Protein AF-0000000080770519 (afdb_homodimer)

Structure (mmCIF, N/CA/C/O backbone):
data_AF-0000000080770519-model_v1
#
loop_
_entity.id
_entity.type
_entity.pdbx_description
1 polymer 'Probable transcriptional regulator, AsnC family'
#
loop_
_atom_site.group_PDB
_atom_site.id
_atom_site.type_symbol
_atom_site.label_atom_id
_atom_site.label_alt_id
_atom_site.label_comp_id
_atom_site.label_asym_id
_atom_site.label_entity_id
_atom_site.label_seq_id
_atom_site.pdbx_PDB_ins_code
_atom_site.Cartn_x
_atom_site.Cartn_y
_atom_site.Cartn_z
_atom_site.occupancy
_atom_site.B_iso_or_equiv
_atom_site.auth_seq_id
_atom_site.auth_comp_id
_atom_site.auth_asym_id
_atom_site.auth_atom_id
_atom_site.pdbx_PDB_model_num
ATOM 1 N N . MET A 1 1 ? 26.281 28.938 -2.109 1 31.23 1 MET A N 1
ATOM 2 C CA . MET A 1 1 ? 26.875 28.141 -1.047 1 31.23 1 MET A CA 1
ATOM 3 C C . MET A 1 1 ? 27.062 26.688 -1.498 1 31.23 1 MET A C 1
ATOM 5 O O . MET A 1 1 ? 26.172 26.109 -2.115 1 31.23 1 MET A O 1
ATOM 9 N N . GLN A 1 2 ? 28.203 26.125 -1.703 1 35.56 2 GLN A N 1
ATOM 10 C CA . GLN A 1 2 ? 28.594 24.797 -2.125 1 35.56 2 GLN A CA 1
ATOM 11 C C . GLN A 1 2 ? 27.891 23.719 -1.298 1 35.56 2 GLN A C 1
ATOM 13 O O . GLN A 1 2 ? 28.062 23.656 -0.078 1 35.56 2 GLN A O 1
ATOM 18 N N . GLN A 1 3 ? 26.734 23.25 -1.472 1 42.31 3 GLN A N 1
ATOM 19 C CA . GLN A 1 3 ? 26.094 22.219 -0.662 1 42.31 3 GLN A CA 1
ATOM 20 C C . GLN A 1 3 ? 27.094 21.188 -0.177 1 42.31 3 GLN A C 1
ATOM 22 O O . GLN A 1 3 ? 27.766 20.531 -0.984 1 42.31 3 GLN A O 1
ATOM 27 N N . GLN A 1 4 ? 27.844 21.469 0.796 1 50.69 4 GLN A N 1
ATOM 28 C CA . GLN A 1 4 ? 28.812 20.609 1.482 1 50.69 4 GLN A CA 1
ATOM 29 C C . GLN A 1 4 ? 28.391 19.141 1.382 1 50.69 4 GLN A C 1
ATOM 31 O O . GLN A 1 4 ? 27.234 18.797 1.608 1 50.69 4 GLN A O 1
ATOM 36 N N . GLU A 1 5 ? 29.172 18.375 0.576 1 61.94 5 GLU A N 1
ATOM 37 C CA . GLU A 1 5 ? 29.047 16.969 0.212 1 61.94 5 GLU A CA 1
ATOM 38 C C . GLU A 1 5 ? 28.734 16.109 1.433 1 61.94 5 GLU A C 1
ATOM 40 O O . GLU A 1 5 ? 29.531 16.062 2.377 1 61.94 5 GLU A O 1
ATOM 45 N N . ASP A 1 6 ? 27.516 16.031 1.955 1 78.81 6 ASP A N 1
ATOM 46 C CA . ASP A 1 6 ? 27.109 15.133 3.035 1 78.81 6 ASP A CA 1
ATOM 47 C C . ASP A 1 6 ? 27.672 13.727 2.814 1 78.81 6 ASP A C 1
ATOM 49 O O . ASP A 1 6 ? 27.172 12.984 1.962 1 78.81 6 ASP A O 1
ATOM 53 N N . ARG A 1 7 ? 28.875 13.492 3.357 1 82.81 7 ARG A N 1
ATOM 54 C CA . ARG A 1 7 ? 29.594 12.234 3.191 1 82.81 7 ARG A CA 1
ATOM 55 C C . ARG A 1 7 ? 28.734 11.039 3.592 1 82.81 7 ARG A C 1
ATOM 57 O O . ARG A 1 7 ? 29.016 9.906 3.193 1 82.81 7 ARG A O 1
ATOM 64 N N . GLN A 1 8 ? 27.703 11.328 4.273 1 91.44 8 GLN A N 1
ATOM 65 C CA . GLN A 1 8 ? 26.891 10.227 4.77 1 91.44 8 GLN A CA 1
ATOM 66 C C . GLN A 1 8 ? 25.781 9.875 3.787 1 91.44 8 GLN A C 1
ATOM 68 O O . GLN A 1 8 ? 25.234 8.773 3.832 1 91.44 8 GLN A O 1
ATOM 73 N N . PHE A 1 9 ? 25.547 10.805 2.887 1 95.25 9 PHE A N 1
ATOM 74 C CA . PHE A 1 9 ? 24.422 10.641 1.968 1 95.25 9 PHE A CA 1
ATOM 75 C C . PHE A 1 9 ? 24.812 9.758 0.791 1 95.25 9 PHE A C 1
ATOM 77 O O . PHE A 1 9 ? 25.812 10.008 0.119 1 95.25 9 PHE A O 1
ATOM 84 N N . VAL A 1 10 ? 24.047 8.758 0.496 1 97.12 10 VAL A N 1
ATOM 85 C CA . VAL A 1 10 ? 24.328 7.801 -0.565 1 97.12 10 VAL A CA 1
ATOM 86 C C . VAL A 1 10 ? 23.562 8.195 -1.832 1 97.12 10 VAL A C 1
ATOM 88 O O . VAL A 1 10 ? 22.422 7.789 -2.025 1 97.12 10 VAL A O 1
ATOM 91 N N . THR A 1 11 ? 24.219 8.758 -2.732 1 96.88 11 THR A N 1
ATOM 92 C CA . THR A 1 11 ? 23.625 9.391 -3.91 1 96.88 11 THR A CA 1
ATOM 93 C C . THR A 1 11 ? 22.984 8.344 -4.82 1 96.88 11 THR A C 1
ATOM 95 O O . THR A 1 11 ? 21.891 8.562 -5.352 1 96.88 11 THR A O 1
ATOM 98 N N . ALA A 1 12 ? 23.672 7.246 -5.035 1 97 12 ALA A N 1
ATOM 99 C CA . ALA A 1 12 ? 23.141 6.219 -5.922 1 97 12 ALA A CA 1
ATOM 100 C C . ALA A 1 12 ? 21.797 5.703 -5.418 1 97 12 ALA A C 1
ATOM 102 O O . ALA A 1 12 ? 20.891 5.438 -6.211 1 97 12 ALA A O 1
ATOM 103 N N . LEU A 1 13 ? 21.719 5.566 -4.133 1 98.06 13 LEU A N 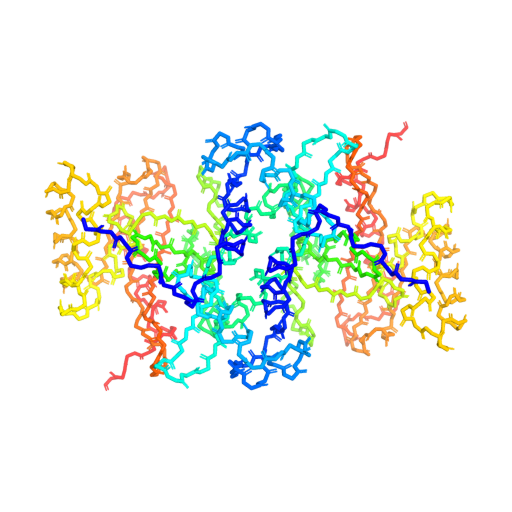1
ATOM 104 C CA . LEU A 1 13 ? 20.453 5.168 -3.525 1 98.06 13 LEU A CA 1
ATOM 105 C C . LEU A 1 13 ? 19.391 6.227 -3.762 1 98.06 13 LEU A C 1
ATOM 107 O O . LEU A 1 13 ? 18.281 5.91 -4.199 1 98.06 13 LEU A O 1
ATOM 111 N N . ALA A 1 14 ? 19.703 7.406 -3.535 1 98 14 ALA A N 1
ATOM 112 C CA . ALA A 1 14 ? 18.766 8.508 -3.713 1 98 14 ALA A CA 1
ATOM 113 C C . ALA A 1 14 ? 18.266 8.578 -5.152 1 98 14 ALA A C 1
ATOM 115 O O . ALA A 1 14 ? 17.062 8.766 -5.387 1 98 14 ALA A O 1
ATOM 116 N N . ARG A 1 15 ? 19.078 8.398 -6.07 1 97.94 15 ARG A N 1
ATOM 117 C CA . ARG A 1 15 ? 18.719 8.461 -7.48 1 97.94 15 ARG A CA 1
ATOM 118 C C . ARG A 1 15 ? 17.797 7.305 -7.852 1 97.94 15 ARG A C 1
ATOM 120 O O . ARG A 1 15 ? 16.844 7.484 -8.625 1 97.94 15 ARG A O 1
ATOM 127 N N . GLY A 1 16 ? 18.094 6.156 -7.344 1 98.31 16 GLY A N 1
ATOM 128 C CA . GLY A 1 16 ? 17.203 5.031 -7.574 1 98.31 16 GLY A CA 1
ATOM 129 C C . GLY A 1 16 ? 15.797 5.266 -7.055 1 98.31 16 GLY A C 1
ATOM 130 O O . GLY A 1 16 ? 14.82 4.949 -7.73 1 98.31 16 GLY A O 1
ATOM 131 N N . LEU A 1 17 ? 15.75 5.836 -5.871 1 97.81 17 LEU A N 1
ATOM 132 C CA . LEU A 1 17 ? 14.461 6.141 -5.262 1 97.81 17 LEU A CA 1
ATOM 133 C C . LEU A 1 17 ? 13.734 7.238 -6.039 1 97.81 17 LEU A C 1
ATOM 135 O O . LEU A 1 17 ? 12.508 7.234 -6.129 1 97.81 17 LEU A O 1
ATOM 139 N N . GLU A 1 18 ? 14.477 8.109 -6.582 1 97.12 18 GLU A N 1
ATOM 140 C CA . GLU A 1 18 ? 13.898 9.148 -7.438 1 97.12 18 GLU A CA 1
ATOM 141 C C . GLU A 1 18 ? 13.25 8.539 -8.68 1 97.12 18 GLU A C 1
ATOM 143 O O . GLU A 1 18 ? 12.211 9.008 -9.133 1 97.12 18 GLU A O 1
ATOM 148 N N . VAL A 1 19 ? 13.867 7.555 -9.25 1 97.62 19 VAL A N 1
ATOM 149 C CA . VAL A 1 19 ? 13.312 6.855 -10.406 1 97.62 19 VAL A CA 1
ATOM 150 C C . VAL A 1 19 ? 11.969 6.23 -10.039 1 97.62 19 VAL A C 1
ATOM 152 O O . VAL A 1 19 ? 10.992 6.348 -10.781 1 97.62 19 VAL A O 1
ATOM 155 N N . LEU A 1 20 ? 11.891 5.621 -8.867 1 96.81 20 LEU A N 1
ATOM 156 C CA . LEU A 1 20 ? 10.641 5.027 -8.422 1 96.81 20 LEU A CA 1
ATOM 157 C C . LEU A 1 20 ? 9.578 6.102 -8.203 1 96.81 20 LEU A C 1
ATOM 159 O O . LEU A 1 20 ? 8.414 5.918 -8.578 1 96.81 20 LEU A O 1
ATOM 163 N N . ALA A 1 21 ? 10.008 7.211 -7.656 1 94.12 21 ALA A N 1
ATOM 164 C CA . ALA A 1 21 ? 9.086 8.289 -7.305 1 94.12 21 ALA A CA 1
ATOM 165 C C . ALA A 1 21 ? 8.602 9.023 -8.555 1 94.12 21 ALA A C 1
ATOM 167 O O . ALA A 1 21 ? 7.691 9.852 -8.477 1 94.12 21 ALA A O 1
ATOM 168 N N . ALA A 1 22 ? 9.188 8.719 -9.695 1 95 22 ALA A N 1
ATOM 169 C CA . ALA A 1 22 ? 8.797 9.375 -10.945 1 95 22 ALA A CA 1
ATOM 170 C C . ALA A 1 22 ? 7.445 8.852 -11.438 1 95 22 ALA A C 1
ATOM 172 O O . ALA A 1 22 ? 6.809 9.477 -12.289 1 95 22 ALA A O 1
ATOM 173 N N . PHE A 1 23 ? 7.059 7.73 -10.969 1 92.69 23 PHE A N 1
ATOM 174 C CA . PHE A 1 23 ? 5.793 7.133 -11.375 1 92.69 23 PHE A CA 1
ATOM 175 C C . PHE A 1 23 ? 4.629 7.762 -10.609 1 92.69 23 PHE A C 1
ATOM 177 O O . PHE A 1 23 ? 4.746 8.055 -9.414 1 92.69 23 PHE A O 1
ATOM 184 N N . ARG A 1 24 ? 3.566 7.926 -11.266 1 82.56 24 ARG A N 1
ATOM 185 C CA . ARG A 1 24 ? 2.361 8.5 -10.672 1 82.56 24 ARG A CA 1
ATOM 186 C C . ARG A 1 24 ? 1.172 7.562 -10.836 1 82.56 24 ARG A C 1
ATOM 188 O O . ARG A 1 24 ? 1.066 6.848 -11.828 1 82.56 24 ARG A O 1
ATOM 195 N N . PRO A 1 25 ? 0.34 7.605 -9.805 1 75.31 25 PRO A N 1
ATOM 196 C CA . PRO A 1 25 ? -0.845 6.758 -9.938 1 75.31 25 PRO A CA 1
ATOM 197 C C . PRO A 1 25 ? -1.628 7.027 -11.219 1 75.31 25 PRO A C 1
ATOM 199 O O . PRO A 1 25 ? -1.835 8.188 -11.586 1 75.31 25 PRO A O 1
ATOM 202 N N . GLY A 1 26 ? -2.004 5.926 -11.812 1 70.94 26 GLY A N 1
ATOM 203 C CA . GLY A 1 26 ? -2.867 6.051 -12.977 1 70.94 26 GLY A CA 1
ATOM 204 C C . GLY A 1 26 ? -2.102 6.297 -14.266 1 70.94 26 GLY A C 1
ATOM 205 O O . GLY A 1 26 ? -2.688 6.312 -15.352 1 70.94 26 GLY A O 1
ATOM 206 N N . GLU A 1 27 ? -0.827 6.523 -14.008 1 76.94 27 GLU A N 1
ATOM 207 C CA . GLU A 1 27 ? -0.043 6.742 -15.219 1 76.94 27 GLU A CA 1
ATOM 208 C C . GLU A 1 27 ? 0.45 5.422 -15.805 1 76.94 27 GLU A C 1
ATOM 210 O O . GLU A 1 27 ? 0.527 4.414 -15.102 1 76.94 27 GLU A O 1
ATOM 215 N N . GLY A 1 28 ? 0.492 5.352 -17.156 1 76.38 28 GLY A N 1
ATOM 216 C CA . GLY A 1 28 ? 0.947 4.152 -17.844 1 76.38 28 GLY A CA 1
ATOM 217 C C . GLY A 1 28 ? 2.424 3.871 -17.641 1 76.38 28 GLY A C 1
ATOM 218 O O . GLY A 1 28 ? 3.059 4.469 -16.766 1 76.38 28 GLY A O 1
ATOM 219 N N . ALA A 1 29 ? 2.936 2.91 -18.219 1 88.75 29 ALA A N 1
ATOM 220 C CA . ALA A 1 29 ? 4.34 2.508 -18.203 1 88.75 29 ALA A CA 1
ATOM 221 C C . ALA A 1 29 ? 5.234 3.619 -18.75 1 88.75 29 ALA A C 1
ATOM 223 O O . ALA A 1 29 ? 4.793 4.441 -19.562 1 88.75 29 ALA A O 1
ATOM 224 N N . LEU A 1 30 ? 6.406 3.729 -18.188 1 94.06 30 LEU A N 1
ATOM 225 C CA . LEU A 1 30 ? 7.348 4.766 -18.594 1 94.06 30 LEU A CA 1
ATOM 226 C C . LEU A 1 30 ? 8.562 4.152 -19.297 1 94.06 30 LEU A C 1
ATOM 228 O O . LEU A 1 30 ? 9.055 3.1 -18.875 1 94.06 30 LEU A O 1
ATOM 232 N N . SER A 1 31 ? 9.008 4.871 -20.281 1 94.69 31 SER A N 1
ATOM 233 C CA . SER A 1 31 ? 10.258 4.488 -20.922 1 94.69 31 SER A CA 1
ATOM 234 C C . SER A 1 31 ? 11.461 5.078 -20.203 1 94.69 31 SER A C 1
ATOM 236 O O . SER A 1 31 ? 11.312 5.977 -19.375 1 94.69 31 SER A O 1
ATOM 238 N N . ASN A 1 32 ? 12.578 4.543 -20.594 1 94 32 ASN A N 1
ATOM 239 C CA . ASN A 1 32 ? 13.805 5.105 -20.062 1 94 32 ASN A CA 1
ATOM 240 C C . ASN A 1 32 ? 13.93 6.594 -20.375 1 94 32 ASN A C 1
ATOM 242 O O . ASN A 1 32 ? 14.422 7.367 -19.547 1 94 32 ASN A O 1
ATOM 246 N N . GLN A 1 33 ? 13.477 6.91 -21.516 1 95.12 33 GLN A N 1
ATOM 247 C CA . GLN A 1 33 ? 13.539 8.312 -21.922 1 95.12 33 GLN A CA 1
ATOM 248 C C . GLN A 1 33 ? 12.641 9.18 -21.047 1 95.12 33 GLN A C 1
ATOM 250 O O . GLN A 1 33 ? 13.047 10.258 -20.609 1 95.12 33 GLN A O 1
ATOM 255 N N . GLU A 1 34 ? 11.539 8.75 -20.812 1 95.56 34 GLU A N 1
ATOM 256 C CA . GLU A 1 34 ? 10.602 9.484 -19.969 1 95.56 34 GLU A CA 1
ATOM 257 C C . GLU A 1 34 ? 11.109 9.57 -18.531 1 95.56 34 GLU A C 1
ATOM 259 O O . GLU A 1 34 ? 10.984 10.617 -17.891 1 95.56 34 GLU A O 1
ATOM 264 N N . LEU A 1 35 ? 11.648 8.5 -18.047 1 96.94 35 LEU A N 1
ATOM 265 C CA . LEU A 1 35 ? 12.227 8.508 -16.703 1 96.94 35 LEU A CA 1
ATOM 266 C C . LEU A 1 35 ? 13.367 9.516 -16.609 1 96.94 35 LEU A C 1
ATOM 268 O O . LEU A 1 35 ? 13.469 10.242 -15.625 1 96.94 35 LEU A O 1
ATOM 272 N N . ALA A 1 36 ? 14.141 9.555 -17.656 1 97.75 36 ALA A N 1
ATOM 273 C CA . ALA A 1 36 ? 15.234 10.523 -17.672 1 97.75 36 ALA A CA 1
ATOM 274 C C . ALA A 1 36 ? 14.703 11.953 -17.656 1 97.75 36 ALA A C 1
ATOM 276 O O . ALA A 1 36 ? 15.195 12.797 -16.891 1 97.75 36 ALA A O 1
ATOM 277 N N . ARG A 1 37 ? 13.758 12.227 -18.406 1 97.12 37 ARG A N 1
ATOM 278 C CA . ARG A 1 37 ? 13.156 13.555 -18.5 1 97.12 37 ARG A CA 1
ATOM 279 C C . ARG A 1 37 ? 12.555 13.961 -17.156 1 97.12 37 ARG A C 1
ATOM 281 O O . ARG A 1 37 ? 12.789 15.07 -16.672 1 97.12 37 ARG A O 1
ATOM 288 N N . ARG A 1 38 ? 11.914 13.086 -16.5 1 95.38 38 ARG A N 1
ATOM 289 C CA . ARG A 1 38 ? 11.195 13.406 -15.266 1 95.38 38 ARG A CA 1
ATOM 290 C C . ARG A 1 38 ? 12.156 13.562 -14.094 1 95.38 38 ARG A C 1
ATOM 292 O O . ARG A 1 38 ? 11.898 14.344 -13.172 1 95.38 38 ARG A O 1
ATOM 299 N N . THR A 1 39 ? 13.203 12.797 -14.109 1 96.94 39 THR A N 1
ATOM 300 C CA . THR A 1 39 ? 14.109 12.82 -12.969 1 96.94 39 THR A CA 1
ATOM 301 C C . THR A 1 39 ? 15.234 13.836 -13.188 1 96.94 39 THR A C 1
ATOM 303 O O . THR A 1 39 ? 15.922 14.227 -12.242 1 96.94 39 THR A O 1
ATOM 306 N N . GLY A 1 40 ? 15.492 14.18 -14.461 1 97.56 40 GLY A N 1
ATOM 307 C CA . GLY A 1 40 ? 16.625 15.031 -14.797 1 97.56 40 GLY A CA 1
ATOM 308 C C . GLY A 1 40 ? 17.953 14.297 -14.773 1 97.56 40 GLY A C 1
ATOM 309 O O . GLY A 1 40 ? 19.016 14.922 -14.844 1 97.56 40 GLY A O 1
ATOM 310 N N . LEU A 1 41 ? 17.953 12.992 -14.711 1 97.81 41 LEU A N 1
ATOM 311 C CA . LEU A 1 41 ? 19.156 12.172 -14.695 1 97.81 41 LEU A CA 1
ATOM 312 C C . LEU A 1 41 ? 19.578 11.789 -16.109 1 97.81 41 LEU A C 1
ATOM 314 O O . LEU A 1 41 ? 18.734 11.641 -17 1 97.81 41 LEU A O 1
ATOM 31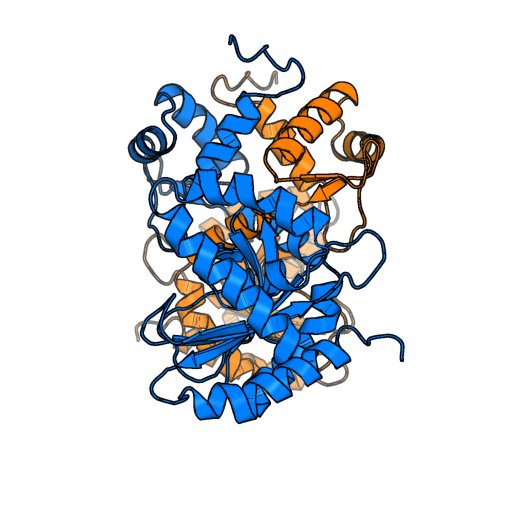8 N N . PRO A 1 42 ? 20.859 11.57 -16.281 1 97.38 42 PRO A N 1
ATOM 319 C CA . PRO A 1 42 ? 21.297 11.078 -17.594 1 97.38 42 PRO A CA 1
ATOM 320 C C . PRO A 1 42 ? 20.719 9.711 -17.938 1 97.38 42 PRO A C 1
ATOM 322 O O . PRO A 1 42 ? 20.562 8.867 -17.047 1 97.38 42 PRO A O 1
ATOM 325 N N . LYS A 1 43 ? 20.531 9.492 -19.234 1 96.06 43 LYS A N 1
ATOM 326 C CA . LYS A 1 43 ? 19.938 8.242 -19.719 1 96.06 43 LYS A CA 1
ATOM 327 C C . LYS A 1 43 ? 20.75 7.035 -19.25 1 96.06 43 LYS A C 1
ATOM 329 O O . LYS A 1 43 ? 20.188 6 -18.906 1 96.06 43 LYS A O 1
ATOM 334 N N . SER A 1 44 ? 22 7.195 -19.281 1 96.12 44 SER A N 1
ATOM 335 C CA . SER A 1 44 ? 22.859 6.082 -18.891 1 96.12 44 SER A CA 1
ATOM 336 C C . SER A 1 44 ? 22.672 5.738 -17.422 1 96.12 44 SER A C 1
ATOM 338 O O . SER A 1 44 ? 22.719 4.566 -17.047 1 96.12 44 SER A O 1
ATOM 340 N N . THR A 1 45 ? 22.484 6.75 -16.609 1 96.69 45 THR A N 1
ATOM 341 C CA . THR A 1 45 ? 22.234 6.555 -15.195 1 96.69 45 THR A CA 1
ATOM 342 C C . THR A 1 45 ? 20.875 5.879 -14.969 1 96.69 45 THR A C 1
ATOM 344 O O . THR A 1 45 ? 20.781 4.898 -14.227 1 96.69 45 THR A O 1
ATOM 347 N N . VAL A 1 46 ? 19.906 6.324 -15.68 1 97.56 46 VAL A N 1
ATOM 348 C CA . VAL A 1 46 ? 18.562 5.766 -15.555 1 97.56 46 VAL A CA 1
ATOM 349 C C . VAL A 1 46 ? 18.562 4.301 -15.992 1 97.56 46 VAL A C 1
ATOM 351 O O . VAL A 1 46 ? 17.938 3.455 -15.352 1 97.56 46 VAL A O 1
ATOM 354 N N . SER A 1 47 ? 19.281 4.07 -16.984 1 96.06 47 SER A N 1
ATOM 355 C CA . SER A 1 47 ? 19.344 2.707 -17.5 1 96.06 47 SER A CA 1
ATOM 356 C C . SER A 1 47 ? 19.906 1.745 -16.469 1 96.06 47 SER A C 1
ATOM 358 O O . SER A 1 47 ? 19.375 0.652 -16.266 1 96.06 47 SER A O 1
ATOM 360 N N . ARG A 1 48 ? 20.906 2.15 -15.773 1 97.31 48 ARG A N 1
ATOM 361 C CA . ARG A 1 48 ? 21.516 1.298 -14.758 1 97.31 48 ARG A CA 1
ATOM 362 C C . ARG A 1 48 ? 20.594 1.15 -13.555 1 97.31 48 ARG A C 1
ATOM 364 O O . ARG A 1 48 ? 20.484 0.066 -12.977 1 97.31 48 ARG A O 1
ATOM 371 N N . LEU A 1 49 ? 20.031 2.209 -13.227 1 97.94 49 LEU A N 1
ATOM 372 C CA . LEU A 1 49 ? 19.109 2.176 -12.086 1 97.94 49 LEU A CA 1
ATOM 373 C C . LEU A 1 49 ? 17.906 1.299 -12.398 1 97.94 49 LEU A C 1
ATOM 375 O O . LEU A 1 49 ? 17.516 0.465 -11.57 1 97.94 49 LEU A O 1
ATOM 379 N N . SER A 1 50 ? 17.344 1.477 -13.586 1 96.81 50 SER A N 1
ATOM 380 C CA . SER A 1 50 ? 16.172 0.685 -13.961 1 96.81 50 SER A CA 1
ATOM 381 C C . SER A 1 50 ? 16.531 -0.794 -14.078 1 96.81 50 SER A C 1
ATOM 383 O O . SER A 1 50 ? 15.719 -1.658 -13.727 1 96.81 50 SER A O 1
ATOM 385 N N . TYR A 1 51 ? 17.672 -1.02 -14.586 1 96.12 51 TYR A N 1
ATOM 386 C CA . TYR A 1 51 ? 18.141 -2.398 -14.641 1 96.12 51 TYR A CA 1
ATOM 387 C C . TYR A 1 51 ? 18.172 -3.023 -13.258 1 96.12 51 TYR A C 1
ATOM 389 O O . TYR A 1 51 ? 17.625 -4.109 -13.047 1 96.12 51 TYR A O 1
ATOM 397 N N . THR A 1 52 ? 18.781 -2.375 -12.336 1 97.31 52 THR A N 1
ATOM 398 C CA . THR A 1 52 ? 18.891 -2.861 -10.969 1 97.31 52 THR A CA 1
ATOM 399 C C . THR A 1 52 ? 17.516 -3.029 -10.336 1 97.31 52 THR A C 1
ATOM 401 O O . THR A 1 52 ? 17.219 -4.059 -9.727 1 97.31 52 THR A O 1
ATOM 404 N N . LEU A 1 53 ? 16.656 -2.033 -10.492 1 97.69 53 LEU A N 1
ATOM 405 C CA . LEU A 1 53 ? 15.312 -2.053 -9.922 1 97.69 53 LEU A CA 1
ATOM 406 C C . LEU A 1 53 ? 14.492 -3.191 -10.516 1 97.69 53 LEU A C 1
ATOM 408 O O . LEU A 1 53 ? 13.68 -3.801 -9.82 1 97.69 53 LEU A O 1
ATOM 412 N N . THR A 1 54 ? 14.688 -3.449 -11.797 1 94.88 54 THR A N 1
ATOM 413 C CA . THR A 1 54 ? 13.977 -4.539 -12.461 1 94.88 54 THR A CA 1
ATOM 414 C C . THR A 1 54 ? 14.461 -5.891 -11.945 1 94.88 54 THR A C 1
ATOM 416 O O . THR A 1 54 ? 13.648 -6.766 -11.625 1 94.88 54 THR A O 1
ATOM 419 N N . ARG A 1 55 ? 15.719 -6 -11.797 1 93.62 55 ARG A N 1
ATOM 420 C CA . ARG A 1 55 ? 16.297 -7.246 -11.312 1 93.62 55 ARG A CA 1
ATOM 421 C C . ARG A 1 55 ? 15.812 -7.566 -9.906 1 93.62 55 ARG A C 1
ATOM 423 O O . ARG A 1 55 ? 15.656 -8.734 -9.547 1 93.62 55 ARG A O 1
ATOM 430 N N . LEU A 1 56 ? 15.555 -6.547 -9.156 1 94.38 56 LEU A N 1
ATOM 431 C CA . LEU A 1 56 ? 15.188 -6.738 -7.758 1 94.38 56 LEU A CA 1
ATOM 432 C C . LEU A 1 56 ? 13.672 -6.762 -7.59 1 94.38 56 LEU A C 1
ATOM 434 O O . LEU A 1 56 ? 13.172 -6.93 -6.477 1 94.38 56 LEU A O 1
ATOM 438 N N . GLY A 1 57 ? 12.938 -6.5 -8.602 1 92.56 57 GLY A N 1
ATOM 439 C CA . GLY A 1 57 ? 11.492 -6.645 -8.57 1 92.56 57 GLY A CA 1
ATOM 440 C C . GLY A 1 57 ? 10.773 -5.355 -8.219 1 92.56 57 GLY A C 1
ATOM 441 O O . GLY A 1 57 ? 9.555 -5.355 -8 1 92.56 57 GLY A O 1
ATOM 442 N N . TYR A 1 58 ? 11.445 -4.223 -8.188 1 95.81 58 TYR A N 1
ATOM 443 C CA . TYR A 1 58 ? 10.836 -2.936 -7.867 1 95.81 58 TYR A CA 1
ATOM 444 C C . TYR A 1 58 ? 10.297 -2.26 -9.117 1 95.81 58 TYR A C 1
ATOM 446 O O . TYR A 1 58 ? 9.469 -1.35 -9.039 1 95.81 58 TYR A O 1
ATOM 454 N N . LEU A 1 59 ? 10.836 -2.723 -10.25 1 94.31 59 LEU A N 1
ATOM 455 C CA . LEU A 1 59 ? 10.266 -2.414 -11.555 1 94.31 59 LEU A CA 1
ATOM 456 C C . LEU A 1 59 ? 9.969 -3.693 -12.336 1 94.31 59 LEU A C 1
ATOM 458 O O . LEU A 1 59 ? 10.562 -4.742 -12.062 1 94.31 59 LEU A O 1
ATOM 462 N N . GLN A 1 60 ? 9.047 -3.604 -13.156 1 89.62 60 GLN A N 1
ATOM 463 C CA . GLN A 1 60 ? 8.766 -4.625 -14.164 1 89.62 60 GLN A CA 1
ATOM 464 C C . GLN A 1 60 ? 8.883 -4.059 -15.57 1 89.62 60 GLN A C 1
ATOM 466 O O . GLN A 1 60 ? 8.398 -2.961 -15.852 1 89.62 60 GLN A O 1
ATOM 471 N N . GLN A 1 61 ? 9.531 -4.762 -16.344 1 88.62 61 GLN A N 1
ATOM 472 C CA . GLN A 1 61 ? 9.711 -4.324 -17.734 1 88.62 61 GLN A CA 1
ATOM 473 C C . GLN A 1 61 ? 8.891 -5.184 -18.688 1 88.62 61 GLN A C 1
ATOM 475 O O . GLN A 1 61 ? 8.922 -6.414 -18.609 1 88.62 61 GLN A O 1
ATOM 480 N N . GLU A 1 62 ? 8.141 -4.453 -19.5 1 79.06 62 GLU A N 1
ATOM 481 C CA . GLU A 1 62 ? 7.359 -5.148 -20.516 1 79.06 62 GLU A CA 1
ATOM 482 C C . GLU A 1 62 ? 8.219 -5.523 -21.719 1 79.06 62 GLU A C 1
ATOM 484 O O . GLU A 1 62 ? 8.5 -4.684 -22.578 1 79.06 62 GLU A O 1
ATOM 489 N N . GLY A 1 63 ? 8.641 -6.586 -21.812 1 73.88 63 GLY A N 1
ATOM 490 C CA . GLY A 1 63 ? 9.492 -7 -22.922 1 73.88 63 GLY A CA 1
ATOM 491 C C . GLY A 1 63 ? 10.898 -6.445 -22.828 1 73.88 63 GLY A C 1
ATOM 492 O O . GLY A 1 63 ? 11.219 -5.691 -21.891 1 73.88 63 GLY A O 1
ATOM 493 N N . GLU A 1 64 ? 11.906 -6.797 -23.547 1 64.88 64 GLU A N 1
ATOM 494 C CA . GLU A 1 64 ? 13.328 -6.461 -23.484 1 64.88 64 GLU A CA 1
ATOM 495 C C . GLU A 1 64 ? 13.539 -4.961 -23.656 1 64.88 64 GLU A C 1
ATOM 497 O O . GLU A 1 64 ? 14.43 -4.383 -23.031 1 64.88 64 GLU A O 1
ATOM 502 N N . ASN A 1 65 ? 12.766 -4.371 -24.344 1 67.62 65 ASN A N 1
ATOM 503 C CA . ASN A 1 65 ? 12.914 -2.938 -24.562 1 67.62 65 ASN A CA 1
ATOM 504 C C . ASN A 1 65 ? 11.625 -2.186 -24.25 1 67.62 65 ASN A C 1
ATOM 506 O O . ASN A 1 65 ? 11.367 -1.124 -24.828 1 67.62 65 ASN A O 1
ATOM 510 N N . GLY A 1 66 ? 11.125 -2.742 -23.297 1 83.56 66 GLY A N 1
ATOM 511 C CA . GLY A 1 66 ? 9.789 -2.195 -23.094 1 83.56 66 GLY A CA 1
ATOM 512 C C . GLY A 1 66 ? 9.742 -1.159 -21.984 1 83.56 66 GLY A C 1
ATOM 513 O O . GLY A 1 66 ? 10.781 -0.778 -21.438 1 83.56 66 GLY A O 1
ATOM 514 N N . GLN A 1 67 ? 8.68 -0.63 -21.781 1 92 67 GLN A N 1
ATOM 515 C CA . GLN A 1 67 ? 8.375 0.376 -20.766 1 92 67 GLN A CA 1
ATOM 516 C C . GLN A 1 67 ? 8.305 -0.249 -19.375 1 92 67 GLN A C 1
ATOM 518 O O . GLN A 1 67 ? 8.211 -1.471 -19.25 1 92 67 GLN A O 1
ATOM 523 N N . TYR A 1 68 ? 8.539 0.588 -18.438 1 93.56 68 TYR A N 1
ATOM 524 C CA . TYR A 1 68 ? 8.617 0.153 -17.047 1 93.56 68 TYR A CA 1
ATOM 525 C C . TYR A 1 68 ? 7.328 0.481 -16.297 1 93.56 68 TYR A C 1
ATOM 527 O O . TYR A 1 68 ? 6.715 1.522 -16.531 1 93.56 68 TYR A O 1
ATOM 535 N N . ARG A 1 69 ? 7.035 -0.468 -15.414 1 91 69 ARG A N 1
ATOM 536 C CA . ARG A 1 69 ? 6.016 -0.257 -14.391 1 91 69 ARG A CA 1
ATOM 537 C C . ARG A 1 69 ? 6.562 -0.564 -13 1 91 69 ARG A C 1
ATOM 539 O O . ARG A 1 69 ? 7.559 -1.277 -12.859 1 91 69 ARG A O 1
ATOM 546 N N . LEU A 1 70 ? 5.875 0.025 -12.055 1 91.94 70 LEU A N 1
ATOM 547 C CA . LEU A 1 70 ? 6.273 -0.292 -10.688 1 91.94 70 LEU A CA 1
ATOM 548 C C . LEU A 1 70 ? 6.008 -1.76 -10.367 1 91.94 70 LEU A C 1
ATOM 550 O O . LEU A 1 70 ? 4.988 -2.314 -10.781 1 91.94 70 LEU A O 1
ATOM 554 N N . GLY A 1 71 ? 6.934 -2.344 -9.625 1 90.38 71 GLY A N 1
ATOM 555 C CA . GLY A 1 71 ? 6.879 -3.773 -9.367 1 90.38 71 GLY A CA 1
ATOM 556 C C . GLY A 1 71 ? 6.195 -4.113 -8.055 1 90.38 71 GLY A C 1
ATOM 557 O O . GLY A 1 71 ? 5.883 -3.225 -7.262 1 90.38 71 GLY A O 1
ATOM 558 N N . LEU A 1 72 ? 6.051 -5.402 -7.73 1 89.31 72 LEU A N 1
ATOM 559 C CA . LEU A 1 72 ? 5.266 -5.926 -6.621 1 89.31 72 LEU A CA 1
ATOM 560 C C . LEU A 1 72 ? 5.992 -5.715 -5.297 1 89.31 72 LEU A C 1
ATOM 562 O O . LEU A 1 72 ? 5.359 -5.664 -4.238 1 89.31 72 LEU A O 1
ATOM 566 N N . ALA A 1 73 ? 7.289 -5.617 -5.406 1 90.94 73 ALA A N 1
ATOM 567 C CA . ALA A 1 73 ? 8.055 -5.418 -4.176 1 90.94 73 ALA A CA 1
ATOM 568 C C . ALA A 1 73 ? 7.613 -4.145 -3.457 1 90.94 73 ALA A C 1
ATOM 570 O O . ALA A 1 73 ? 7.656 -4.074 -2.227 1 90.94 73 ALA A O 1
ATOM 571 N N . LEU A 1 74 ? 7.145 -3.205 -4.188 1 92.5 74 LEU A N 1
ATOM 572 C CA . LEU A 1 74 ? 6.711 -1.939 -3.605 1 92.5 74 LEU A CA 1
ATOM 573 C C . LEU A 1 74 ? 5.387 -2.105 -2.867 1 92.5 74 LEU A C 1
ATOM 575 O O . LEU A 1 74 ? 5.125 -1.411 -1.883 1 92.5 74 LEU A O 1
ATOM 579 N N . LEU A 1 75 ? 4.586 -2.975 -3.354 1 87.75 75 LEU A N 1
ATOM 580 C CA . LEU A 1 75 ? 3.34 -3.268 -2.654 1 87.75 75 LEU A CA 1
ATOM 581 C C . LEU A 1 75 ? 3.615 -3.844 -1.27 1 87.75 75 LEU A C 1
ATOM 583 O O . LEU A 1 75 ? 3.002 -3.426 -0.286 1 87.75 75 LEU A O 1
ATOM 587 N N . ALA A 1 76 ? 4.496 -4.723 -1.266 1 86 76 ALA A N 1
ATOM 588 C CA . ALA A 1 76 ? 4.867 -5.352 -0 1 86 76 ALA A CA 1
ATOM 589 C C . ALA A 1 76 ? 5.441 -4.328 0.974 1 86 76 ALA A C 1
ATOM 591 O O . ALA A 1 76 ? 5.105 -4.336 2.16 1 86 76 ALA A O 1
ATOM 592 N N . LEU A 1 77 ? 6.246 -3.492 0.488 1 90.69 77 LEU A N 1
ATOM 593 C CA . LEU A 1 77 ? 6.836 -2.461 1.332 1 90.69 77 LEU A CA 1
ATOM 594 C C . LEU A 1 77 ? 5.773 -1.495 1.839 1 90.69 77 LEU A C 1
ATOM 596 O O . LEU A 1 77 ? 5.789 -1.106 3.01 1 90.69 77 LEU A O 1
ATOM 600 N N . GLY A 1 78 ? 4.953 -1.088 0.933 1 90.19 78 GLY A N 1
ATOM 601 C CA . GLY A 1 78 ? 3.857 -0.224 1.344 1 90.19 78 GLY A CA 1
ATOM 602 C C . GLY A 1 78 ? 2.979 -0.841 2.416 1 90.19 78 GLY A C 1
ATOM 603 O O . GLY A 1 78 ? 2.586 -0.166 3.369 1 90.19 78 GLY A O 1
ATOM 604 N N . ALA A 1 79 ? 2.713 -2.061 2.25 1 86 79 ALA A N 1
ATOM 605 C CA . ALA A 1 79 ? 1.905 -2.785 3.227 1 86 79 ALA A CA 1
ATOM 606 C C . ALA A 1 79 ? 2.615 -2.861 4.574 1 86 79 ALA A C 1
ATOM 608 O O . ALA A 1 79 ? 1.989 -2.689 5.625 1 86 79 ALA A O 1
ATOM 609 N N . ALA A 1 80 ? 3.814 -3.164 4.543 1 86.62 80 ALA A N 1
ATOM 610 C CA . ALA A 1 80 ? 4.598 -3.213 5.777 1 86.62 80 ALA A CA 1
ATOM 611 C C . ALA A 1 80 ? 4.609 -1.855 6.473 1 86.62 80 ALA A C 1
ATOM 613 O O . ALA A 1 80 ? 4.492 -1.777 7.695 1 86.62 80 ALA A O 1
ATOM 614 N N . ALA A 1 81 ? 4.766 -0.86 5.688 1 88.62 81 ALA A N 1
ATOM 615 C CA . ALA A 1 81 ? 4.738 0.49 6.246 1 88.62 81 ALA A CA 1
ATOM 616 C C . ALA A 1 81 ? 3.393 0.785 6.902 1 88.62 81 ALA A C 1
ATOM 618 O O . ALA A 1 81 ? 3.342 1.326 8.008 1 88.62 81 ALA A O 1
ATOM 619 N N . LEU A 1 82 ? 2.432 0.44 6.254 1 84.88 82 LEU A N 1
ATOM 620 C CA . LEU A 1 82 ? 1.078 0.684 6.738 1 84.88 82 LEU A CA 1
ATOM 621 C C . LEU A 1 82 ? 0.827 -0.056 8.047 1 84.88 82 LEU A C 1
ATOM 623 O O . LEU A 1 82 ? 0.164 0.468 8.945 1 84.88 82 LEU A O 1
ATOM 627 N N . ALA A 1 83 ? 1.286 -1.22 8.148 1 82.38 83 ALA A N 1
ATOM 628 C CA . ALA A 1 83 ? 1.094 -2.057 9.328 1 82.38 83 ALA A CA 1
ATOM 629 C C . ALA A 1 83 ? 1.75 -1.434 10.555 1 82.38 83 ALA A C 1
ATOM 631 O O . ALA A 1 83 ? 1.427 -1.794 11.688 1 82.38 83 ALA A O 1
ATOM 632 N N . GLY A 1 84 ? 2.594 -0.569 10.344 1 79.75 84 GLY A N 1
ATOM 633 C CA . GLY A 1 84 ? 3.307 0.048 11.453 1 79.75 84 GLY A CA 1
ATOM 634 C C . GLY A 1 84 ? 2.525 1.163 12.117 1 79.75 84 GLY A C 1
ATOM 635 O O . GLY A 1 84 ? 2.93 1.671 13.164 1 79.75 84 GLY A O 1
ATOM 636 N N . TYR A 1 85 ? 1.441 1.49 11.594 1 80.19 85 TYR A N 1
ATOM 637 C CA . TYR A 1 85 ? 0.649 2.57 12.172 1 80.19 85 TYR A CA 1
ATOM 638 C C . TYR A 1 85 ? -0.527 2.018 12.969 1 80.19 85 TYR A C 1
ATOM 640 O O . TYR A 1 85 ? -1.598 1.765 12.406 1 80.19 85 TYR A O 1
ATOM 648 N N . ASP A 1 86 ? -0.41 1.946 14.227 1 77.06 86 ASP A N 1
ATOM 649 C CA . ASP A 1 86 ? -1.384 1.369 15.148 1 77.06 86 ASP A CA 1
ATOM 650 C C . ASP A 1 86 ? -2.693 2.154 15.125 1 77.06 86 ASP A C 1
ATOM 652 O O . ASP A 1 86 ? -3.77 1.582 15.305 1 77.06 86 ASP A O 1
ATOM 656 N N . ALA A 1 87 ? -2.562 3.373 14.938 1 81.25 87 ALA A N 1
ATOM 657 C CA . ALA A 1 87 ? -3.756 4.215 14.914 1 81.25 87 ALA A CA 1
ATOM 658 C C . ALA A 1 87 ? -4.73 3.756 13.836 1 81.25 87 ALA A C 1
ATOM 660 O O . ALA A 1 87 ? -5.945 3.83 14.016 1 81.25 87 ALA A O 1
ATOM 661 N N . ARG A 1 88 ? -4.141 3.312 12.773 1 85.38 88 ARG A N 1
ATOM 662 C CA . ARG A 1 88 ? -4.977 2.824 11.688 1 85.38 88 ARG A CA 1
ATOM 663 C C . ARG A 1 88 ? -5.82 1.635 12.133 1 85.38 88 ARG A C 1
ATOM 665 O O . ARG A 1 88 ? -7.027 1.59 11.875 1 85.38 88 ARG A O 1
ATOM 672 N N . ALA A 1 89 ? -5.195 0.736 12.797 1 79.06 89 ALA A N 1
ATOM 673 C CA . ALA A 1 89 ? -5.887 -0.471 13.242 1 79.06 89 ALA A CA 1
ATOM 674 C C . ALA A 1 89 ? -7.027 -0.129 14.203 1 79.06 89 ALA A C 1
ATOM 676 O O . ALA A 1 89 ? -8.094 -0.742 14.148 1 79.06 89 ALA A O 1
ATOM 677 N N . ALA A 1 90 ? -6.852 0.838 14.992 1 83.06 90 ALA A N 1
ATOM 678 C CA . ALA A 1 90 ? -7.852 1.261 15.961 1 83.06 90 ALA A CA 1
ATOM 679 C C . ALA A 1 90 ? -8.977 2.039 15.289 1 83.06 90 ALA A C 1
ATOM 681 O O . ALA A 1 90 ? -10.148 1.906 15.664 1 83.06 90 ALA A O 1
ATOM 682 N N . ALA A 1 91 ? -8.688 2.758 14.336 1 92.44 91 ALA A N 1
ATOM 683 C CA . ALA A 1 91 ? -9.633 3.695 13.742 1 92.44 91 ALA A CA 1
ATOM 684 C C . ALA A 1 91 ? -10.461 3.02 12.648 1 92.44 91 ALA A C 1
ATOM 686 O O . ALA A 1 91 ? -11.617 3.387 12.422 1 92.44 91 ALA A O 1
ATOM 687 N N . ALA A 1 92 ? -9.945 2.039 11.984 1 89.88 92 ALA A N 1
ATOM 688 C CA . ALA A 1 92 ? -10.5 1.493 10.75 1 89.88 92 ALA A CA 1
ATOM 689 C C . ALA A 1 92 ? -11.914 0.958 10.977 1 89.88 92 ALA A C 1
ATOM 691 O O . ALA A 1 92 ? -12.836 1.297 10.234 1 89.88 92 ALA A O 1
ATOM 692 N N . PRO A 1 93 ? -12.141 0.143 12.016 1 88 93 PRO A N 1
ATOM 693 C CA . PRO A 1 93 ? -13.5 -0.361 12.203 1 88 93 PRO A CA 1
ATOM 694 C C . PRO A 1 93 ? -14.508 0.75 12.516 1 88 93 PRO A C 1
ATOM 696 O O . PRO A 1 93 ? -15.648 0.697 12.055 1 88 93 PRO A O 1
ATOM 699 N N . LEU A 1 94 ? -14.07 1.703 13.266 1 94.5 94 LEU A N 1
ATOM 700 C CA . LEU A 1 94 ? -14.93 2.828 13.609 1 94.5 94 LEU A CA 1
ATOM 701 C C . LEU A 1 94 ? -15.219 3.689 12.383 1 94.5 94 LEU A C 1
ATOM 703 O O . LEU A 1 94 ? -16.328 4.195 12.219 1 94.5 94 LEU A O 1
ATOM 707 N N . MET A 1 95 ? -14.266 3.789 11.57 1 94.69 95 MET A N 1
ATOM 708 C CA . MET A 1 95 ? -14.406 4.547 10.328 1 94.69 95 MET A CA 1
ATOM 709 C C . MET A 1 95 ? -15.414 3.877 9.398 1 94.69 95 MET A C 1
ATOM 711 O O . MET A 1 95 ? -16.234 4.551 8.781 1 94.69 95 MET A O 1
ATOM 715 N N . ARG A 1 96 ? -15.359 2.611 9.281 1 88.38 96 ARG A N 1
ATOM 716 C CA . ARG A 1 96 ? -16.281 1.868 8.43 1 88.38 96 ARG A CA 1
ATOM 717 C C . ARG A 1 96 ? -17.719 2.053 8.891 1 88.38 96 ARG A C 1
ATOM 719 O O . ARG A 1 96 ? -18.609 2.295 8.078 1 88.38 96 ARG A O 1
ATOM 726 N N . GLU A 1 97 ? -17.875 1.929 10.164 1 91.5 97 GLU A N 1
ATOM 727 C CA . GLU A 1 97 ? -19.203 2.152 10.742 1 91.5 97 GLU A CA 1
ATOM 728 C C . GLU A 1 97 ? -19.703 3.561 10.438 1 91.5 97 GLU A C 1
ATOM 730 O O . GLU A 1 97 ? -20.875 3.744 10.086 1 91.5 97 GLU A O 1
ATOM 735 N N . PHE A 1 98 ? -18.891 4.496 10.617 1 96.19 98 PHE A N 1
ATOM 736 C CA . PHE A 1 98 ? -19.219 5.895 10.367 1 96.19 98 PHE A CA 1
ATOM 737 C C . PHE A 1 98 ? -19.625 6.105 8.914 1 96.19 98 PHE A C 1
ATOM 739 O O . PHE A 1 98 ? -20.641 6.754 8.633 1 96.19 98 PHE A O 1
ATOM 746 N N . ALA A 1 99 ? -18.812 5.602 8 1 92.94 99 ALA A N 1
ATOM 747 C CA . ALA A 1 99 ? -19.062 5.766 6.574 1 92.94 99 ALA A CA 1
ATOM 748 C C . ALA A 1 99 ? -20.422 5.176 6.191 1 92.94 99 ALA A C 1
ATOM 750 O O . ALA A 1 99 ? -21.188 5.797 5.449 1 92.94 99 ALA A O 1
ATOM 751 N N . LEU A 1 100 ? -20.703 4.074 6.734 1 86.25 100 LEU A N 1
ATOM 752 C CA . LEU A 1 100 ? -21.969 3.398 6.445 1 86.25 100 LEU A CA 1
ATOM 753 C C . LEU A 1 100 ? -23.141 4.168 7.039 1 86.25 100 LEU A C 1
ATOM 755 O O . LEU A 1 100 ? -24.156 4.375 6.367 1 86.25 100 LEU A O 1
ATOM 759 N N . ALA A 1 101 ? -23.016 4.613 8.211 1 93.25 101 ALA A N 1
ATOM 760 C CA . ALA A 1 101 ? -24.094 5.27 8.945 1 93.25 101 ALA A CA 1
ATOM 761 C C . ALA A 1 101 ? -24.422 6.633 8.336 1 93.25 101 ALA A C 1
ATOM 763 O O . ALA A 1 101 ? -25.562 7.07 8.367 1 93.25 101 ALA A O 1
ATOM 764 N N . ASN A 1 102 ? -23.406 7.254 7.773 1 95 102 ASN A N 1
ATOM 765 C CA . ASN A 1 102 ? -23.609 8.633 7.332 1 95 102 ASN A CA 1
ATOM 766 C C . ASN A 1 102 ? -23.578 8.742 5.809 1 95 102 ASN A C 1
ATOM 768 O O . ASN A 1 102 ? -23.812 9.812 5.254 1 95 102 ASN A O 1
ATOM 772 N N . ASN A 1 103 ? -23.25 7.652 5.148 1 91.38 103 ASN A N 1
ATOM 773 C CA . ASN A 1 103 ? -23.188 7.582 3.691 1 91.38 103 ASN A CA 1
ATOM 774 C C . ASN A 1 103 ? -22.203 8.594 3.119 1 91.38 103 ASN A C 1
ATOM 776 O O . ASN A 1 103 ? -22.531 9.32 2.174 1 91.38 103 ASN A O 1
ATOM 780 N N . VAL A 1 104 ? -21.109 8.734 3.787 1 94 104 VAL A N 1
ATOM 781 C CA . VAL A 1 104 ? -20.016 9.578 3.35 1 94 104 VAL A CA 1
ATOM 782 C C . VAL A 1 104 ? -18.719 8.773 3.346 1 94 104 VAL A C 1
ATOM 784 O O . VAL A 1 104 ? -18.641 7.684 3.922 1 94 104 VAL A O 1
ATOM 787 N N . SER A 1 105 ? -17.75 9.273 2.674 1 93.06 105 SER A N 1
ATOM 788 C CA . SER A 1 105 ? -16.406 8.727 2.797 1 93.06 105 SER A CA 1
ATOM 789 C C . SER A 1 105 ? -15.672 9.32 3.992 1 93.06 105 SER A C 1
ATOM 791 O O . SER A 1 105 ? -15.898 10.477 4.352 1 93.06 105 SER A O 1
ATOM 793 N N . VAL A 1 106 ? -14.859 8.539 4.582 1 96 106 VAL A N 1
ATOM 794 C CA . VAL A 1 106 ? -14.055 9.023 5.695 1 96 106 VAL A CA 1
ATOM 795 C C . VAL A 1 106 ? -12.609 8.562 5.523 1 96 106 VAL A C 1
ATOM 797 O O . VAL A 1 106 ? -12.352 7.441 5.07 1 96 106 VAL A O 1
ATOM 800 N N . SER A 1 107 ? -11.688 9.453 5.887 1 96.19 107 SER A N 1
ATOM 801 C CA . SER A 1 107 ? -10.266 9.156 5.711 1 96.19 107 SER A CA 1
ATOM 802 C C . SER A 1 107 ? -9.461 9.57 6.938 1 96.19 107 SER A C 1
ATOM 804 O O . SER A 1 107 ? -9.844 10.492 7.652 1 96.19 107 SER A O 1
ATOM 806 N N . LEU A 1 108 ? -8.391 8.852 7.145 1 96.56 108 LEU A N 1
ATOM 807 C CA . LEU A 1 108 ? -7.363 9.117 8.148 1 96.56 108 LEU A CA 1
ATOM 808 C C . LEU A 1 108 ? -6.023 9.422 7.492 1 96.56 108 LEU A C 1
ATOM 810 O O . LEU A 1 108 ? -5.582 8.688 6.605 1 96.56 108 LEU A O 1
ATOM 814 N N . ALA A 1 109 ? -5.398 10.508 7.969 1 96.69 109 ALA A N 1
ATOM 815 C CA . ALA A 1 109 ? -4.168 10.875 7.27 1 96.69 109 ALA A CA 1
ATOM 816 C C . ALA A 1 109 ? -3.123 11.406 8.242 1 96.69 109 ALA A C 1
ATOM 818 O O . ALA A 1 109 ? -3.461 11.883 9.328 1 96.69 109 ALA A O 1
ATOM 819 N N . LEU A 1 110 ? -1.89 11.305 7.785 1 95 110 LEU A N 1
ATOM 820 C CA . LEU A 1 110 ? -0.722 11.898 8.43 1 95 110 LEU A CA 1
ATOM 821 C C . LEU A 1 110 ? -0.08 12.953 7.539 1 95 110 LEU A C 1
ATOM 823 O O . LEU A 1 110 ? -0.255 12.93 6.32 1 95 110 LEU A O 1
ATOM 827 N N . ARG A 1 111 ? 0.663 13.758 8.219 1 94.56 111 ARG A N 1
ATOM 828 C CA . ARG A 1 111 ? 1.387 14.781 7.469 1 94.56 111 ARG A CA 1
ATOM 829 C C . ARG A 1 111 ? 2.713 14.234 6.941 1 94.56 111 ARG A C 1
ATOM 831 O O . ARG A 1 111 ? 3.432 13.539 7.66 1 94.56 111 ARG A O 1
ATOM 838 N N . ASP A 1 112 ? 3.01 14.609 5.758 1 90.44 112 ASP A N 1
ATOM 839 C CA . ASP A 1 112 ? 4.324 14.461 5.141 1 90.44 112 ASP A CA 1
ATOM 840 C C . ASP A 1 112 ? 4.707 15.711 4.348 1 90.44 112 ASP A C 1
ATOM 842 O O . ASP A 1 112 ? 4.246 15.898 3.223 1 90.44 112 ASP A O 1
ATOM 846 N N . GLY A 1 113 ? 5.633 16.406 4.941 1 90.12 113 GLY A N 1
ATOM 847 C CA . GLY A 1 113 ? 5.941 17.688 4.328 1 90.12 113 GLY A CA 1
ATOM 848 C C . GLY A 1 113 ? 4.75 18.625 4.281 1 90.12 113 GLY A C 1
ATOM 849 O O . GLY A 1 113 ? 4.148 18.938 5.312 1 90.12 113 GLY A O 1
ATOM 850 N N . SER A 1 114 ? 4.426 19.062 3.01 1 94.94 114 SER A N 1
ATOM 851 C CA . SER A 1 114 ? 3.336 20.016 2.812 1 94.94 114 SER A CA 1
ATOM 852 C C . SER A 1 114 ? 2.037 19.312 2.447 1 94.94 114 SER A C 1
ATOM 854 O O . SER A 1 114 ? 1.06 19.953 2.061 1 94.94 114 SER A O 1
ATOM 856 N N . ASP A 1 115 ? 2.076 17.984 2.557 1 94.81 115 ASP A N 1
ATOM 857 C CA . ASP A 1 115 ? 0.915 17.203 2.148 1 94.81 115 ASP A CA 1
ATOM 858 C C . ASP A 1 115 ? 0.424 16.312 3.289 1 94.81 115 ASP A C 1
ATOM 860 O O . ASP A 1 115 ? 1.107 16.156 4.305 1 94.81 115 ASP A O 1
ATOM 864 N N . MET A 1 116 ? -0.824 15.875 3.074 1 95.94 116 MET A N 1
ATOM 865 C CA . MET A 1 116 ? -1.38 14.789 3.881 1 95.94 116 MET A CA 1
ATOM 866 C C . MET A 1 116 ? -1.354 13.469 3.115 1 95.94 116 MET A C 1
ATOM 868 O O . MET A 1 116 ? -1.642 13.438 1.917 1 95.94 116 MET A O 1
ATOM 872 N N . VAL A 1 117 ? -0.979 12.43 3.84 1 93 117 VAL A N 1
ATOM 873 C CA . VAL A 1 117 ? -0.974 11.102 3.236 1 93 117 VAL A CA 1
ATOM 874 C C . VAL A 1 117 ? -2.025 10.219 3.908 1 93 117 VAL A C 1
ATOM 876 O O . VAL A 1 117 ? -2.02 10.062 5.133 1 93 117 VAL A O 1
ATOM 879 N N . TYR A 1 118 ? -2.857 9.633 3.037 1 92.56 118 TYR A N 1
ATOM 880 C CA . TYR A 1 118 ? -3.953 8.828 3.562 1 92.56 118 TYR A CA 1
ATOM 881 C C . TYR A 1 118 ? -3.441 7.484 4.074 1 92.56 118 TYR A C 1
ATOM 883 O O . TYR A 1 118 ? -2.734 6.77 3.363 1 92.56 118 TYR A O 1
ATOM 891 N N . LEU A 1 119 ? -3.848 7.195 5.293 1 91.25 119 LEU A N 1
ATOM 892 C CA . LEU A 1 119 ? -3.52 5.918 5.918 1 91.25 119 LEU A CA 1
ATOM 893 C C . LEU A 1 119 ? -4.668 4.926 5.758 1 91.25 119 LEU A C 1
ATOM 895 O O . LEU A 1 119 ? -4.445 3.711 5.738 1 91.25 119 LEU A O 1
ATOM 899 N N . GLU A 1 120 ? -5.816 5.449 5.754 1 89.94 120 GLU A N 1
ATOM 900 C CA . GLU A 1 120 ? -7.043 4.66 5.656 1 89.94 120 GLU A CA 1
ATOM 901 C C . GLU A 1 120 ? -8.164 5.461 5.008 1 89.94 120 GLU A C 1
ATOM 903 O O . GLU A 1 120 ? -8.289 6.668 5.238 1 89.94 120 GLU A O 1
ATOM 908 N N . THR A 1 121 ? -8.852 4.789 4.18 1 90.44 121 THR A N 1
ATOM 909 C CA . THR A 1 121 ? -10.031 5.402 3.578 1 90.44 121 THR A CA 1
ATOM 910 C C . THR A 1 121 ? -11.18 4.406 3.506 1 90.44 121 THR A C 1
ATOM 912 O O . THR A 1 121 ? -10.977 3.242 3.148 1 90.44 121 THR A O 1
ATOM 915 N N . CYS A 1 122 ? -12.328 4.828 3.936 1 86.88 122 CYS A N 1
ATOM 916 C CA . CYS A 1 122 ? -13.578 4.102 3.775 1 86.88 122 CYS A CA 1
ATOM 917 C C . CYS A 1 122 ? -14.539 4.859 2.867 1 86.88 122 CYS A C 1
ATOM 919 O O . CYS A 1 122 ? -15.031 5.93 3.23 1 86.88 122 CYS A O 1
ATOM 921 N N . ARG A 1 123 ? -14.797 4.168 1.78 1 82.06 123 ARG A N 1
ATOM 922 C CA . ARG A 1 123 ? -15.562 4.875 0.755 1 82.06 123 ARG A CA 1
ATOM 923 C C . ARG A 1 123 ? -17.062 4.617 0.904 1 82.06 123 ARG A C 1
ATOM 925 O O . ARG A 1 123 ? -17.469 3.5 1.227 1 82.06 123 ARG A O 1
ATOM 932 N N . SER A 1 124 ? -17.672 5.715 0.627 1 77.19 124 SER A N 1
ATOM 933 C CA . SER A 1 124 ? -19.125 5.582 0.571 1 77.19 124 SER A CA 1
ATOM 934 C C . SER A 1 124 ? -19.578 4.867 -0.703 1 77.19 124 SER A C 1
ATOM 936 O O . SER A 1 124 ? -18.812 4.773 -1.664 1 77.19 124 SER A O 1
ATOM 938 N N . GLN A 1 125 ? -20.703 4.301 -0.637 1 65.75 125 GLN A N 1
ATOM 939 C CA . GLN A 1 125 ? -21.297 3.674 -1.814 1 65.75 125 GLN A CA 1
ATOM 940 C C . GLN A 1 125 ? -21.688 4.715 -2.859 1 65.75 125 GLN A C 1
ATOM 942 O O . GLN A 1 125 ? -21.875 4.387 -4.031 1 65.75 125 GLN A O 1
ATOM 947 N N . ALA A 1 126 ? -21.656 5.863 -2.332 1 61.12 126 ALA A N 1
ATOM 948 C CA . ALA A 1 126 ? -22.016 6.918 -3.279 1 61.12 126 ALA A CA 1
ATOM 949 C C . ALA A 1 126 ? -20.859 7.199 -4.242 1 61.12 126 ALA A C 1
ATOM 951 O O . ALA A 1 126 ? -19.688 7.117 -3.865 1 61.12 126 ALA A O 1
ATOM 952 N N . ARG A 1 127 ? -21.078 7.09 -5.457 1 55.41 127 ARG A N 1
ATOM 953 C CA . ARG A 1 127 ? -20.062 7.309 -6.496 1 55.41 127 ARG A CA 1
ATOM 954 C C . ARG A 1 127 ? -19.438 8.688 -6.359 1 55.41 127 ARG A C 1
ATOM 956 O O . ARG A 1 127 ? -20.125 9.703 -6.348 1 55.41 127 ARG A O 1
ATOM 963 N N . VAL A 1 128 ? -18.281 8.852 -5.75 1 56.53 128 VAL A N 1
ATOM 964 C CA . VAL A 1 128 ? -17.609 10.148 -5.742 1 56.53 128 VAL A CA 1
ATOM 965 C C . VAL A 1 128 ? -16.625 10.227 -6.906 1 56.53 128 VAL A C 1
ATOM 967 O O . VAL A 1 128 ? -16.156 9.203 -7.406 1 56.53 128 VAL A O 1
ATOM 970 N N . SER A 1 129 ? -16.469 11.445 -7.5 1 53.5 129 SER A N 1
ATOM 971 C CA . SER A 1 129 ? -15.648 11.758 -8.672 1 53.5 129 SER A CA 1
ATOM 972 C C . SER A 1 129 ? -14.188 11.406 -8.43 1 53.5 129 SER A C 1
ATOM 974 O O . SER A 1 129 ? -13.5 10.938 -9.344 1 53.5 129 SER A O 1
ATOM 976 N N . VAL A 1 130 ? -13.719 11.836 -7.258 1 55.91 130 VAL A N 1
ATOM 977 C CA . VAL A 1 130 ? -12.297 11.586 -7.059 1 55.91 130 VAL A CA 1
ATOM 978 C C . VAL A 1 130 ? -12.109 10.375 -6.145 1 55.91 130 VAL A C 1
ATOM 980 O O . VAL A 1 130 ? -12.695 10.312 -5.062 1 55.91 130 VAL A O 1
ATOM 983 N N . GLN A 1 131 ? -11.391 9.484 -6.738 1 70.12 131 GLN A N 1
ATOM 984 C CA . GLN A 1 131 ? -11.203 8.273 -5.953 1 70.12 131 GLN A CA 1
ATOM 985 C C . GLN A 1 131 ? -9.836 8.258 -5.277 1 70.12 131 GLN A C 1
ATOM 987 O O . GLN A 1 131 ? -8.836 7.883 -5.891 1 70.12 131 GLN A O 1
ATOM 992 N N . LEU A 1 132 ? -9.836 8.844 -4.074 1 77.38 132 LEU A N 1
ATOM 993 C CA . LEU A 1 132 ? -8.641 8.773 -3.238 1 77.38 132 LEU A CA 1
ATOM 99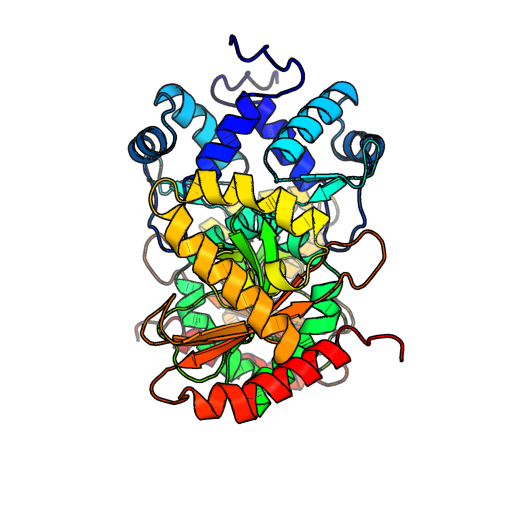4 C C . LEU A 1 132 ? -8.602 7.469 -2.453 1 77.38 132 LEU A C 1
ATOM 996 O O . LEU A 1 132 ? -9.641 6.934 -2.074 1 77.38 132 LEU A O 1
ATOM 1000 N N . SER A 1 133 ? -7.398 6.984 -2.34 1 81.88 133 SER A N 1
ATOM 1001 C CA . SER A 1 133 ? -7.199 5.707 -1.665 1 81.88 133 SER A CA 1
ATOM 1002 C C . SER A 1 133 ? -6.031 5.773 -0.688 1 81.88 133 SER A C 1
ATOM 1004 O O . SER A 1 133 ? -5.367 6.809 -0.578 1 81.88 133 SER A O 1
ATOM 1006 N N . THR A 1 134 ? -5.867 4.754 0.051 1 85.19 134 THR A N 1
ATOM 1007 C CA . THR A 1 134 ? -4.699 4.645 0.916 1 85.19 134 THR A CA 1
ATOM 1008 C C . THR A 1 134 ? -3.42 4.953 0.14 1 85.19 134 THR A C 1
ATOM 1010 O O . THR A 1 134 ? -3.24 4.473 -0.981 1 85.19 134 THR A O 1
ATOM 1013 N N . GLY A 1 135 ? -2.609 5.859 0.77 1 86.31 135 GLY A N 1
ATOM 1014 C CA . GLY A 1 135 ? -1.368 6.262 0.127 1 86.31 135 GLY A CA 1
ATOM 1015 C C . GLY A 1 135 ? -1.504 7.535 -0.688 1 86.31 135 GLY A C 1
ATOM 1016 O O . GLY A 1 135 ? -0.502 8.148 -1.057 1 86.31 135 GLY A O 1
ATOM 1017 N N . SER A 1 136 ? -2.697 7.922 -0.998 1 87.19 136 SER A N 1
ATOM 1018 C CA . SER A 1 136 ? -2.924 9.164 -1.734 1 87.19 136 SER A CA 1
ATOM 1019 C C . SER A 1 136 ? -2.381 10.367 -0.971 1 87.19 136 SER A C 1
ATOM 1021 O O . SER A 1 136 ? -2.441 10.406 0.26 1 87.19 136 SER A O 1
ATOM 1023 N N . ARG A 1 137 ? -1.904 11.32 -1.774 1 89.06 137 ARG A N 1
ATOM 1024 C CA . ARG A 1 137 ? -1.404 12.578 -1.225 1 89.06 137 ARG A CA 1
ATOM 1025 C C . ARG A 1 137 ? -2.318 13.742 -1.598 1 89.06 137 ARG A C 1
ATOM 1027 O O . ARG A 1 137 ? -2.75 13.852 -2.746 1 89.06 137 ARG A O 1
ATOM 1034 N N . VAL A 1 138 ? -2.654 14.523 -0.602 1 92.75 138 VAL A N 1
ATOM 1035 C CA . VAL A 1 138 ? -3.443 15.727 -0.844 1 92.75 138 VAL A CA 1
ATOM 1036 C C . VAL A 1 138 ? -2.785 16.922 -0.161 1 92.75 138 VAL A C 1
ATOM 1038 O O . VAL A 1 138 ? -2.125 16.766 0.87 1 92.75 138 VAL A O 1
ATOM 1041 N N . PRO A 1 139 ? -2.984 18.094 -0.668 1 95.56 139 PRO A N 1
ATOM 1042 C CA . PRO A 1 139 ? -2.312 19.266 -0.091 1 95.56 139 PRO A CA 1
ATOM 1043 C C . PRO A 1 139 ? -2.869 19.656 1.278 1 95.56 139 PRO A C 1
ATOM 1045 O O . PRO A 1 139 ? -4.09 19.672 1.471 1 95.56 139 PRO A O 1
ATOM 1048 N N . LEU A 1 140 ? -1.961 19.984 2.17 1 97.25 140 LEU A N 1
ATOM 1049 C CA . LEU A 1 140 ? -2.334 20.344 3.535 1 97.25 140 LEU A CA 1
ATOM 1050 C C . LEU A 1 140 ? -3.164 21.609 3.557 1 97.25 140 LEU A C 1
ATOM 1052 O O . LEU A 1 140 ? -4.246 21.641 4.148 1 97.25 140 LEU A O 1
ATOM 1056 N N . ALA A 1 141 ? -2.844 22.594 2.785 1 96.62 141 ALA A N 1
ATOM 1057 C CA . ALA A 1 141 ? -3.373 23.953 2.941 1 96.62 141 ALA A CA 1
ATOM 1058 C C . ALA A 1 141 ? -4.758 24.078 2.312 1 96.62 141 ALA A C 1
ATOM 1060 O O . ALA A 1 141 ? -5.531 24.969 2.67 1 96.62 141 ALA A O 1
ATOM 1061 N N . THR A 1 142 ? -5.082 23.172 1.39 1 95.38 142 THR A N 1
ATOM 1062 C CA . THR A 1 142 ? -6.289 23.422 0.609 1 95.38 142 THR A CA 1
ATOM 1063 C C . THR A 1 142 ? -7.34 22.344 0.862 1 95.38 142 THR A C 1
ATOM 1065 O O . THR A 1 142 ? -8.445 22.422 0.325 1 95.38 142 THR A O 1
ATOM 1068 N N . THR A 1 143 ? -7.031 21.438 1.628 1 96.94 143 THR A N 1
ATOM 1069 C CA . THR A 1 143 ? -7.984 20.359 1.902 1 96.94 143 THR A CA 1
ATOM 1070 C C . THR A 1 143 ? -8.523 20.469 3.324 1 96.94 143 THR A C 1
ATOM 1072 O O . THR A 1 143 ? -7.859 21.016 4.207 1 96.94 143 THR A O 1
ATOM 1075 N N . ALA A 1 144 ? -9.766 19.953 3.525 1 97.81 144 ALA A N 1
ATOM 1076 C CA . ALA A 1 144 ? -10.359 19.969 4.859 1 97.81 144 ALA A CA 1
ATOM 1077 C C . ALA A 1 144 ? -9.484 19.188 5.852 1 97.81 144 ALA A C 1
ATOM 1079 O O . ALA A 1 144 ? -9.281 19.641 6.98 1 97.81 144 ALA A O 1
ATOM 1080 N N . ILE A 1 145 ? -8.992 18.094 5.465 1 98.19 145 ILE A N 1
ATOM 1081 C CA . ILE A 1 145 ? -8.195 17.234 6.336 1 98.19 145 ILE A CA 1
ATOM 1082 C C . ILE A 1 145 ? -6.871 17.922 6.664 1 98.19 145 ILE A C 1
ATOM 1084 O O . ILE A 1 145 ? -6.395 17.859 7.801 1 98.19 145 ILE A O 1
ATOM 1088 N N . GLY A 1 146 ? -6.281 18.578 5.695 1 98.38 146 GLY A N 1
ATOM 1089 C CA . GLY A 1 146 ? -5.043 19.312 5.93 1 98.38 146 GLY A CA 1
ATOM 1090 C C . GLY A 1 146 ? -5.215 20.5 6.855 1 98.38 146 GLY A C 1
ATOM 1091 O O . GLY A 1 146 ? -4.406 20.703 7.762 1 98.38 146 GLY A O 1
ATOM 1092 N N . ARG A 1 147 ? -6.258 21.219 6.594 1 98.44 147 ARG A N 1
ATOM 1093 C CA . ARG A 1 147 ? -6.562 22.375 7.445 1 98.44 147 ARG A CA 1
ATOM 1094 C C . ARG A 1 147 ? -6.816 21.922 8.883 1 98.44 147 ARG A C 1
ATOM 1096 O O . ARG A 1 147 ? -6.398 22.594 9.828 1 98.44 147 ARG A O 1
ATOM 1103 N N . ALA A 1 148 ? -7.465 20.844 9.031 1 98.69 148 ALA A N 1
ATOM 1104 C CA . ALA A 1 148 ? -7.754 20.312 10.367 1 98.69 148 ALA A CA 1
ATOM 1105 C C . ALA A 1 148 ? -6.469 19.922 11.086 1 98.69 148 ALA A C 1
ATOM 1107 O O . ALA A 1 148 ? -6.293 20.219 12.273 1 98.69 148 ALA A O 1
ATOM 1108 N N . TYR A 1 149 ? -5.621 19.219 10.367 1 98.5 149 TYR A N 1
ATOM 1109 C CA . TYR A 1 149 ? -4.328 18.859 10.938 1 98.5 149 TYR A CA 1
ATOM 1110 C C . TYR A 1 149 ? -3.596 20.078 11.461 1 98.5 149 TYR A C 1
ATOM 1112 O O . TYR A 1 149 ? -3.178 20.109 12.625 1 98.5 149 TYR A O 1
ATOM 1120 N N . PHE A 1 150 ? -3.535 21.047 10.641 1 98.38 150 PHE A N 1
ATOM 1121 C CA . PHE A 1 150 ? -2.832 22.281 10.953 1 98.38 150 PHE A CA 1
ATOM 1122 C C . PHE A 1 150 ? -3.463 22.969 12.164 1 98.38 150 PHE A C 1
ATOM 1124 O O . PHE A 1 150 ? -2.762 23.375 13.094 1 98.38 150 PHE A O 1
ATOM 1131 N N . ALA A 1 151 ? -4.738 23.094 12.125 1 98.25 151 ALA A N 1
ATOM 1132 C CA . ALA A 1 151 ? -5.484 23.844 13.133 1 98.25 151 ALA A CA 1
ATOM 1133 C C . ALA A 1 151 ? -5.328 23.219 14.516 1 98.25 151 ALA A C 1
ATOM 1135 O O . ALA A 1 151 ? -5.336 23.938 15.523 1 98.25 151 ALA A O 1
ATOM 1136 N N . GLY A 1 152 ? -5.168 21.953 14.586 1 97.12 152 GLY A N 1
ATOM 1137 C CA . GLY A 1 152 ? -5.129 21.266 15.859 1 97.12 152 GLY A CA 1
ATOM 1138 C C . GLY A 1 152 ? -3.738 21.203 16.469 1 97.12 152 GLY A C 1
ATOM 1139 O O . GLY A 1 152 ? -3.57 20.781 17.609 1 97.12 152 GLY A O 1
ATOM 1140 N N . LEU A 1 153 ? -2.773 21.625 15.797 1 96.25 153 LEU A N 1
ATOM 1141 C CA . LEU A 1 153 ? -1.396 21.594 16.281 1 96.25 153 LEU A CA 1
ATOM 1142 C C . LEU A 1 153 ? -1.153 22.688 17.312 1 96.25 153 LEU A C 1
ATOM 1144 O O . LEU A 1 153 ? -1.802 23.734 17.281 1 96.25 153 LEU A O 1
ATOM 1148 N N . PRO A 1 154 ? -0.19 22.406 18.219 1 95 154 PRO A N 1
ATOM 1149 C CA . PRO A 1 154 ? 0.283 23.531 19.031 1 95 154 PRO A CA 1
ATOM 1150 C C . PRO A 1 154 ? 0.821 24.688 18.203 1 95 154 PRO A C 1
ATOM 1152 O O . PRO A 1 154 ? 1.352 24.469 17.109 1 95 154 PRO A O 1
ATOM 1155 N N . GLN A 1 155 ? 0.742 25.875 18.75 1 95.5 155 GLN A N 1
ATOM 1156 C CA . GLN A 1 155 ? 1.098 27.094 18.016 1 95.5 155 GLN A CA 1
ATOM 1157 C C . GLN A 1 155 ? 2.521 27.016 17.469 1 95.5 155 GLN A C 1
ATOM 1159 O O . GLN A 1 155 ? 2.779 27.406 16.344 1 95.5 155 GLN A O 1
ATOM 1164 N N . ALA A 1 156 ? 3.395 26.516 18.266 1 96.38 156 ALA A N 1
ATOM 1165 C CA . ALA A 1 156 ? 4.793 26.422 17.859 1 96.38 156 ALA A CA 1
ATOM 1166 C C . ALA A 1 156 ? 4.945 25.547 16.609 1 96.38 156 ALA A C 1
ATOM 1168 O O . ALA A 1 156 ? 5.738 25.859 15.719 1 96.38 156 ALA A O 1
ATOM 1169 N N . GLU A 1 157 ? 4.207 24.5 16.562 1 94.94 157 GLU A N 1
ATOM 1170 C CA . GLU A 1 157 ? 4.27 23.578 15.43 1 94.94 157 GLU A CA 1
ATOM 1171 C C . GLU A 1 157 ? 3.609 24.188 14.188 1 94.94 157 GLU A C 1
ATOM 1173 O O . GLU A 1 157 ? 4.07 23.969 13.07 1 94.94 157 GLU A O 1
ATOM 1178 N N . ARG A 1 158 ? 2.527 24.891 14.336 1 96.5 158 ARG A N 1
ATOM 1179 C CA . ARG A 1 158 ? 1.907 25.609 13.227 1 96.5 158 ARG A CA 1
ATOM 1180 C C . ARG A 1 158 ? 2.881 26.594 12.602 1 96.5 158 ARG A C 1
ATOM 1182 O O . ARG A 1 158 ? 3.043 26.641 11.375 1 96.5 158 ARG A O 1
ATOM 1189 N N . ASP A 1 159 ? 3.557 27.297 13.453 1 96.38 159 ASP A N 1
ATOM 1190 C CA . ASP A 1 159 ? 4.504 28.297 13 1 96.38 159 ASP A CA 1
ATOM 1191 C C . ASP A 1 159 ? 5.637 27.672 12.188 1 96.38 159 ASP A C 1
ATOM 1193 O O . ASP A 1 159 ? 6.105 28.25 11.211 1 96.38 159 ASP A O 1
ATOM 1197 N N . ALA A 1 160 ? 6.004 26.562 12.633 1 95.75 160 ALA A N 1
ATOM 1198 C CA . ALA A 1 160 ? 7.117 25.859 11.984 1 95.75 160 ALA A CA 1
ATOM 1199 C C . ALA A 1 160 ? 6.719 25.359 10.602 1 95.75 160 ALA A C 1
ATOM 1201 O O . ALA A 1 160 ? 7.578 25.125 9.75 1 95.75 160 ALA A O 1
ATOM 1202 N N . LEU A 1 161 ? 5.438 25.203 10.328 1 96.38 161 LEU A N 1
ATOM 1203 C CA . LEU A 1 161 ? 4.945 24.672 9.062 1 96.38 161 LEU A CA 1
ATOM 1204 C C . LEU A 1 161 ? 4.797 25.781 8.031 1 96.38 161 LEU A C 1
ATOM 1206 O O . LEU A 1 161 ? 4.805 25.516 6.824 1 96.38 161 LEU A O 1
ATOM 1210 N N . LEU A 1 162 ? 4.637 26.969 8.469 1 97.12 162 LEU A N 1
ATOM 1211 C CA . LEU A 1 162 ? 4.281 28.078 7.59 1 97.12 162 LEU A CA 1
ATOM 1212 C C . LEU A 1 162 ? 5.367 28.297 6.543 1 97.12 162 LEU A C 1
ATOM 1214 O O . LEU A 1 162 ? 5.066 28.469 5.355 1 97.12 162 LEU A O 1
ATOM 1218 N N . PRO A 1 163 ? 6.676 28.266 6.898 1 96.62 163 PRO A N 1
ATOM 1219 C CA . PRO A 1 163 ? 7.707 28.453 5.879 1 96.62 163 PRO A CA 1
ATOM 1220 C C . PRO A 1 163 ? 7.691 27.375 4.801 1 96.62 163 PRO A C 1
ATOM 1222 O O . PRO A 1 163 ? 7.934 27.672 3.627 1 96.62 163 PRO A O 1
ATOM 1225 N N . LEU A 1 164 ? 7.457 26.234 5.227 1 95.62 164 LEU A N 1
ATOM 1226 C CA . LEU A 1 164 ? 7.379 25.125 4.277 1 95.62 164 LEU A CA 1
ATOM 1227 C C . LEU A 1 164 ? 6.246 25.344 3.279 1 95.62 164 LEU A C 1
ATOM 1229 O O . LEU A 1 164 ? 6.422 25.125 2.08 1 95.62 164 LEU A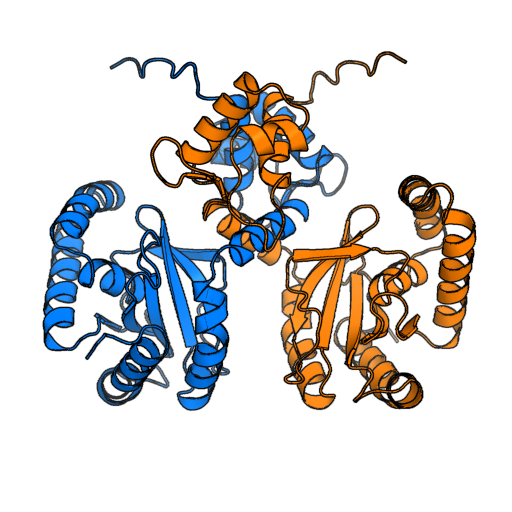 O 1
ATOM 1233 N N . LEU A 1 165 ? 5.117 25.75 3.748 1 97.06 165 LEU A N 1
ATOM 1234 C CA . LEU A 1 165 ? 3.963 26 2.893 1 97.06 165 LEU A CA 1
ATOM 1235 C C . LEU A 1 165 ? 4.203 27.203 1.989 1 97.06 165 LEU A C 1
ATOM 1237 O O . LEU A 1 165 ? 3.797 27.203 0.825 1 97.06 165 LEU A O 1
ATOM 1241 N N . ALA A 1 166 ? 4.852 28.141 2.521 1 97.38 166 ALA A N 1
ATOM 1242 C CA . ALA A 1 166 ? 5.188 29.312 1.723 1 97.38 166 ALA A CA 1
ATOM 1243 C C . ALA A 1 166 ? 6.066 28.938 0.534 1 97.38 166 ALA A C 1
ATOM 1245 O O . ALA A 1 166 ? 5.875 29.438 -0.575 1 97.38 166 ALA A O 1
ATOM 1246 N N . GLU A 1 167 ? 6.977 28.141 0.807 1 96 167 GLU A N 1
ATOM 1247 C CA . GLU A 1 167 ? 7.859 27.672 -0.26 1 96 167 GLU A CA 1
ATOM 1248 C C . GLU A 1 167 ? 7.082 26.906 -1.329 1 96 167 GLU A C 1
ATOM 1250 O O . GLU A 1 167 ? 7.324 27.094 -2.525 1 96 167 GLU A O 1
ATOM 1255 N N . ARG A 1 168 ? 6.156 26.172 -0.94 1 94.06 168 ARG A N 1
ATOM 1256 C CA . ARG A 1 168 ? 5.371 25.328 -1.836 1 94.06 168 ARG A CA 1
ATOM 1257 C C . ARG A 1 168 ? 4.504 26.188 -2.764 1 94.06 168 ARG A C 1
ATOM 1259 O O . ARG A 1 168 ? 4.383 25.875 -3.953 1 94.06 168 ARG A O 1
ATOM 1266 N N . TYR A 1 169 ? 3.934 27.219 -2.271 1 95.56 169 TYR A N 1
ATOM 1267 C CA . TYR A 1 169 ? 2.883 27.891 -3.025 1 95.56 169 TYR A CA 1
ATOM 1268 C C . TYR A 1 169 ? 3.389 29.203 -3.623 1 95.56 169 TYR A C 1
ATOM 1270 O O . TYR A 1 169 ? 2.732 29.797 -4.48 1 95.56 169 TYR A O 1
ATOM 1278 N N . GLY A 1 170 ? 4.543 29.625 -3.133 1 95.81 170 GLY A N 1
ATOM 1279 C CA . GLY A 1 170 ? 5.133 30.828 -3.725 1 95.81 170 GLY A CA 1
ATOM 1280 C C . GLY A 1 170 ? 4.207 32.031 -3.684 1 95.81 170 GLY A C 1
ATOM 1281 O O . GLY A 1 170 ? 3.676 32.375 -2.627 1 95.81 170 GLY A O 1
ATOM 1282 N N . GLY A 1 171 ? 3.939 32.562 -4.867 1 95.75 171 GLY A N 1
ATOM 1283 C CA . GLY A 1 171 ? 3.162 33.781 -5.016 1 95.75 171 GLY A CA 1
ATOM 1284 C C . GLY A 1 171 ? 1.723 33.625 -4.566 1 95.75 171 GLY A C 1
ATOM 1285 O O . GLY A 1 171 ? 1.065 34.625 -4.227 1 95.75 171 GLY A O 1
ATOM 1286 N N . ASP A 1 172 ? 1.226 32.5 -4.508 1 96 172 ASP A N 1
ATOM 1287 C CA . ASP A 1 172 ? -0.155 32.219 -4.113 1 96 172 ASP A CA 1
ATOM 1288 C C . ASP A 1 172 ? -0.28 32.125 -2.594 1 96 172 ASP A C 1
ATOM 1290 O O . ASP A 1 172 ? -1.39 32.094 -2.057 1 96 172 ASP A O 1
ATOM 1294 N N . TRP A 1 173 ? 0.796 32.156 -1.914 1 96.62 173 TRP A N 1
ATOM 1295 C CA . TRP A 1 173 ? 0.835 31.781 -0.501 1 96.62 173 TRP A CA 1
ATOM 1296 C C . TRP A 1 173 ? 0.093 32.812 0.345 1 96.62 173 TRP A C 1
ATOM 1298 O O . TRP A 1 173 ? -0.668 32.469 1.245 1 96.62 173 TRP A O 1
ATOM 1308 N N . PRO A 1 174 ? 0.171 34.094 0.078 1 96.75 174 PRO A N 1
ATOM 1309 C CA . PRO A 1 174 ? -0.504 35.031 0.969 1 96.75 174 PRO A CA 1
ATOM 1310 C C . PRO A 1 174 ? -2.008 34.781 1.065 1 96.75 174 PRO A C 1
ATOM 1312 O O . PRO A 1 174 ? -2.566 34.781 2.166 1 96.75 174 PRO A O 1
ATOM 1315 N N . ALA A 1 175 ? -2.635 34.5 -0.025 1 96.5 175 ALA A N 1
ATOM 1316 C CA . ALA A 1 175 ? -4.07 34.219 -0.019 1 96.5 175 ALA A CA 1
ATOM 1317 C C . ALA A 1 175 ? -4.367 32.906 0.667 1 96.5 175 ALA A C 1
ATOM 1319 O O . ALA A 1 175 ? -5.332 32.781 1.426 1 96.5 175 ALA A O 1
ATOM 1320 N N . LEU A 1 176 ? -3.572 31.969 0.403 1 96.19 176 LEU A N 1
ATOM 1321 C CA . LEU A 1 176 ? -3.768 30.656 0.989 1 96.19 176 LEU A CA 1
ATOM 1322 C C . LEU A 1 176 ? -3.498 30.672 2.49 1 96.19 176 LEU A C 1
ATOM 1324 O O . LEU A 1 176 ? -4.18 30 3.26 1 96.19 176 LEU A O 1
ATOM 1328 N N . ARG A 1 177 ? -2.502 31.422 2.826 1 97.31 177 ARG A N 1
ATOM 1329 C CA . ARG A 1 177 ? -2.193 31.578 4.246 1 97.31 177 ARG A CA 1
ATOM 1330 C C . ARG A 1 177 ? -3.387 32.156 5.004 1 97.31 177 ARG A C 1
ATOM 1332 O O . ARG A 1 177 ? -3.73 31.656 6.086 1 97.31 177 ARG A O 1
ATOM 1339 N N . ASP A 1 178 ? -3.99 33.125 4.457 1 97.19 178 ASP A N 1
ATOM 1340 C CA . ASP A 1 178 ? -5.148 33.75 5.098 1 97.19 178 ASP A CA 1
ATOM 1341 C C . ASP A 1 178 ? -6.285 32.75 5.262 1 97.19 178 ASP A C 1
ATOM 1343 O O . ASP A 1 178 ? -6.941 32.688 6.305 1 97.19 178 ASP A O 1
ATOM 1347 N N . ARG A 1 179 ? -6.5 32 4.277 1 95.69 179 ARG A N 1
ATOM 1348 C CA . ARG A 1 179 ? -7.539 30.969 4.332 1 95.69 179 ARG A CA 1
ATOM 1349 C C . ARG A 1 179 ? -7.207 29.906 5.379 1 95.69 179 ARG A C 1
ATOM 1351 O O . ARG A 1 179 ? -8.094 29.438 6.086 1 95.69 179 ARG A O 1
ATOM 1358 N N . LEU A 1 180 ? -5.941 29.547 5.402 1 97.38 180 LEU A N 1
ATOM 1359 C CA . LEU A 1 180 ? -5.488 28.562 6.367 1 97.38 180 LEU A CA 1
ATOM 1360 C C . LEU A 1 180 ? -5.668 29.062 7.793 1 97.38 180 LEU A C 1
ATOM 1362 O O . LEU A 1 180 ? -6.121 28.328 8.672 1 97.38 180 LEU A O 1
ATOM 1366 N N . LEU A 1 181 ? -5.352 30.328 8.047 1 96.94 181 LEU A N 1
ATOM 1367 C CA . LEU A 1 181 ? -5.496 30.906 9.383 1 96.94 181 LEU A CA 1
ATOM 1368 C C . LEU A 1 181 ? -6.969 31.047 9.75 1 96.94 181 LEU A C 1
ATOM 1370 O O . LEU A 1 181 ? -7.344 30.859 10.906 1 96.94 181 LEU A O 1
ATOM 1374 N N . ARG A 1 182 ? -7.766 31.375 8.797 1 96.44 182 ARG A N 1
ATOM 1375 C CA . ARG A 1 182 ? -9.203 31.422 9.039 1 96.44 182 ARG A CA 1
ATOM 1376 C C . ARG A 1 182 ? -9.742 30.047 9.414 1 96.44 182 ARG A C 1
ATOM 1378 O O . ARG A 1 182 ? -10.602 29.922 10.289 1 96.44 182 ARG A O 1
ATOM 1385 N N . ALA A 1 183 ? -9.305 29.078 8.727 1 96.31 183 ALA A N 1
ATOM 1386 C CA . ALA A 1 183 ? -9.719 27.719 9.039 1 96.31 183 ALA A CA 1
ATOM 1387 C C . ALA A 1 183 ? -9.336 27.328 10.461 1 96.31 183 ALA A C 1
ATOM 1389 O O . ALA A 1 183 ? -10.094 26.656 11.156 1 96.31 183 ALA A O 1
ATOM 1390 N N . SER A 1 184 ? -8.18 27.766 10.844 1 97.06 184 SER A N 1
ATOM 1391 C CA . SER A 1 184 ? -7.742 27.516 12.211 1 97.06 184 SER A CA 1
ATOM 1392 C C . SER A 1 184 ? -8.648 28.203 13.227 1 97.06 184 SER A C 1
ATOM 1394 O O . SER A 1 184 ? -8.984 27.625 14.258 1 97.06 184 SER A O 1
ATOM 1396 N N . ALA A 1 185 ? -9.016 29.422 12.906 1 96.62 185 ALA A N 1
ATOM 1397 C CA . ALA A 1 185 ? -9.938 30.141 13.781 1 96.62 185 ALA A CA 1
ATOM 1398 C C . ALA A 1 185 ? -11.289 29.422 13.859 1 96.62 185 ALA A C 1
ATOM 1400 O O . ALA A 1 185 ? -11.859 29.281 14.938 1 96.62 185 ALA A O 1
ATOM 1401 N N . ASP A 1 186 ? -11.766 29.031 12.734 1 95.25 186 ASP A N 1
ATOM 1402 C CA . ASP A 1 186 ? -13.023 28.297 12.664 1 95.25 186 ASP A CA 1
ATOM 1403 C C . ASP A 1 186 ? -12.953 27.016 13.484 1 95.25 186 ASP A C 1
ATOM 1405 O O . ASP A 1 186 ? -13.914 26.641 14.156 1 95.25 186 ASP A O 1
ATOM 1409 N N . TYR A 1 187 ? -11.844 26.359 13.359 1 97.88 187 TYR A N 1
ATOM 1410 C CA . TYR A 1 187 ? -11.648 25.141 14.125 1 97.88 187 TYR A CA 1
ATOM 1411 C C . TYR A 1 187 ? -11.773 25.391 15.617 1 97.88 187 TYR A C 1
ATOM 1413 O O . TYR A 1 187 ? -12.328 24.578 16.359 1 97.88 187 TYR A O 1
ATOM 1421 N N . GLY A 1 188 ? -11.242 26.453 16.109 1 96.38 188 GLY A N 1
ATOM 1422 C CA . GLY A 1 188 ? -11.352 26.828 17.5 1 96.38 188 GLY A CA 1
ATOM 1423 C C . GLY A 1 188 ? -12.781 27.031 17.969 1 96.38 188 GLY A C 1
ATOM 1424 O O . GLY A 1 188 ? -13.117 26.75 19.109 1 96.38 188 GLY A O 1
ATOM 1425 N N . VAL A 1 189 ? -13.617 27.453 17.062 1 96.38 189 VAL A N 1
ATOM 1426 C CA . VAL A 1 189 ? -15 27.781 17.406 1 96.38 189 VAL A CA 1
ATOM 1427 C C . VAL A 1 189 ? -15.883 26.547 17.219 1 96.38 189 VAL A C 1
ATOM 1429 O O . VAL A 1 189 ? -16.688 26.219 18.094 1 96.38 189 VAL A O 1
ATOM 1432 N N . HIS A 1 190 ? -15.711 25.875 16.109 1 96.69 190 HIS A N 1
ATOM 1433 C CA . HIS A 1 190 ? -16.656 24.844 15.711 1 96.69 190 HIS A CA 1
ATOM 1434 C C . HIS A 1 190 ? -16.125 23.453 16 1 96.69 190 HIS A C 1
ATOM 1436 O O . HIS A 1 190 ? -16.875 22.484 16.031 1 96.69 190 HIS A O 1
ATOM 1442 N N . GLY A 1 191 ? -14.789 23.328 16.062 1 97.19 191 GLY A N 1
ATOM 1443 C CA . GLY A 1 191 ? -14.164 22.047 16.312 1 97.19 191 GLY A CA 1
ATOM 1444 C C . GLY A 1 191 ? -13.891 21.25 15.047 1 97.19 191 GLY A C 1
ATOM 1445 O O . GLY A 1 191 ? -13.555 20.078 15.109 1 97.19 191 GLY A O 1
ATOM 1446 N N . TYR A 1 192 ? -14.156 21.891 13.906 1 98.38 192 TYR A N 1
ATOM 1447 C CA . TYR A 1 192 ? -13.875 21.25 12.625 1 98.38 192 TYR A CA 1
ATOM 1448 C C . TYR A 1 192 ? -13.531 22.297 11.562 1 98.38 192 TYR A C 1
ATOM 1450 O O . TYR A 1 192 ? -13.758 23.484 11.758 1 98.38 192 TYR A O 1
ATOM 1458 N N . THR A 1 193 ? -12.906 21.797 10.484 1 98.44 193 THR A N 1
ATOM 1459 C CA . THR A 1 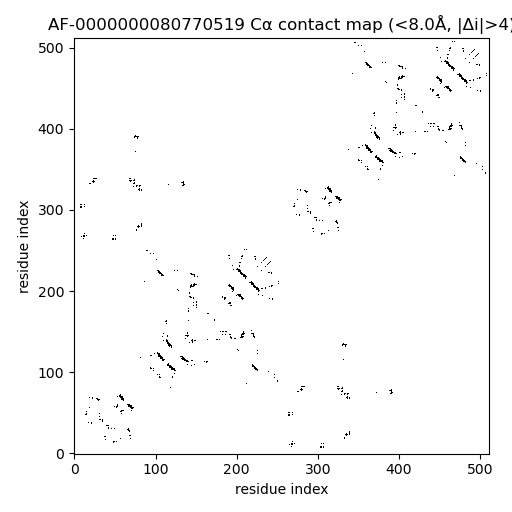193 ? -12.656 22.609 9.297 1 98.44 193 THR A CA 1
ATOM 1460 C C . THR A 1 193 ? -13.531 22.141 8.133 1 98.44 193 THR A C 1
ATOM 1462 O O . THR A 1 193 ? -14.148 21.062 8.203 1 98.44 193 THR A O 1
ATOM 1465 N N . ALA A 1 194 ? -13.539 23.016 7.074 1 97.62 194 ALA A N 1
ATOM 1466 C CA . ALA A 1 194 ? -14.391 22.672 5.941 1 97.62 194 ALA A CA 1
ATOM 1467 C C . ALA A 1 194 ? -13.727 23.031 4.621 1 97.62 194 ALA A C 1
ATOM 1469 O O . ALA A 1 194 ? -12.883 23.938 4.574 1 97.62 194 ALA A O 1
ATOM 1470 N N . SER A 1 195 ? -13.961 22.312 3.652 1 95.88 195 SER A N 1
ATOM 1471 C CA . SER A 1 195 ? -13.742 22.609 2.238 1 95.88 195 SER A CA 1
ATOM 1472 C C . SER A 1 195 ? -14.984 22.281 1.413 1 95.88 195 SER A C 1
ATOM 1474 O O . SER A 1 195 ? -15.25 21.125 1.104 1 95.88 195 SER A O 1
ATOM 1476 N N . PHE A 1 196 ? -15.68 23.266 1.087 1 94.81 196 PHE A N 1
ATOM 1477 C CA . PHE A 1 196 ? -16.922 23.094 0.348 1 94.81 196 PHE A CA 1
ATOM 1478 C C . PHE A 1 196 ? -16.75 23.5 -1.11 1 94.81 196 PHE A C 1
ATOM 1480 O O . PHE A 1 196 ? -17 24.641 -1.475 1 94.81 196 PHE A O 1
ATOM 1487 N N . GLY A 1 197 ? -16.281 22.516 -1.869 1 89.75 197 GLY A N 1
ATOM 1488 C CA . GLY A 1 197 ? -16.078 22.719 -3.295 1 89.75 197 GLY A CA 1
ATOM 1489 C C . GLY A 1 197 ? -14.789 23.453 -3.619 1 89.75 197 GLY A C 1
ATOM 1490 O O . GLY A 1 197 ? -14.586 23.906 -4.75 1 89.75 197 GLY A O 1
ATOM 1491 N N . GLU A 1 198 ? -13.922 23.656 -2.656 1 87.31 198 GLU A N 1
ATOM 1492 C CA . GLU A 1 198 ? -12.688 24.406 -2.861 1 87.31 198 GLU A CA 1
ATOM 1493 C C . GLU A 1 198 ? -11.594 23.516 -3.443 1 87.31 198 GLU A C 1
ATOM 1495 O O . GLU A 1 198 ? -10.93 23.906 -4.41 1 87.31 198 GLU A O 1
ATOM 1500 N N . TYR A 1 199 ? -11.375 22.453 -2.848 1 87.38 199 TYR A N 1
ATOM 1501 C CA . TYR A 1 199 ? -10.359 21.531 -3.33 1 87.38 199 TYR A CA 1
ATOM 1502 C C . TYR A 1 199 ? -10.82 20.812 -4.598 1 87.38 199 TYR A C 1
ATOM 1504 O O . TYR A 1 199 ? -10.102 20.781 -5.594 1 87.38 199 TYR A O 1
ATOM 1512 N N . GLU A 1 200 ? -11.93 20.234 -4.535 1 89.31 200 GLU A N 1
ATOM 1513 C CA . GLU A 1 200 ? -12.656 19.625 -5.648 1 89.31 200 GLU A CA 1
ATOM 1514 C C . GLU A 1 200 ? -14.094 20.156 -5.723 1 89.31 200 GLU A C 1
ATOM 1516 O O . GLU A 1 200 ? -14.859 20 -4.773 1 89.31 200 GLU A O 1
ATOM 1521 N N . PRO A 1 201 ? -14.477 20.75 -6.871 1 89.56 201 PRO A N 1
ATOM 1522 C CA . PRO A 1 201 ? -15.758 21.469 -6.965 1 89.56 201 PRO A CA 1
ATOM 1523 C C . PRO A 1 201 ? -16.938 20.594 -6.57 1 89.56 201 PRO A C 1
ATOM 1525 O O . PRO A 1 201 ? -17.922 21.094 -6.02 1 89.56 201 PRO A O 1
ATOM 1528 N N . ASP A 1 202 ? -16.922 19.391 -6.773 1 90.81 202 ASP A N 1
ATOM 1529 C CA . ASP A 1 202 ? -18.094 18.547 -6.578 1 90.81 202 ASP A CA 1
ATOM 1530 C C . ASP A 1 202 ? -17.984 17.766 -5.27 1 90.81 202 ASP A C 1
ATOM 1532 O O . ASP A 1 202 ? -18.75 16.812 -5.039 1 90.81 202 ASP A O 1
ATOM 1536 N N . VAL A 1 203 ? -17.094 18.25 -4.398 1 92.19 203 VAL A N 1
ATOM 1537 C CA . VAL A 1 203 ? -16.891 17.5 -3.162 1 92.19 203 VAL A CA 1
ATOM 1538 C C . VAL A 1 203 ? -17.047 18.422 -1.962 1 92.19 203 VAL A C 1
ATOM 1540 O O . VAL A 1 203 ? -16.453 19.516 -1.927 1 92.19 203 VAL A O 1
ATOM 1543 N N . MET A 1 204 ? -17.859 17.984 -1.074 1 95.5 204 MET A N 1
ATOM 1544 C CA . MET A 1 204 ? -18.031 18.641 0.222 1 95.5 204 MET A CA 1
ATOM 1545 C C . MET A 1 204 ? -17.312 17.859 1.317 1 95.5 204 MET A C 1
ATOM 1547 O O . MET A 1 204 ? -17.484 16.656 1.449 1 95.5 204 MET A O 1
ATOM 1551 N N . ALA A 1 205 ? -16.469 18.656 2.094 1 96.88 205 ALA A N 1
ATOM 1552 C CA . ALA A 1 205 ? -15.695 17.906 3.082 1 96.88 205 ALA A CA 1
ATOM 1553 C C . ALA A 1 205 ? -15.578 18.688 4.387 1 96.88 205 ALA A C 1
ATOM 1555 O O . ALA A 1 205 ? -15.523 19.922 4.375 1 96.88 205 ALA A O 1
ATOM 1556 N N . VAL A 1 206 ? -15.562 17.969 5.469 1 98.44 206 VAL A N 1
ATOM 1557 C CA . VAL A 1 206 ? -15.188 18.5 6.777 1 98.44 206 VAL A CA 1
ATOM 1558 C C . VAL A 1 206 ? -14.016 17.703 7.344 1 98.44 206 VAL A C 1
ATOM 1560 O O . VAL A 1 206 ? -13.836 16.531 7.008 1 98.44 206 VAL A O 1
ATOM 1563 N N . GLY A 1 207 ? -13.195 18.359 8.133 1 98.56 207 GLY A N 1
ATOM 1564 C CA . GLY A 1 207 ? -12.016 17.734 8.703 1 98.56 207 GLY A CA 1
ATOM 1565 C C . GLY A 1 207 ? -11.867 17.984 10.195 1 98.56 207 GLY A C 1
ATOM 1566 O O . GLY A 1 207 ? -12.367 18.984 10.711 1 98.56 207 GLY A O 1
ATOM 1567 N N . ILE A 1 208 ? -11.164 17.109 10.883 1 98.56 208 ILE A N 1
ATOM 1568 C CA . ILE A 1 208 ? -10.93 17.266 12.32 1 98.56 208 ILE A CA 1
ATOM 1569 C C . ILE A 1 208 ? -9.547 16.734 12.68 1 98.56 208 ILE A C 1
ATOM 1571 O O . ILE A 1 208 ? -9.086 15.75 12.109 1 98.56 208 ILE A O 1
ATOM 1575 N N . HIS A 1 209 ? -8.969 17.422 13.625 1 98.19 209 HIS A N 1
ATOM 1576 C CA . HIS A 1 209 ? -7.66 17.031 14.133 1 98.19 209 HIS A CA 1
ATOM 1577 C C . HIS A 1 209 ? -7.758 15.797 15.016 1 98.19 209 HIS A C 1
ATOM 1579 O O . HIS A 1 209 ? -8.719 15.641 15.781 1 98.19 209 HIS A O 1
ATOM 1585 N N . LEU A 1 210 ? -6.867 14.906 14.852 1 96.81 210 LEU A N 1
ATOM 1586 C CA . LEU A 1 210 ? -6.699 13.742 15.727 1 96.81 210 LEU A CA 1
ATOM 1587 C C . LEU A 1 210 ? -5.34 13.773 16.406 1 96.81 210 LEU A C 1
ATOM 1589 O O . LEU A 1 210 ? -4.309 13.578 15.766 1 96.81 210 LEU A O 1
ATOM 1593 N N . PRO A 1 211 ? -5.344 14.039 17.703 1 92.69 211 PRO A N 1
ATOM 1594 C CA . PRO A 1 211 ? -4.055 14.07 18.391 1 92.69 211 PRO A CA 1
ATOM 1595 C C . PRO A 1 211 ? -3.352 12.719 18.406 1 92.69 211 PRO A C 1
ATOM 1597 O O . PRO A 1 211 ? -3.975 11.695 18.109 1 92.69 211 PRO A O 1
ATOM 1600 N N . ALA A 1 212 ? -2.104 12.75 18.719 1 87.31 212 ALA A N 1
ATOM 1601 C CA . ALA A 1 212 ? -1.368 11.492 18.859 1 87.31 212 ALA A CA 1
ATOM 1602 C C . ALA A 1 212 ? -2.047 10.57 19.859 1 87.31 212 ALA A C 1
ATOM 1604 O O . ALA A 1 212 ? -2.441 11.008 20.953 1 87.31 212 ALA A O 1
ATOM 1605 N N . LEU A 1 213 ? -2.152 9.359 19.438 1 82.44 213 LEU A N 1
ATOM 1606 C CA . LEU A 1 213 ? -2.826 8.406 20.312 1 82.44 213 LEU A CA 1
ATOM 1607 C C . LEU A 1 213 ? -1.918 7.996 21.469 1 82.44 213 LEU A C 1
ATOM 1609 O O . LEU A 1 213 ? -2.396 7.695 22.562 1 82.44 213 LEU A O 1
ATOM 1613 N N . LEU A 1 214 ? -0.7 7.922 21.203 1 75.88 214 LEU A N 1
ATOM 1614 C CA . LEU A 1 214 ? 0.305 7.605 22.219 1 75.88 214 LEU A CA 1
ATOM 1615 C C . LEU A 1 214 ? 1.45 8.609 22.172 1 75.88 214 LEU A C 1
ATOM 1617 O O . LEU A 1 214 ? 1.699 9.234 21.141 1 75.88 214 LEU A O 1
ATOM 1621 N N . PRO A 1 215 ? 2.055 8.758 23.359 1 72.38 215 PRO A N 1
ATOM 1622 C CA . PRO A 1 215 ? 3.209 9.656 23.359 1 72.38 215 PRO A CA 1
ATOM 1623 C C . PRO A 1 215 ? 4.254 9.281 22.297 1 72.38 215 PRO A C 1
ATOM 1625 O O . PRO A 1 215 ? 4.512 8.094 22.094 1 72.38 215 PRO A O 1
ATOM 1628 N N . GLY A 1 216 ? 4.711 10.297 21.656 1 70.94 216 GLY A N 1
ATOM 1629 C CA . GLY A 1 216 ? 5.762 10.07 20.688 1 70.94 216 GLY A CA 1
ATOM 1630 C C . GLY A 1 216 ? 5.234 9.781 19.297 1 70.94 216 GLY A C 1
ATOM 1631 O O . GLY A 1 216 ? 5.996 9.781 18.328 1 70.94 216 GLY A O 1
ATOM 1632 N N . GLN A 1 217 ? 3.979 9.562 19.203 1 78.94 217 GLN A N 1
ATOM 1633 C CA . GLN A 1 217 ? 3.367 9.352 17.891 1 78.94 217 GLN A CA 1
ATOM 1634 C C . GLN A 1 217 ? 2.932 10.672 17.266 1 78.94 217 GLN A C 1
ATOM 1636 O O . GLN A 1 217 ? 2.717 11.656 17.969 1 78.94 217 GLN A O 1
ATOM 1641 N N . PRO A 1 218 ? 2.908 10.656 15.984 1 86.25 218 PRO A N 1
ATOM 1642 C CA . PRO A 1 218 ? 2.467 11.891 15.336 1 86.25 218 PRO A CA 1
ATOM 1643 C C . PRO A 1 218 ? 0.961 12.109 15.453 1 86.25 218 PRO A C 1
ATOM 1645 O O . PRO A 1 218 ? 0.199 11.148 15.57 1 86.25 218 PRO A O 1
AT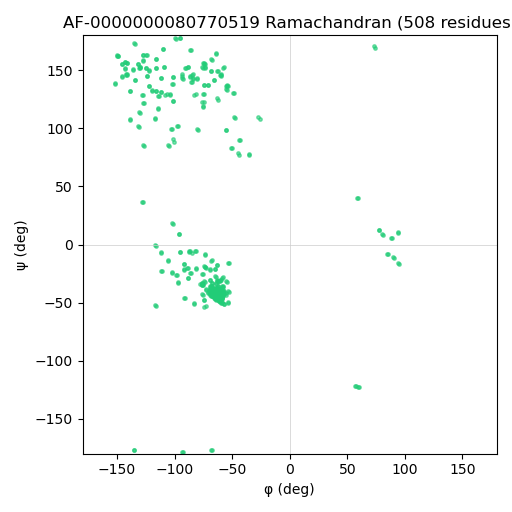OM 1648 N N . ALA A 1 219 ? 0.603 13.391 15.414 1 93.81 219 ALA A N 1
ATOM 1649 C CA . ALA A 1 219 ? -0.81 13.727 15.258 1 93.81 219 ALA A CA 1
ATOM 1650 C C . ALA A 1 219 ? -1.311 13.352 13.867 1 93.81 219 ALA A C 1
ATOM 1652 O O . ALA A 1 219 ? -0.513 13.133 12.945 1 93.81 219 ALA A O 1
ATOM 1653 N N . MET A 1 220 ? -2.58 13.219 13.766 1 96.62 220 MET A N 1
ATOM 1654 C CA . MET A 1 220 ? -3.25 12.875 12.516 1 96.62 220 MET A CA 1
ATOM 1655 C C . MET A 1 220 ? -4.48 13.75 12.297 1 96.62 220 MET A C 1
ATOM 1657 O O . MET A 1 220 ? -4.703 14.711 13.039 1 96.62 220 MET A O 1
ATOM 1661 N N . ALA A 1 221 ? -5.16 13.469 11.25 1 98.25 221 ALA A N 1
ATOM 1662 C CA . ALA A 1 221 ? -6.441 14.125 10.992 1 98.25 221 ALA A CA 1
ATOM 1663 C C . ALA A 1 221 ? -7.41 13.172 10.297 1 98.25 221 ALA A C 1
ATOM 1665 O O . ALA A 1 221 ? -6.988 12.219 9.633 1 98.25 221 ALA A O 1
ATOM 1666 N N . LEU A 1 222 ? -8.656 13.469 10.492 1 98.12 222 LEU A N 1
ATOM 1667 C CA . LEU A 1 222 ? -9.758 12.789 9.812 1 98.12 222 LEU A CA 1
ATOM 1668 C C . LEU A 1 222 ? -10.523 13.75 8.914 1 98.12 222 LEU A C 1
ATOM 1670 O O . LEU A 1 222 ? -10.617 14.945 9.211 1 98.12 222 LEU A O 1
ATOM 1674 N N . ASN A 1 223 ? -11.07 13.188 7.922 1 97.94 223 ASN A N 1
ATOM 1675 C CA . ASN A 1 223 ? -12.086 13.945 7.199 1 97.94 223 ASN A CA 1
ATOM 1676 C C . ASN A 1 223 ? -13.25 13.055 6.766 1 97.94 223 ASN A C 1
ATOM 1678 O O . ASN A 1 223 ? -13.109 11.828 6.695 1 97.94 223 ASN A O 1
ATOM 1682 N N . ALA A 1 224 ? -14.391 13.672 6.57 1 97.06 224 ALA A N 1
ATOM 1683 C CA . ALA A 1 224 ? -15.57 13.094 5.934 1 97.06 224 ALA A CA 1
ATOM 1684 C C . ALA A 1 224 ? -15.992 13.906 4.715 1 97.06 224 ALA A C 1
ATOM 1686 O O . ALA A 1 224 ? -15.969 15.141 4.742 1 97.06 224 ALA A O 1
ATOM 1687 N N . SER A 1 225 ? -16.312 13.141 3.699 1 95.44 225 SER A N 1
ATOM 1688 C CA . SER A 1 225 ? -16.641 13.852 2.467 1 95.44 225 SER A CA 1
ATOM 1689 C C . SER A 1 225 ? -17.781 13.156 1.721 1 95.44 225 SER A C 1
ATOM 1691 O O . SER A 1 225 ? -17.969 11.945 1.856 1 95.44 225 SER A O 1
ATOM 1693 N N . GLY A 1 226 ? -18.531 13.945 0.985 1 93.06 226 GLY A N 1
ATOM 1694 C CA . GLY A 1 226 ? -19.609 13.492 0.114 1 93.06 226 GLY A CA 1
ATOM 1695 C C . GLY A 1 226 ? -19.797 14.375 -1.106 1 93.06 226 GLY A C 1
ATOM 1696 O O . GLY A 1 226 ? -19.266 15.484 -1.161 1 93.06 226 GLY A O 1
ATOM 1697 N N . PRO A 1 227 ? -20.469 13.812 -2.031 1 92.5 227 PRO A N 1
ATOM 1698 C CA . PRO A 1 227 ? -20.688 14.609 -3.242 1 92.5 227 PRO A CA 1
ATOM 1699 C C . PRO A 1 227 ? -21.625 15.797 -3 1 92.5 227 PRO A C 1
ATOM 1701 O O . PRO A 1 227 ? -22.578 15.688 -2.236 1 92.5 227 PRO A O 1
ATOM 1704 N N . ALA A 1 228 ? -21.375 16.859 -3.762 1 92.12 228 ALA A N 1
ATOM 1705 C CA . ALA A 1 228 ? -22.141 18.109 -3.594 1 92.12 228 ALA A CA 1
ATOM 1706 C C . ALA A 1 228 ? -23.609 17.906 -3.936 1 92.12 228 ALA A C 1
ATOM 1708 O O . ALA A 1 228 ? -24.469 18.609 -3.416 1 92.12 228 ALA A O 1
ATOM 1709 N N . PHE A 1 229 ? -23.906 17 -4.77 1 90.31 229 PHE A N 1
ATOM 1710 C CA . PHE A 1 229 ? -25.297 16.781 -5.176 1 90.31 229 PHE A CA 1
ATOM 1711 C C . PHE A 1 229 ? -26.094 16.125 -4.055 1 90.31 229 PHE A C 1
ATOM 1713 O O . PHE A 1 229 ? -27.312 16.234 -4.012 1 90.31 229 PHE A O 1
ATOM 1720 N N . ALA A 1 230 ? -25.406 15.516 -3.137 1 92 230 ALA A N 1
ATOM 1721 C CA . ALA A 1 230 ? -26.094 14.781 -2.072 1 92 230 ALA A CA 1
ATOM 1722 C C . ALA A 1 230 ? -25.906 15.484 -0.727 1 92 230 ALA A C 1
ATOM 1724 O O . ALA A 1 230 ? -26.719 15.297 0.189 1 92 230 ALA A O 1
ATOM 1725 N N . PHE A 1 231 ? -24.875 16.25 -0.647 1 94.06 231 PHE A N 1
ATOM 1726 C CA . PHE A 1 231 ? -24.562 16.922 0.61 1 94.06 231 PHE A CA 1
ATOM 1727 C C . PHE A 1 231 ? -24.312 18.406 0.385 1 94.06 231 PHE A C 1
ATOM 1729 O O . PHE A 1 231 ? -23.297 18.797 -0.205 1 94.06 231 PHE A O 1
ATOM 1736 N N . ASP A 1 232 ? -25.203 19.156 0.92 1 95 232 ASP A N 1
ATOM 1737 C CA . ASP A 1 232 ? -24.953 20.594 0.905 1 95 232 ASP A CA 1
ATOM 1738 C C . ASP A 1 232 ? -24.25 21.031 2.189 1 95 232 ASP A C 1
ATOM 1740 O O . ASP A 1 232 ? -23.938 20.219 3.049 1 95 232 ASP A O 1
ATOM 1744 N N . GLU A 1 233 ? -24.016 22.328 2.271 1 96.38 233 GLU A N 1
ATOM 1745 C CA . GLU A 1 233 ? -23.25 22.875 3.4 1 96.38 233 GLU A CA 1
ATOM 1746 C C . GLU A 1 233 ? -23.984 22.609 4.719 1 96.38 233 GLU A C 1
ATOM 1748 O O . GLU A 1 233 ? -23.344 22.266 5.719 1 96.38 233 GLU A O 1
ATOM 1753 N N . ALA A 1 234 ? -25.219 22.781 4.711 1 97.31 234 ALA A N 1
ATOM 1754 C CA . ALA A 1 234 ? -26.016 22.578 5.926 1 97.31 234 ALA A CA 1
ATOM 1755 C C . ALA A 1 234 ? -25.922 21.141 6.41 1 97.31 234 ALA A C 1
ATOM 1757 O O . ALA A 1 234 ? -25.734 20.891 7.602 1 97.31 234 ALA A O 1
ATOM 1758 N N . ALA A 1 235 ? -26.062 20.266 5.516 1 96.75 235 ALA A N 1
ATOM 1759 C CA . ALA A 1 235 ? -25.984 18.844 5.859 1 96.75 235 ALA A CA 1
ATOM 1760 C C . ALA A 1 235 ? -24.609 18.5 6.43 1 96.75 235 ALA A C 1
ATOM 1762 O O . ALA A 1 235 ? -24.5 17.75 7.395 1 96.75 235 ALA A O 1
ATOM 1763 N N . MET A 1 236 ? -23.625 19.078 5.84 1 97.69 236 MET A N 1
ATOM 1764 C CA . MET A 1 236 ? -22.266 18.828 6.309 1 97.69 236 MET A CA 1
ATOM 1765 C C . MET A 1 236 ? -22.062 19.391 7.715 1 97.69 236 MET A C 1
ATOM 1767 O O . MET A 1 236 ? -21.5 18.719 8.578 1 97.69 236 MET A O 1
ATOM 1771 N N . ARG A 1 237 ? -22.547 20.578 7.965 1 97.62 237 ARG A N 1
ATOM 1772 C CA . ARG A 1 237 ? -22.312 21.281 9.227 1 97.62 237 ARG A CA 1
ATOM 1773 C C . ARG A 1 237 ? -23.188 20.703 10.336 1 97.62 237 ARG A C 1
ATOM 1775 O O . ARG A 1 237 ? -22.734 20.609 11.484 1 97.62 237 ARG A O 1
ATOM 1782 N N . GLU A 1 238 ? -24.344 20.266 9.961 1 97.62 238 GLU A N 1
ATOM 1783 C CA . GLU A 1 238 ? -25.328 19.938 10.992 1 97.62 238 GLU A CA 1
ATOM 1784 C C . GLU A 1 238 ? -25.344 18.438 11.281 1 97.62 238 GLU A C 1
ATOM 1786 O O . GLU A 1 238 ? -25.703 18.016 12.383 1 97.62 238 GLU A O 1
ATOM 1791 N N . ARG A 1 239 ? -24.969 17.734 10.32 1 97.62 239 ARG A N 1
ATOM 1792 C CA . ARG A 1 239 ? -25.078 16.297 10.484 1 97.62 239 ARG A CA 1
ATOM 1793 C C . ARG A 1 239 ? -23.703 15.625 10.453 1 97.62 239 ARG A C 1
ATOM 1795 O O . ARG A 1 239 ? -23.328 14.93 11.398 1 97.62 239 ARG A O 1
ATOM 1802 N N . VAL A 1 240 ? -22.938 15.867 9.477 1 98 240 VAL A N 1
ATOM 1803 C CA . VAL A 1 240 ? -21.703 15.117 9.25 1 98 240 VAL A CA 1
ATOM 1804 C C . VAL A 1 240 ? -20.625 15.586 10.234 1 98 240 VAL A C 1
ATOM 1806 O O . VAL A 1 240 ? -19.922 14.766 10.812 1 98 240 VAL A O 1
ATOM 1809 N N . ALA A 1 241 ? -20.516 16.891 10.445 1 98.5 241 ALA A N 1
ATOM 1810 C CA . ALA A 1 241 ? -19.484 17.438 11.312 1 98.5 241 ALA A CA 1
ATOM 1811 C C . ALA A 1 241 ? -19.656 16.938 12.75 1 98.5 241 ALA A C 1
ATOM 1813 O O . ALA A 1 241 ? -18.703 16.453 13.359 1 98.5 241 ALA A O 1
ATOM 1814 N N . PRO A 1 242 ? -20.891 17 13.312 1 98.44 242 PRO A N 1
ATOM 1815 C CA . PRO A 1 242 ? -21.062 16.484 14.664 1 98.44 242 PRO A CA 1
ATOM 1816 C C . PRO A 1 242 ? -20.75 14.984 14.758 1 98.44 242 PRO A C 1
ATOM 1818 O O . PRO A 1 242 ? -20.172 14.539 15.75 1 98.44 242 PRO A O 1
ATOM 1821 N N . ALA A 1 243 ? -21.141 14.289 13.781 1 98.44 243 ALA A N 1
ATOM 1822 C CA . ALA A 1 243 ? -20.859 12.859 13.766 1 98.44 243 ALA A CA 1
ATOM 1823 C C . ALA A 1 243 ? -19.344 12.602 13.711 1 98.44 243 ALA A C 1
ATOM 1825 O O . ALA A 1 243 ? -18.844 11.672 14.352 1 98.44 243 ALA A O 1
ATOM 1826 N N . LEU A 1 244 ? -18.625 13.398 12.906 1 98.56 244 LEU A N 1
ATOM 1827 C CA . LEU A 1 244 ? -17.188 13.266 12.797 1 98.56 244 LEU A CA 1
ATOM 1828 C C . LEU A 1 244 ? -16.5 13.578 14.125 1 98.56 244 LEU A C 1
ATOM 1830 O O . LEU A 1 244 ? -15.531 12.93 14.5 1 98.56 244 LEU A O 1
ATOM 1834 N N . LYS A 1 245 ? -17 14.555 14.812 1 97.94 245 LYS A N 1
ATOM 1835 C CA . LYS A 1 245 ? -16.5 14.875 16.141 1 97.94 245 LYS A CA 1
ATOM 1836 C C . LYS A 1 245 ? -16.672 13.703 17.094 1 97.94 245 LYS A C 1
ATOM 1838 O O . LYS A 1 245 ? -15.781 13.398 17.891 1 97.94 245 LYS A O 1
ATOM 1843 N N . ALA A 1 246 ? -17.828 13.086 17 1 97.62 246 ALA A N 1
ATOM 1844 C CA . ALA A 1 246 ? -18.078 11.914 17.828 1 97.62 246 ALA A CA 1
ATOM 1845 C C . ALA A 1 246 ? -17.125 10.781 17.5 1 97.62 246 ALA A C 1
ATOM 1847 O O . ALA A 1 246 ? -16.641 10.086 18.391 1 97.62 246 ALA A O 1
ATOM 1848 N N . LEU A 1 247 ? -16.875 10.602 16.234 1 97.44 247 LEU A N 1
ATOM 1849 C CA . LEU A 1 247 ? -15.914 9.586 15.789 1 97.44 247 LEU A CA 1
ATOM 1850 C C . LEU A 1 247 ? -14.531 9.859 16.375 1 97.44 247 LEU A C 1
ATOM 1852 O O . LEU A 1 247 ? -13.875 8.945 16.891 1 97.44 247 LEU A O 1
ATOM 1856 N N . ARG A 1 248 ? -14.125 11.102 16.203 1 96.94 248 ARG A N 1
ATOM 1857 C CA . ARG A 1 248 ? -12.836 11.516 16.734 1 96.94 248 ARG A CA 1
ATOM 1858 C C . ARG A 1 248 ? -12.734 11.188 18.219 1 96.94 248 ARG A C 1
ATOM 1860 O O . ARG A 1 248 ? -11.688 10.719 18.688 1 96.94 248 ARG A O 1
ATOM 1867 N N . GLN A 1 249 ? -13.766 11.375 18.969 1 95.38 249 GLN A N 1
ATOM 1868 C CA . GLN A 1 249 ? -13.789 11.109 20.406 1 95.38 249 GLN A CA 1
ATOM 1869 C C . GLN A 1 249 ? -13.695 9.617 20.688 1 95.38 249 GLN A C 1
ATOM 1871 O O . GLN A 1 249 ? -13.102 9.211 21.688 1 95.38 249 GLN A O 1
ATOM 1876 N N . ARG A 1 250 ? -14.305 8.867 19.906 1 95.06 250 ARG A N 1
ATOM 1877 C CA . ARG A 1 250 ? -14.25 7.418 20.078 1 95.06 250 ARG A CA 1
ATOM 1878 C C . ARG A 1 250 ? -12.844 6.887 19.797 1 95.06 250 ARG A C 1
ATOM 1880 O O . ARG A 1 250 ? -12.383 5.957 20.453 1 95.06 250 ARG A O 1
ATOM 1887 N N . ILE A 1 251 ? -12.211 7.457 18.812 1 93.94 251 ILE A N 1
ATOM 1888 C CA . ILE A 1 251 ? -10.883 7 18.438 1 93.94 251 ILE A CA 1
ATOM 1889 C C . ILE A 1 251 ? -9.859 7.477 19.453 1 93.94 251 ILE A C 1
ATOM 1891 O O . ILE A 1 251 ? -8.961 6.723 19.844 1 93.94 251 ILE A O 1
ATOM 1895 N N . ALA A 1 252 ? -9.922 8.688 19.781 1 90.75 252 ALA A N 1
ATOM 1896 C CA . ALA A 1 252 ? -9.016 9.312 20.734 1 90.75 252 ALA A CA 1
ATOM 1897 C C . ALA A 1 252 ? -9.789 10.039 21.828 1 90.75 252 ALA A C 1
ATOM 1899 O O . ALA A 1 252 ? -9.977 11.25 21.781 1 90.75 252 ALA A O 1
ATOM 1900 N N . PRO A 1 253 ? -10.109 9.188 22.812 1 80.62 253 PRO A N 1
ATOM 1901 C CA . PRO A 1 253 ? -10.875 9.828 23.875 1 80.62 253 PRO A CA 1
ATOM 1902 C C . PRO A 1 253 ? -10.086 10.922 24.594 1 80.62 253 PRO A C 1
ATOM 1904 O O . PRO A 1 253 ? -8.875 10.797 24.781 1 80.62 253 PRO A O 1
ATOM 1907 N N . THR A 1 254 ? -10.617 12.078 24.672 1 69.88 254 THR A N 1
ATOM 1908 C CA . THR A 1 254 ? -10.047 13.172 25.453 1 69.88 254 THR A CA 1
ATOM 1909 C C . THR A 1 254 ? -10.281 12.961 26.938 1 69.88 254 THR A C 1
ATOM 1911 O O . THR A 1 254 ? -11.383 12.609 27.359 1 69.88 254 THR A O 1
ATOM 1914 N N . PRO A 1 255 ? -9.133 12.852 27.703 1 56.09 255 PRO A N 1
ATOM 1915 C CA . PRO A 1 255 ? -9.383 12.727 29.141 1 56.09 255 PRO A CA 1
ATOM 1916 C C . PRO A 1 255 ? -10.367 13.773 29.656 1 56.09 255 PRO A C 1
ATOM 1918 O O . PRO A 1 255 ? -10.383 14.906 29.172 1 56.09 255 PRO A O 1
ATOM 1921 N N . GLY A 1 256 ? -11.562 13.383 30.016 1 43.5 256 GLY A N 1
ATOM 1922 C CA . GLY A 1 256 ? -12.406 14.266 30.797 1 43.5 256 GLY A CA 1
ATOM 1923 C C . GLY A 1 256 ? -11.68 14.891 31.969 1 43.5 256 GLY A C 1
ATOM 1924 O O . GLY A 1 256 ? -10.648 14.383 32.406 1 43.5 256 GLY A O 1
ATOM 1925 N N . MET B 1 1 ? 32.438 -19.938 -9.391 1 30.62 1 MET B N 1
ATOM 1926 C CA . MET B 1 1 ? 32.344 -19.047 -10.547 1 30.62 1 MET B CA 1
ATOM 1927 C C . MET B 1 1 ? 32.281 -17.594 -10.102 1 30.62 1 MET B C 1
ATOM 1929 O O . MET B 1 1 ? 31.562 -17.25 -9.172 1 30.62 1 MET B O 1
ATOM 1933 N N . GLN B 1 2 ? 33.219 -16.719 -10.297 1 35.66 2 GLN B N 1
ATOM 1934 C CA . GLN B 1 2 ? 33.344 -15.312 -9.945 1 35.66 2 GLN B CA 1
ATOM 1935 C C . GLN B 1 2 ? 32.125 -14.523 -10.383 1 35.66 2 GLN B C 1
ATOM 1937 O O . GLN B 1 2 ? 31.812 -14.461 -11.578 1 35.66 2 GLN B O 1
ATOM 1942 N N . GLN B 1 3 ? 31.047 -14.414 -9.781 1 42.41 3 GLN B N 1
ATOM 1943 C CA . GLN B 1 3 ? 29.875 -13.664 -10.242 1 42.41 3 GLN B CA 1
ATOM 1944 C C . GLN B 1 3 ? 30.281 -12.406 -10.992 1 42.41 3 GLN B C 1
ATOM 1946 O O . GLN B 1 3 ? 30.984 -11.555 -10.453 1 42.41 3 GLN B O 1
ATOM 1951 N N . GLN B 1 4 ? 30.688 -12.5 -12.18 1 50.22 4 GLN B N 1
ATOM 1952 C CA . GLN B 1 4 ? 31.016 -11.43 -13.109 1 50.22 4 GLN B CA 1
ATOM 1953 C C . GLN B 1 4 ? 30.25 -10.148 -12.766 1 50.22 4 GLN B C 1
ATOM 1955 O O . GLN B 1 4 ? 29.047 -10.18 -12.523 1 50.22 4 GLN B O 1
ATOM 1960 N N . GLU B 1 5 ? 31.016 -9.172 -12.242 1 61.53 5 GLU B N 1
ATOM 1961 C CA . GLU B 1 5 ? 30.625 -7.848 -11.766 1 61.53 5 GLU B CA 1
ATOM 1962 C C . GLU B 1 5 ? 29.656 -7.172 -12.734 1 61.53 5 GLU B C 1
ATOM 1964 O O . GLU B 1 5 ? 30.016 -6.906 -13.883 1 61.53 5 GLU B O 1
ATOM 1969 N N . ASP B 1 6 ? 28.359 -7.508 -12.797 1 79.12 6 ASP B N 1
ATOM 1970 C CA . ASP B 1 6 ? 27.359 -6.824 -13.617 1 79.12 6 ASP B CA 1
ATOM 1971 C C . ASP B 1 6 ? 27.516 -5.309 -13.523 1 79.12 6 ASP B C 1
ATOM 1973 O O . ASP B 1 6 ? 27.172 -4.703 -12.508 1 79.12 6 ASP B O 1
ATOM 1977 N N . ARG B 1 7 ? 28.328 -4.793 -14.43 1 82.75 7 ARG B N 1
ATOM 1978 C CA . ARG B 1 7 ? 28.672 -3.373 -14.469 1 82.75 7 ARG B CA 1
ATOM 1979 C C . ARG B 1 7 ? 27.422 -2.508 -14.469 1 82.75 7 ARG B C 1
ATOM 1981 O O . ARG B 1 7 ? 27.469 -1.321 -14.141 1 82.75 7 ARG B O 1
ATOM 1988 N N . GLN B 1 8 ? 26.344 -3.115 -14.758 1 91.62 8 GLN B N 1
ATOM 1989 C CA . GLN B 1 8 ? 25.125 -2.324 -14.875 1 91.62 8 GLN B CA 1
ATOM 1990 C C . GLN B 1 8 ? 24.375 -2.258 -13.539 1 91.62 8 GLN B C 1
ATOM 1992 O O . GLN B 1 8 ? 23.547 -1.369 -13.328 1 91.62 8 GLN B O 1
ATOM 1997 N N . PHE B 1 9 ? 24.75 -3.176 -12.672 1 95.31 9 PHE B N 1
ATOM 1998 C CA . PHE B 1 9 ? 24.047 -3.297 -11.406 1 95.31 9 PHE B CA 1
ATOM 1999 C C . PHE B 1 9 ? 24.547 -2.27 -10.406 1 95.31 9 PHE B C 1
ATOM 2001 O O . PHE B 1 9 ? 25.75 -2.186 -10.148 1 95.31 9 PHE B O 1
ATOM 2008 N N . VAL B 1 10 ? 23.672 -1.527 -9.789 1 97.12 10 VAL B N 1
ATOM 2009 C CA . VAL B 1 10 ? 24.031 -0.469 -8.844 1 97.12 10 VAL B CA 1
ATOM 2010 C C . VAL B 1 10 ? 23.922 -0.993 -7.414 1 97.12 10 VAL B C 1
ATOM 2012 O O . VAL B 1 10 ? 22.844 -0.928 -6.801 1 97.12 10 VAL B O 1
ATOM 2015 N N . THR B 1 11 ? 24.984 -1.299 -6.836 1 96.88 11 THR B N 1
ATOM 2016 C CA . THR B 1 11 ? 25.062 -2.006 -5.562 1 96.88 11 THR B CA 1
ATOM 2017 C C . THR B 1 11 ? 24.516 -1.143 -4.43 1 96.88 11 THR B C 1
ATOM 2019 O O . THR B 1 11 ? 23.797 -1.637 -3.557 1 96.88 11 THR B O 1
ATOM 2022 N N . ALA B 1 12 ? 24.891 0.113 -4.414 1 96.94 12 ALA B N 1
ATOM 2023 C CA . ALA B 1 12 ? 24.438 0.992 -3.34 1 96.94 12 ALA B CA 1
ATOM 2024 C C . ALA B 1 12 ? 22.906 1.069 -3.301 1 96.94 12 ALA B C 1
ATOM 2026 O O . ALA B 1 12 ? 22.312 1.104 -2.225 1 96.94 12 ALA B O 1
ATOM 2027 N N . LEU B 1 13 ? 22.344 1.114 -4.465 1 98.06 13 LEU B N 1
ATOM 2028 C CA . LEU B 1 13 ? 20.891 1.094 -4.555 1 98.06 13 LEU B CA 1
ATOM 2029 C C . LEU B 1 13 ? 20.328 -0.218 -4.012 1 98.06 13 LEU B C 1
ATOM 2031 O O . LEU B 1 13 ? 19.406 -0.213 -3.193 1 98.06 13 LEU B O 1
ATOM 2035 N N . ALA B 1 14 ? 20.875 -1.264 -4.402 1 98 14 ALA B N 1
ATOM 2036 C CA . ALA B 1 14 ? 20.438 -2.582 -3.963 1 98 14 ALA B CA 1
ATOM 2037 C C . ALA B 1 14 ? 20.516 -2.713 -2.445 1 98 14 ALA B C 1
ATOM 2039 O O . ALA B 1 14 ? 19.594 -3.225 -1.807 1 98 14 ALA B O 1
ATOM 2040 N N . ARG B 1 15 ? 21.516 -2.258 -1.873 1 97.94 15 ARG B N 1
ATOM 2041 C CA . ARG B 1 15 ? 21.719 -2.35 -0.429 1 97.94 15 ARG B CA 1
ATOM 2042 C C . ARG B 1 15 ? 20.688 -1.495 0.313 1 97.94 15 ARG B C 1
ATOM 2044 O O . ARG B 1 15 ? 20.188 -1.897 1.36 1 97.94 15 ARG B O 1
ATOM 2051 N N . GLY B 1 16 ? 20.453 -0.327 -0.206 1 98.31 16 GLY B N 1
ATOM 2052 C CA . GLY B 1 16 ? 19.406 0.499 0.39 1 98.31 16 GLY B CA 1
ATOM 2053 C C . GLY B 1 16 ? 18.047 -0.165 0.391 1 98.31 16 GLY B C 1
ATOM 2054 O O . GLY B 1 16 ? 17.328 -0.113 1.39 1 98.31 16 GLY B O 1
ATOM 2055 N N . LEU B 1 17 ? 17.75 -0.782 -0.72 1 97.81 17 LEU B N 1
ATOM 2056 C CA . LEU B 1 17 ? 16.469 -1.484 -0.844 1 97.81 17 LEU B CA 1
ATOM 2057 C C . LEU B 1 17 ? 16.438 -2.699 0.078 1 97.81 17 LEU B C 1
ATOM 2059 O O . LEU B 1 17 ? 15.375 -3.049 0.6 1 97.81 17 LEU B O 1
ATOM 2063 N N . GLU B 1 18 ? 17.531 -3.297 0.272 1 97.12 18 GLU B N 1
ATOM 2064 C CA . GLU B 1 18 ? 17.625 -4.406 1.217 1 97.12 18 GLU B CA 1
ATOM 2065 C C . GLU B 1 18 ? 17.328 -3.947 2.639 1 97.12 18 GLU B C 1
ATOM 2067 O O . GLU B 1 18 ? 16.688 -4.676 3.41 1 97.12 18 GLU B O 1
ATOM 2072 N N . VAL B 1 19 ? 17.781 -2.797 3.012 1 97.62 19 VAL B N 1
ATOM 2073 C CA . VAL B 1 19 ? 17.5 -2.23 4.324 1 97.62 19 VAL B CA 1
ATOM 2074 C C . VAL B 1 19 ? 16 -2.043 4.492 1 97.62 19 VAL B C 1
ATOM 2076 O O . VAL B 1 19 ? 15.43 -2.398 5.531 1 97.62 19 VAL B O 1
ATOM 2079 N N . LEU B 1 20 ? 15.336 -1.545 3.467 1 96.81 20 LEU B N 1
ATOM 2080 C CA . LEU B 1 20 ? 13.891 -1.366 3.525 1 96.81 20 LEU B CA 1
ATOM 2081 C C . LEU B 1 20 ? 13.18 -2.711 3.639 1 96.81 20 LEU B C 1
ATOM 2083 O O . LEU B 1 20 ? 12.234 -2.855 4.418 1 96.81 20 LEU B O 1
ATOM 2087 N N . ALA B 1 21 ? 13.695 -3.674 2.916 1 94.12 21 ALA B N 1
ATOM 2088 C CA . ALA B 1 21 ? 13.062 -4.992 2.855 1 94.12 21 ALA B CA 1
ATOM 2089 C C . ALA B 1 21 ? 13.289 -5.766 4.152 1 94.12 21 ALA B C 1
ATOM 2091 O O . ALA B 1 21 ? 12.703 -6.832 4.352 1 94.12 21 ALA B O 1
ATOM 2092 N N . ALA B 1 22 ? 14.125 -5.262 5.035 1 95 22 ALA B N 1
ATOM 2093 C CA . ALA B 1 22 ? 14.414 -5.934 6.297 1 95 22 ALA B CA 1
ATOM 2094 C C . ALA B 1 22 ? 13.242 -5.805 7.266 1 95 22 ALA B C 1
ATOM 2096 O O . ALA B 1 22 ? 13.164 -6.539 8.258 1 95 22 ALA B O 1
ATOM 2097 N N . PHE B 1 23 ? 12.406 -4.867 7.027 1 92.75 23 PHE B N 1
ATOM 2098 C CA . PHE B 1 23 ? 11.258 -4.645 7.891 1 92.75 23 PHE B CA 1
ATOM 2099 C C . PHE B 1 23 ? 10.133 -5.625 7.562 1 92.75 23 PHE B C 1
ATOM 2101 O O . PHE B 1 23 ? 9.898 -5.938 6.395 1 92.75 23 PHE B O 1
ATOM 2108 N N . ARG B 1 24 ? 9.461 -6.051 8.547 1 82.75 24 ARG B N 1
ATOM 2109 C CA . ARG B 1 24 ? 8.352 -6.98 8.398 1 82.75 24 ARG B CA 1
ATOM 2110 C C . ARG B 1 24 ? 7.074 -6.414 9.016 1 82.75 24 ARG B C 1
ATOM 2112 O O . ARG B 1 24 ? 7.129 -5.707 10.023 1 82.75 24 ARG B O 1
ATOM 2119 N N . PRO B 1 25 ? 5.984 -6.762 8.352 1 75.56 25 PRO B N 1
ATOM 2120 C CA . PRO B 1 25 ? 4.734 -6.281 8.938 1 75.56 25 PRO B CA 1
ATOM 2121 C C . PRO B 1 25 ? 4.57 -6.699 10.398 1 75.56 25 PRO B C 1
ATOM 2123 O O . PRO B 1 25 ? 4.852 -7.848 10.75 1 75.56 25 PRO B O 1
ATOM 2126 N N . GLY B 1 26 ? 4.133 -5.719 11.156 1 71.12 26 GLY B N 1
ATOM 2127 C CA . GLY B 1 26 ? 3.814 -6.02 12.539 1 71.12 26 GLY B CA 1
ATOM 2128 C C . GLY B 1 26 ? 5.023 -5.961 13.453 1 71.12 26 GLY B C 1
ATOM 2129 O O . GLY B 1 26 ? 4.891 -6.082 14.672 1 71.12 26 GLY B O 1
ATOM 2130 N N . GLU B 1 27 ? 6.137 -5.824 12.758 1 77.06 27 GLU B N 1
ATOM 2131 C CA . GLU B 1 27 ? 7.332 -5.738 13.594 1 77.06 27 GLU B CA 1
ATOM 2132 C C . GLU B 1 27 ? 7.59 -4.301 14.039 1 77.06 27 GLU B C 1
ATOM 2134 O O . GLU B 1 27 ? 7.117 -3.355 13.406 1 77.06 27 GLU B O 1
ATOM 2139 N N . GLY B 1 28 ? 8.102 -4.168 15.289 1 76.56 28 GLY B N 1
ATOM 2140 C CA . GLY B 1 28 ? 8.398 -2.852 15.828 1 76.56 28 GLY B CA 1
ATOM 2141 C C . GLY B 1 28 ? 9.555 -2.162 15.125 1 76.56 28 GLY B C 1
ATOM 2142 O O . GLY B 1 28 ? 9.977 -2.598 14.047 1 76.56 28 GLY B O 1
ATOM 2143 N N . ALA B 1 29 ? 9.938 -1.058 15.539 1 88.88 29 ALA B N 1
ATOM 2144 C CA . ALA B 1 29 ? 11.062 -0.269 15.031 1 88.88 29 ALA B CA 1
ATOM 2145 C C . ALA B 1 29 ? 12.375 -1.037 15.164 1 88.88 29 ALA B C 1
ATOM 2147 O O . ALA B 1 29 ? 12.508 -1.9 16.031 1 88.88 29 ALA B O 1
ATOM 2148 N N . LEU B 1 30 ? 13.242 -0.832 14.219 1 94.19 30 LEU B N 1
ATOM 2149 C CA . LEU B 1 30 ? 14.523 -1.526 14.211 1 94.19 30 LEU B CA 1
ATOM 2150 C C . LEU B 1 30 ? 15.672 -0.553 14.461 1 94.19 30 LEU B C 1
ATOM 2152 O O . LEU B 1 30 ? 15.656 0.573 13.953 1 94.19 30 LEU B O 1
ATOM 2156 N N . SER B 1 31 ? 16.625 -1.055 15.172 1 94.75 31 SER B N 1
ATOM 2157 C CA . SER B 1 31 ? 17.859 -0.294 15.352 1 94.75 31 SER B CA 1
ATOM 2158 C C . SER B 1 31 ? 18.844 -0.543 14.203 1 94.75 31 SER B C 1
ATOM 2160 O O . SER B 1 31 ? 18.672 -1.492 13.438 1 94.75 31 SER B O 1
ATOM 2162 N N . ASN B 1 32 ? 19.812 0.315 14.211 1 94.06 32 ASN B N 1
ATOM 2163 C CA . ASN B 1 32 ? 20.875 0.11 13.227 1 94.06 32 ASN B CA 1
ATOM 2164 C C . ASN B 1 32 ? 21.531 -1.257 13.391 1 94.06 32 ASN B C 1
ATOM 2166 O O . ASN B 1 32 ? 21.906 -1.897 12.406 1 94.06 32 ASN B O 1
ATOM 2170 N N . GLN B 1 33 ? 21.641 -1.629 14.602 1 95.19 33 GLN B N 1
ATOM 2171 C CA . GLN B 1 33 ? 22.25 -2.926 14.891 1 95.19 33 GLN B CA 1
ATOM 2172 C C . GLN B 1 33 ? 21.391 -4.066 14.344 1 95.19 33 GLN B C 1
ATOM 2174 O O . GLN B 1 33 ? 21.906 -5.004 13.734 1 95.19 33 GLN B O 1
ATOM 2179 N N . GLU B 1 34 ? 20.188 -3.988 14.539 1 95.62 34 GLU B N 1
ATOM 2180 C CA . GLU B 1 34 ? 19.281 -5.012 14.047 1 95.62 34 GLU B CA 1
ATOM 2181 C C . GLU B 1 34 ? 19.234 -5.027 12.523 1 95.62 34 GLU B C 1
ATOM 2183 O O . GLU B 1 34 ? 19.203 -6.094 11.906 1 95.62 34 GLU B O 1
ATOM 2188 N N . LEU B 1 35 ? 19.234 -3.879 11.938 1 97 35 LEU B N 1
ATOM 2189 C CA . LEU B 1 35 ? 19.266 -3.791 10.484 1 97 35 LEU B CA 1
ATOM 2190 C C . LEU B 1 35 ? 20.531 -4.426 9.93 1 97 35 LEU B C 1
ATOM 2192 O O . LEU B 1 35 ? 20.484 -5.152 8.93 1 97 35 LEU B O 1
ATOM 2196 N N . ALA B 1 36 ? 21.609 -4.176 10.625 1 97.75 36 ALA B N 1
ATOM 2197 C CA . ALA B 1 36 ? 22.875 -4.781 10.203 1 97.75 36 ALA B CA 1
ATOM 2198 C C . ALA B 1 36 ? 22.812 -6.305 10.297 1 97.75 36 ALA B C 1
ATOM 2200 O O . ALA B 1 36 ? 23.219 -7.008 9.375 1 97.75 36 ALA B O 1
ATOM 2201 N N . ARG B 1 37 ? 22.312 -6.793 11.328 1 97.19 37 ARG B N 1
ATOM 2202 C CA . ARG B 1 37 ? 22.203 -8.227 11.547 1 97.19 37 ARG B CA 1
ATOM 2203 C C . ARG B 1 37 ? 21.297 -8.875 10.492 1 97.19 37 ARG B C 1
ATOM 2205 O O . ARG B 1 37 ? 21.672 -9.898 9.906 1 97.19 37 ARG B O 1
ATOM 2212 N N . ARG B 1 38 ? 20.25 -8.25 10.148 1 95.38 38 ARG B N 1
ATOM 2213 C CA . ARG B 1 38 ? 19.281 -8.836 9.242 1 95.38 38 ARG B CA 1
ATOM 2214 C C . ARG B 1 38 ? 19.75 -8.773 7.797 1 95.38 38 ARG B C 1
ATOM 2216 O O . ARG B 1 38 ? 19.422 -9.641 6.988 1 95.38 38 ARG B O 1
ATOM 2223 N N . THR B 1 39 ? 20.453 -7.734 7.473 1 96.94 39 THR B N 1
ATOM 2224 C CA . THR B 1 39 ? 20.859 -7.555 6.086 1 96.94 39 THR B CA 1
ATOM 2225 C C . THR B 1 39 ? 22.234 -8.18 5.836 1 96.94 39 THR B C 1
ATOM 2227 O O . THR B 1 39 ? 22.625 -8.406 4.688 1 96.94 39 THR B O 1
ATOM 2230 N N . GLY B 1 40 ? 23.016 -8.367 6.918 1 97.56 40 GLY B N 1
ATOM 2231 C CA . GLY B 1 40 ? 24.391 -8.836 6.777 1 97.56 40 GLY B CA 1
ATOM 2232 C C . GLY B 1 40 ? 25.344 -7.75 6.324 1 97.56 40 GLY B C 1
ATOM 2233 O O . GLY B 1 40 ? 26.5 -8.031 5.969 1 97.56 40 GLY B O 1
ATOM 2234 N N . LEU B 1 41 ? 24.969 -6.5 6.332 1 97.81 41 LEU B N 1
ATOM 2235 C CA . LEU B 1 41 ? 25.781 -5.367 5.93 1 97.81 41 LEU B CA 1
ATOM 2236 C C . LEU B 1 41 ? 26.547 -4.801 7.117 1 97.81 41 LEU B C 1
ATOM 2238 O O . LEU B 1 41 ? 26.078 -4.859 8.258 1 97.81 41 LEU B O 1
ATOM 2242 N N . PRO B 1 42 ? 27.672 -4.215 6.848 1 97.38 42 PRO B N 1
ATOM 2243 C CA . PRO B 1 42 ? 28.391 -3.543 7.934 1 97.38 42 PRO B CA 1
ATOM 2244 C C . PRO B 1 42 ? 27.609 -2.383 8.539 1 97.38 42 PRO B C 1
ATOM 2246 O O . PRO B 1 42 ? 26.891 -1.673 7.816 1 97.38 42 PRO B O 1
ATOM 2249 N N . LYS B 1 43 ? 27.844 -2.16 9.82 1 96.12 43 LYS B N 1
ATOM 2250 C CA . LYS B 1 43 ? 27.125 -1.116 10.547 1 96.12 43 LYS B CA 1
ATOM 2251 C C . LYS B 1 43 ? 27.328 0.249 9.898 1 96.12 43 LYS B C 1
ATOM 2253 O O . LYS B 1 43 ? 26.406 1.057 9.828 1 96.12 43 LYS B O 1
ATOM 2258 N N . SER B 1 44 ? 28.484 0.462 9.469 1 96.12 44 SER B N 1
ATOM 2259 C CA . SER B 1 44 ? 28.797 1.752 8.859 1 96.12 44 SER B CA 1
ATOM 2260 C C . SER B 1 44 ? 28 1.95 7.57 1 96.12 44 SER B C 1
ATOM 2262 O O . SER B 1 44 ? 27.562 3.062 7.266 1 96.12 44 SER B O 1
ATOM 2264 N N . THR B 1 45 ? 27.844 0.878 6.828 1 96.75 45 THR B N 1
ATOM 2265 C CA . THR B 1 45 ? 27.047 0.912 5.602 1 96.75 45 THR B CA 1
ATOM 2266 C C . THR B 1 45 ? 25.578 1.153 5.918 1 96.75 45 THR B C 1
ATOM 2268 O O . THR B 1 45 ? 24.938 2.02 5.312 1 96.75 45 THR B O 1
ATOM 2271 N N . VAL B 1 46 ? 25.078 0.489 6.902 1 97.56 46 VAL B N 1
ATOM 2272 C CA . VAL B 1 46 ? 23.688 0.624 7.301 1 97.56 46 VAL B CA 1
ATOM 2273 C C . VAL B 1 46 ? 23.422 2.047 7.785 1 97.56 46 VAL B C 1
ATOM 2275 O O . VAL B 1 46 ? 22.391 2.639 7.453 1 97.56 46 VAL B O 1
ATOM 2278 N N . SER B 1 47 ? 24.359 2.531 8.453 1 96.06 47 SER B N 1
ATOM 2279 C CA . SER 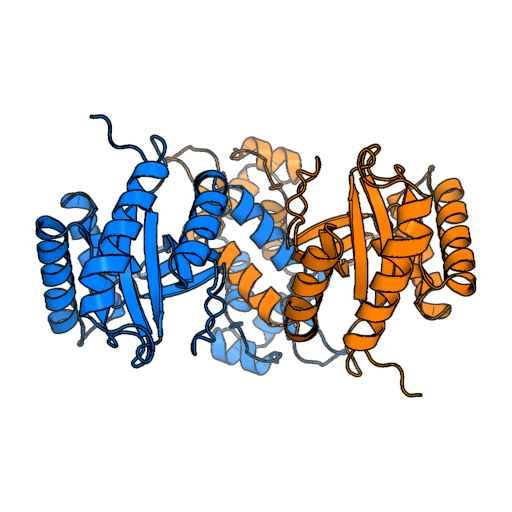B 1 47 ? 24.188 3.877 8.992 1 96.06 47 SER B CA 1
ATOM 2280 C C . SER B 1 47 ? 24.047 4.906 7.879 1 96.06 47 SER B C 1
ATOM 2282 O O . SER B 1 47 ? 23.172 5.785 7.945 1 96.06 47 SER B O 1
ATOM 2284 N N . ARG B 1 48 ? 24.797 4.773 6.855 1 97.31 48 ARG B N 1
ATOM 2285 C CA . ARG B 1 48 ? 24.719 5.707 5.738 1 97.31 48 ARG B CA 1
ATOM 2286 C C . ARG B 1 48 ? 23.422 5.512 4.953 1 97.31 48 ARG B C 1
ATOM 2288 O O . ARG B 1 48 ? 22.812 6.484 4.512 1 97.31 48 ARG B O 1
ATOM 2295 N N . LEU B 1 49 ? 23.125 4.32 4.801 1 97.94 49 LEU B N 1
ATOM 2296 C CA . LEU B 1 49 ? 21.891 4.02 4.074 1 97.94 49 LEU B CA 1
ATOM 2297 C C . LEU B 1 49 ? 20.672 4.523 4.844 1 97.94 49 LEU B C 1
ATOM 2299 O O . LEU B 1 49 ? 19.781 5.16 4.266 1 97.94 49 LEU B O 1
ATOM 2303 N N . SER B 1 50 ? 20.656 4.254 6.137 1 96.81 50 SER B N 1
ATOM 2304 C CA . SER B 1 50 ? 19.531 4.691 6.949 1 96.81 50 SER B CA 1
ATOM 2305 C C . SER B 1 50 ? 19.453 6.215 7.016 1 96.81 50 SER B C 1
ATOM 2307 O O . SER B 1 50 ? 18.359 6.785 7.027 1 96.81 50 SER B O 1
ATOM 2309 N N . TYR B 1 51 ? 20.578 6.789 7.09 1 96.19 51 TYR B N 1
ATOM 2310 C CA . TYR B 1 51 ? 20.609 8.25 7.051 1 96.19 51 TYR B CA 1
ATOM 2311 C C . TYR B 1 51 ? 19.953 8.781 5.781 1 96.19 51 TYR B C 1
ATOM 2313 O O . TYR B 1 51 ? 19.078 9.641 5.84 1 96.19 51 TYR B O 1
ATOM 2321 N N . THR B 1 52 ? 20.359 8.281 4.668 1 97.38 52 THR B N 1
ATOM 2322 C CA . THR B 1 52 ? 19.828 8.703 3.377 1 97.38 52 THR B CA 1
ATOM 2323 C C . THR B 1 52 ? 18.328 8.43 3.291 1 97.38 52 THR B C 1
ATOM 2325 O O . THR B 1 52 ? 17.562 9.297 2.879 1 97.38 52 THR B O 1
ATOM 2328 N N . LEU B 1 53 ? 17.922 7.234 3.693 1 97.69 53 LEU B N 1
ATOM 2329 C CA . LEU B 1 53 ? 16.531 6.832 3.648 1 97.69 53 LEU B CA 1
ATOM 2330 C C . LEU B 1 53 ? 15.68 7.715 4.559 1 97.69 53 LEU B C 1
ATOM 2332 O O . LEU B 1 53 ? 14.531 8.023 4.234 1 97.69 53 LEU B O 1
ATOM 2336 N N . THR B 1 54 ? 16.234 8.094 5.695 1 94.88 54 THR B N 1
ATOM 2337 C CA . THR B 1 54 ? 15.516 8.961 6.629 1 94.88 54 THR B CA 1
ATOM 2338 C C . THR B 1 54 ? 15.367 10.367 6.047 1 94.88 54 THR B C 1
ATOM 2340 O O . THR B 1 54 ? 14.281 10.945 6.09 1 94.88 54 THR B O 1
ATOM 2343 N N . ARG B 1 55 ? 16.391 10.82 5.465 1 93.62 55 ARG B N 1
ATOM 2344 C CA . ARG B 1 55 ? 16.375 12.156 4.879 1 93.62 55 ARG B CA 1
ATOM 2345 C C . ARG B 1 55 ? 15.352 12.25 3.756 1 93.62 55 ARG B C 1
ATOM 2347 O O . ARG B 1 55 ? 14.75 13.305 3.543 1 93.62 55 ARG B O 1
ATOM 2354 N N . LEU B 1 56 ? 15.148 11.156 3.092 1 94.44 56 LEU B N 1
ATOM 2355 C CA . LEU B 1 56 ? 14.273 11.156 1.929 1 94.44 56 LEU B CA 1
ATOM 2356 C C . LEU B 1 56 ? 12.859 10.734 2.314 1 94.44 56 LEU B C 1
ATOM 2358 O O . LEU B 1 56 ? 11.969 10.688 1.465 1 94.44 56 LEU B O 1
ATOM 2362 N N . GLY B 1 57 ? 12.648 10.32 3.506 1 92.69 57 GLY B N 1
ATOM 2363 C CA . GLY B 1 57 ? 11.305 10.031 4.004 1 92.69 57 GLY B CA 1
ATOM 2364 C C . GLY B 1 57 ? 10.922 8.57 3.867 1 92.69 57 GLY B C 1
ATOM 2365 O O . GLY B 1 57 ? 9.766 8.203 4.102 1 92.69 57 GLY B O 1
ATOM 2366 N N . TYR B 1 58 ? 11.828 7.691 3.529 1 95.81 58 TYR B N 1
ATOM 2367 C CA . TYR B 1 58 ? 11.547 6.266 3.377 1 95.81 58 TYR B CA 1
ATOM 2368 C C . TYR B 1 58 ? 11.711 5.531 4.703 1 95.81 58 TYR B C 1
ATOM 2370 O O . TYR B 1 58 ? 11.219 4.418 4.867 1 95.81 58 TYR B O 1
ATOM 2378 N N . LEU B 1 59 ? 12.469 6.191 5.586 1 94.31 59 LEU B N 1
ATOM 2379 C CA . LEU B 1 59 ? 12.523 5.805 6.992 1 94.31 59 LEU B CA 1
ATOM 2380 C C . LEU B 1 59 ? 12.164 6.98 7.895 1 94.31 59 LEU B C 1
ATOM 2382 O O . LEU B 1 59 ? 12.289 8.141 7.492 1 94.31 59 LEU B O 1
ATOM 2386 N N . GLN B 1 60 ? 11.656 6.668 8.992 1 89.62 60 GLN B N 1
ATOM 2387 C CA . GLN B 1 60 ? 11.461 7.617 10.086 1 89.62 60 GLN B CA 1
ATOM 2388 C C . GLN B 1 60 ? 12.234 7.191 11.328 1 89.62 60 GLN B C 1
ATOM 2390 O O . GLN B 1 60 ? 12.219 6.02 11.703 1 89.62 60 GLN B O 1
ATOM 2395 N N . GLN B 1 61 ? 12.898 8.086 11.852 1 88.69 61 GLN B N 1
ATOM 2396 C CA . GLN B 1 61 ? 13.672 7.801 13.055 1 88.69 61 GLN B CA 1
ATOM 2397 C C . GLN B 1 61 ? 13.031 8.43 14.289 1 88.69 61 GLN B C 1
ATOM 2399 O O . GLN B 1 61 ? 12.664 9.609 14.266 1 88.69 61 GLN B O 1
ATOM 2404 N N . GLU B 1 62 ? 12.883 7.562 15.273 1 79.06 62 GLU B N 1
ATOM 2405 C CA . GLU B 1 62 ? 12.344 8.047 16.547 1 79.06 62 GLU B CA 1
ATOM 2406 C C . GLU B 1 62 ? 13.43 8.727 17.375 1 79.06 62 GLU B C 1
ATOM 2408 O O . GLU B 1 62 ? 14.242 8.055 18.016 1 79.06 62 GLU B O 1
ATOM 2413 N N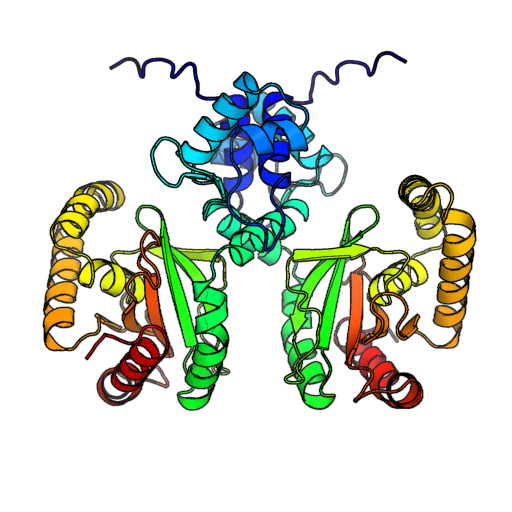 . GLY B 1 63 ? 13.523 9.867 17.391 1 73.75 63 GLY B N 1
ATOM 2414 C CA . GLY B 1 63 ? 14.555 10.578 18.141 1 73.75 63 GLY B CA 1
ATOM 2415 C C . GLY B 1 63 ? 15.93 10.461 17.5 1 73.75 63 GLY B C 1
ATOM 2416 O O . GLY B 1 63 ? 16.094 9.789 16.484 1 73.75 63 GLY B O 1
ATOM 2417 N N . GLU B 1 64 ? 16.984 11.117 17.859 1 64.69 64 GLU B N 1
ATOM 2418 C CA . GLU B 1 64 ? 18.328 11.211 17.281 1 64.69 64 GLU B CA 1
ATOM 2419 C C . GLU B 1 64 ? 19.016 9.852 17.266 1 64.69 64 GLU B C 1
ATOM 2421 O O . GLU B 1 64 ? 19.75 9.531 16.328 1 64.69 64 GLU B O 1
ATOM 2426 N N . ASN B 1 65 ? 18.734 9.086 18.156 1 67.44 65 ASN B N 1
ATOM 2427 C CA . ASN B 1 65 ? 19.359 7.773 18.203 1 67.44 65 ASN B CA 1
ATOM 2428 C C . ASN B 1 65 ? 18.328 6.66 18.328 1 67.44 65 ASN B C 1
ATOM 2430 O O . ASN B 1 65 ? 18.609 5.602 18.891 1 67.44 65 ASN B O 1
ATOM 2434 N N . GLY B 1 66 ? 17.375 7 17.656 1 83.69 66 GLY B N 1
ATOM 2435 C CA . GLY B 1 66 ? 16.281 6.082 17.891 1 83.69 66 GLY B CA 1
ATOM 2436 C C . GLY B 1 66 ? 16.141 5.016 16.828 1 83.69 66 GLY B C 1
ATOM 2437 O O . GLY B 1 66 ? 16.969 4.922 15.922 1 83.69 66 GLY B O 1
ATOM 2438 N N . GLN B 1 67 ? 15.273 4.184 17 1 92.06 67 GLN B N 1
ATOM 2439 C CA . GLN B 1 67 ? 14.938 3.082 16.109 1 92.06 67 GLN B CA 1
ATOM 2440 C C . GLN B 1 67 ? 14.195 3.58 14.867 1 92.06 67 GLN B C 1
ATOM 2442 O O . GLN B 1 67 ? 13.703 4.711 14.844 1 92.06 67 GLN B O 1
ATOM 2447 N N . TYR B 1 68 ? 14.312 2.805 13.859 1 93.5 68 TYR B N 1
ATOM 2448 C CA . TYR B 1 68 ? 13.758 3.166 12.562 1 93.5 68 TYR B CA 1
ATOM 2449 C C . TYR B 1 68 ? 12.445 2.438 12.305 1 93.5 68 TYR B C 1
ATOM 2451 O O . TYR B 1 68 ? 12.289 1.277 12.688 1 93.5 68 TYR B O 1
ATOM 2459 N N . ARG B 1 69 ? 11.594 3.201 11.641 1 91.06 69 ARG B N 1
ATOM 2460 C CA . ARG B 1 69 ? 10.383 2.646 11.039 1 91.06 69 ARG B CA 1
ATOM 2461 C C . ARG B 1 69 ? 10.281 3.02 9.562 1 91.06 69 ARG B C 1
ATOM 2463 O O . ARG B 1 69 ? 10.914 3.984 9.117 1 91.06 69 ARG B O 1
ATOM 2470 N N . LEU B 1 70 ? 9.5 2.213 8.898 1 92 70 LEU B N 1
ATOM 2471 C CA . LEU B 1 70 ? 9.273 2.555 7.5 1 92 70 LEU B CA 1
ATOM 2472 C C . LEU B 1 70 ? 8.5 3.863 7.379 1 92 70 LEU B C 1
ATOM 2474 O O . LEU B 1 70 ? 7.578 4.121 8.164 1 92 70 LEU B O 1
ATOM 2478 N N . GLY B 1 71 ? 8.891 4.656 6.387 1 90.44 71 GLY B N 1
ATOM 2479 C CA . GLY B 1 71 ? 8.328 5.992 6.246 1 90.44 71 GLY B CA 1
ATOM 2480 C C . GLY B 1 71 ? 7.156 6.051 5.285 1 90.44 71 GLY B C 1
ATOM 2481 O O . GLY B 1 71 ? 6.855 5.066 4.605 1 90.44 71 GLY B O 1
ATOM 2482 N N . LEU B 1 72 ? 6.539 7.219 5.113 1 89.38 72 LEU B N 1
ATOM 2483 C CA . LEU B 1 72 ? 5.293 7.43 4.387 1 89.38 72 LEU B CA 1
ATOM 2484 C C . LEU B 1 72 ? 5.527 7.371 2.881 1 89.38 72 LEU B C 1
ATOM 2486 O O . LEU B 1 72 ? 4.602 7.082 2.117 1 89.38 72 LEU B O 1
ATOM 2490 N N . ALA B 1 73 ? 6.742 7.668 2.504 1 90.94 73 ALA B N 1
ATOM 2491 C CA . ALA B 1 73 ? 7.043 7.629 1.076 1 90.94 73 ALA B CA 1
ATOM 2492 C C . ALA B 1 73 ? 6.766 6.246 0.492 1 90.94 73 ALA B C 1
ATOM 2494 O O . ALA B 1 73 ? 6.387 6.125 -0.675 1 90.94 73 ALA B O 1
ATOM 2495 N N . LEU B 1 74 ? 6.875 5.25 1.302 1 92.56 74 LEU B N 1
ATOM 2496 C CA . LEU B 1 74 ? 6.648 3.885 0.844 1 92.56 74 LEU B CA 1
ATOM 2497 C C . LEU B 1 74 ? 5.16 3.621 0.638 1 92.56 74 LEU B C 1
ATOM 2499 O O . LEU B 1 74 ? 4.777 2.824 -0.223 1 92.56 74 LEU B O 1
ATOM 2503 N N . LEU B 1 75 ? 4.371 4.258 1.411 1 87.75 75 LEU B N 1
ATOM 2504 C CA . LEU B 1 75 ? 2.932 4.137 1.219 1 87.75 75 LEU B CA 1
ATOM 2505 C C . LEU B 1 75 ? 2.518 4.691 -0.141 1 87.75 75 LEU B C 1
ATOM 2507 O O . LEU B 1 75 ? 1.742 4.059 -0.863 1 87.75 75 LEU B O 1
ATOM 2511 N N . ALA B 1 76 ? 3.045 5.781 -0.406 1 85.81 76 ALA B N 1
ATOM 2512 C CA . ALA B 1 76 ? 2.744 6.418 -1.685 1 85.81 76 ALA B CA 1
ATOM 2513 C C . ALA B 1 76 ? 3.203 5.551 -2.852 1 85.81 76 ALA B C 1
ATOM 2515 O O . ALA B 1 76 ? 2.479 5.391 -3.84 1 85.81 76 ALA B O 1
ATOM 2516 N N . LEU B 1 77 ? 4.336 5.012 -2.736 1 90.56 77 LEU B N 1
ATOM 2517 C CA . LEU B 1 77 ? 4.859 4.148 -3.789 1 90.56 77 LEU B CA 1
ATOM 2518 C C . LEU B 1 77 ? 4.012 2.889 -3.932 1 90.56 77 LEU B C 1
ATOM 2520 O O . LEU B 1 77 ? 3.719 2.455 -5.047 1 90.56 77 LEU B O 1
ATOM 2524 N N . GLY B 1 78 ? 3.723 2.314 -2.814 1 90.19 78 GLY B N 1
ATOM 2525 C CA . GLY B 1 78 ? 2.855 1.148 -2.852 1 90.19 78 GLY B CA 1
ATOM 2526 C C . GLY B 1 78 ? 1.514 1.422 -3.504 1 90.19 78 GLY B C 1
ATOM 2527 O O . GLY B 1 78 ? 1.021 0.607 -4.289 1 90.19 78 GLY B O 1
ATOM 2528 N N . ALA B 1 79 ? 0.979 2.516 -3.18 1 85.94 79 ALA B N 1
ATOM 2529 C CA . ALA B 1 79 ? -0.298 2.914 -3.764 1 85.94 79 ALA B CA 1
ATOM 2530 C C . ALA B 1 79 ? -0.173 3.117 -5.273 1 85.94 79 ALA B C 1
ATOM 2532 O O . ALA B 1 79 ? -1.053 2.713 -6.035 1 85.94 79 ALA B O 1
ATOM 2533 N N . ALA B 1 80 ? 0.813 3.766 -5.66 1 86.5 80 ALA B N 1
ATOM 2534 C CA . ALA B 1 80 ? 1.052 3.971 -7.086 1 86.5 80 ALA B CA 1
ATOM 2535 C C . ALA B 1 80 ? 1.212 2.637 -7.812 1 86.5 80 ALA B C 1
ATOM 2537 O O . ALA B 1 80 ? 0.693 2.457 -8.914 1 86.5 80 ALA B O 1
ATOM 2538 N N . ALA B 1 81 ? 1.92 1.773 -7.188 1 88.56 81 ALA B N 1
ATOM 2539 C CA . ALA B 1 81 ? 2.092 0.445 -7.77 1 88.56 81 ALA B CA 1
ATOM 2540 C C . ALA B 1 81 ? 0.75 -0.266 -7.918 1 88.56 81 ALA B C 1
ATOM 2542 O O . ALA B 1 81 ? 0.467 -0.859 -8.961 1 88.56 81 ALA B O 1
ATOM 2543 N N . LEU B 1 82 ? 0.029 -0.179 -6.957 1 84.81 82 LEU B N 1
ATOM 2544 C CA . LEU B 1 82 ? -1.273 -0.836 -6.934 1 84.81 82 LEU B CA 1
ATOM 2545 C C . LEU B 1 82 ? -2.182 -0.278 -8.023 1 84.81 82 LEU B C 1
ATOM 2547 O O . LEU B 1 82 ? -2.936 -1.024 -8.656 1 84.81 82 LEU B O 1
ATOM 2551 N N . ALA B 1 83 ? -2.154 0.961 -8.219 1 82.25 83 ALA B N 1
ATOM 2552 C CA . ALA B 1 83 ? -2.994 1.638 -9.203 1 82.25 83 ALA B CA 1
ATOM 2553 C C . ALA B 1 83 ? -2.672 1.16 -10.617 1 82.25 83 ALA B C 1
ATOM 2555 O O . ALA B 1 83 ? -3.471 1.347 -11.539 1 82.25 83 ALA B O 1
ATOM 2556 N N . GLY B 1 84 ? -1.592 0.587 -10.773 1 79.62 84 GLY B N 1
ATOM 2557 C CA . GLY B 1 84 ? -1.177 0.141 -12.094 1 79.62 84 GLY B CA 1
ATOM 2558 C C . GLY B 1 84 ? -1.79 -1.188 -12.492 1 79.62 84 GLY B C 1
ATOM 2559 O O . GLY B 1 84 ? -1.659 -1.617 -13.641 1 79.62 84 GLY B O 1
ATOM 2560 N N . TYR B 1 85 ? -2.465 -1.774 -11.625 1 80 85 TYR B N 1
ATOM 2561 C CA . TYR B 1 85 ? -3.062 -3.068 -11.938 1 80 85 TYR B CA 1
ATOM 2562 C C . TYR B 1 85 ? -4.555 -2.926 -12.219 1 80 85 TYR B C 1
ATOM 2564 O O . TYR B 1 85 ? -5.375 -2.967 -11.305 1 80 85 TYR B O 1
ATOM 2572 N N . ASP B 1 86 ? -4.926 -2.895 -13.438 1 76.81 86 ASP B N 1
ATOM 2573 C CA . ASP B 1 86 ? -6.289 -2.674 -13.914 1 76.81 86 ASP B CA 1
ATOM 2574 C C . ASP B 1 86 ? -7.215 -3.807 -13.469 1 76.81 86 ASP B C 1
ATOM 2576 O O . ASP B 1 86 ? -8.398 -3.582 -13.211 1 76.81 86 ASP B O 1
ATOM 2580 N N . ALA B 1 87 ? -6.68 -4.922 -13.406 1 81.31 87 ALA B N 1
ATOM 2581 C CA . ALA B 1 87 ? -7.484 -6.074 -13.008 1 81.31 87 ALA B CA 1
ATOM 2582 C C . ALA B 1 87 ? -8.094 -5.863 -11.625 1 81.31 87 ALA B C 1
ATOM 2584 O O . ALA B 1 87 ? -9.219 -6.301 -11.359 1 81.31 87 ALA B O 1
ATOM 2585 N N . ARG B 1 88 ? -7.328 -5.215 -10.828 1 85.25 88 ARG B N 1
ATOM 2586 C CA . ARG B 1 88 ? -7.82 -4.938 -9.484 1 85.25 88 ARG B CA 1
ATOM 2587 C C . ARG B 1 88 ? -9.078 -4.074 -9.523 1 85.25 88 ARG B C 1
ATOM 2589 O O . ARG B 1 88 ? -10.062 -4.367 -8.852 1 85.25 88 ARG B O 1
ATOM 2596 N N . ALA B 1 89 ? -9.023 -3.07 -10.328 1 78.88 89 ALA B N 1
ATOM 2597 C CA . ALA B 1 89 ? -10.148 -2.146 -10.43 1 78.88 89 ALA B CA 1
ATOM 2598 C C . ALA B 1 89 ? -11.406 -2.861 -10.93 1 78.88 89 ALA B C 1
ATOM 2600 O O . ALA B 1 89 ? -12.508 -2.59 -10.461 1 78.88 89 ALA B O 1
ATOM 2601 N N . ALA B 1 90 ? -11.242 -3.777 -11.781 1 83 90 ALA B N 1
ATOM 2602 C CA . ALA B 1 90 ? -12.352 -4.531 -12.352 1 83 90 ALA B CA 1
ATOM 2603 C C . ALA B 1 90 ? -12.883 -5.57 -11.367 1 83 90 ALA B C 1
ATOM 2605 O O . ALA B 1 90 ? -14.086 -5.809 -11.289 1 83 90 ALA B O 1
ATOM 2606 N N . ALA B 1 91 ? -12.062 -6.113 -10.625 1 92.38 91 ALA B N 1
ATOM 2607 C CA . ALA B 1 91 ? -12.414 -7.258 -9.789 1 92.38 91 ALA B CA 1
ATOM 2608 C C . ALA B 1 91 ? -12.953 -6.797 -8.43 1 92.38 91 ALA B C 1
ATOM 2610 O O . ALA B 1 91 ? -13.781 -7.477 -7.828 1 92.38 91 ALA B O 1
ATOM 2611 N N . ALA B 1 92 ? -12.555 -5.68 -7.945 1 89.88 92 ALA B N 1
ATOM 2612 C CA . ALA B 1 92 ? -12.766 -5.258 -6.562 1 89.88 92 ALA B CA 1
ATOM 2613 C C . ALA B 1 92 ? -14.258 -5.172 -6.238 1 89.88 92 ALA B C 1
ATOM 2615 O O . ALA B 1 92 ? -14.711 -5.73 -5.238 1 89.88 92 ALA B O 1
ATOM 2616 N N . PRO B 1 93 ? -15.062 -4.508 -7.07 1 87.88 93 PRO B N 1
ATOM 2617 C CA . PRO B 1 93 ? -16.484 -4.438 -6.734 1 87.88 93 PRO B CA 1
ATOM 2618 C C . PRO B 1 93 ? -17.156 -5.809 -6.723 1 87.88 93 PRO B C 1
ATOM 2620 O O . PRO B 1 93 ? -18.031 -6.07 -5.887 1 87.88 93 PRO B O 1
ATOM 2623 N N . LEU B 1 94 ? -16.766 -6.637 -7.637 1 94.44 94 LEU B N 1
ATOM 2624 C CA . LEU B 1 94 ? -17.312 -7.984 -7.715 1 94.44 94 LEU B CA 1
ATOM 2625 C C . LEU B 1 94 ? -16.875 -8.82 -6.52 1 94.44 94 LEU B C 1
ATOM 2627 O O . LEU B 1 94 ? -17.656 -9.625 -5.996 1 94.44 94 LEU B O 1
ATOM 2631 N N . MET B 1 95 ? -15.711 -8.586 -6.109 1 94.62 95 MET B N 1
ATOM 2632 C CA . MET B 1 95 ? -15.172 -9.289 -4.945 1 94.62 95 MET B CA 1
ATOM 2633 C C . MET B 1 95 ? -15.93 -8.891 -3.68 1 94.62 95 MET B C 1
ATOM 2635 O O . MET B 1 95 ? -16.234 -9.742 -2.846 1 94.62 95 MET B O 1
ATOM 2639 N N . ARG B 1 96 ? -16.203 -7.66 -3.523 1 88.25 96 ARG B N 1
ATOM 2640 C CA . ARG B 1 96 ? -16.938 -7.176 -2.357 1 88.25 96 ARG B CA 1
ATOM 2641 C C . ARG B 1 96 ? -18.328 -7.805 -2.285 1 88.25 96 ARG B C 1
ATOM 2643 O O . ARG B 1 96 ? -18.766 -8.258 -1.221 1 88.25 96 ARG B O 1
ATOM 2650 N N . GLU B 1 97 ? -18.953 -7.793 -3.402 1 91.44 97 GLU B N 1
ATOM 2651 C CA . GLU B 1 97 ? -20.266 -8.43 -3.484 1 91.44 97 GLU B CA 1
ATOM 2652 C C . GLU B 1 97 ? -20.188 -9.906 -3.104 1 91.44 97 GLU B C 1
ATOM 2654 O O . GLU B 1 97 ? -21.047 -10.406 -2.363 1 91.44 97 GLU B O 1
ATOM 2659 N N . PHE B 1 98 ? -19.266 -10.57 -3.602 1 96.12 98 PHE B N 1
ATOM 2660 C CA . PHE B 1 98 ? -19.047 -11.984 -3.332 1 96.12 98 PHE B CA 1
ATOM 2661 C C . PHE B 1 98 ? -18.828 -12.227 -1.843 1 96.12 98 PHE B C 1
ATOM 2663 O O . PHE B 1 98 ? -19.438 -13.133 -1.26 1 96.12 98 PHE B O 1
ATOM 2670 N N . ALA B 1 99 ? -17.922 -11.461 -1.27 1 93 99 ALA B N 1
ATOM 2671 C CA . ALA B 1 99 ? -17.594 -11.617 0.145 1 93 99 ALA B CA 1
ATOM 2672 C C . ALA B 1 99 ? -18.844 -11.43 1.02 1 93 99 ALA B C 1
ATOM 2674 O O . ALA B 1 99 ? -19.078 -12.211 1.945 1 93 99 ALA B O 1
ATOM 2675 N N . LEU B 1 100 ? -19.609 -10.492 0.686 1 86.25 100 LEU B N 1
ATOM 2676 C CA . LEU B 1 100 ? -20.828 -10.203 1.442 1 86.25 100 LEU B CA 1
ATOM 2677 C C . LEU B 1 100 ? -21.844 -11.32 1.268 1 86.25 100 LEU B C 1
ATOM 2679 O O . LEU B 1 100 ? -22.438 -11.781 2.244 1 86.25 100 LEU B O 1
ATOM 2683 N N . ALA B 1 101 ? -22.016 -11.773 0.091 1 93.25 101 ALA B N 1
ATOM 2684 C CA . ALA B 1 101 ? -23.031 -12.758 -0.241 1 93.25 101 ALA B CA 1
ATOM 2685 C C . ALA B 1 101 ? -22.703 -14.117 0.366 1 93.25 101 ALA B C 1
ATOM 2687 O O . ALA B 1 101 ? -23.609 -14.883 0.72 1 93.25 101 ALA B O 1
ATOM 2688 N N . ASN B 1 102 ? -21.422 -14.375 0.504 1 94.94 102 ASN B N 1
ATOM 2689 C CA . ASN B 1 102 ? -21.047 -15.727 0.916 1 94.94 102 ASN B CA 1
ATOM 2690 C C . ASN B 1 102 ? -20.453 -15.734 2.322 1 94.94 102 ASN B C 1
ATOM 2692 O O . ASN B 1 102 ? -20.141 -16.797 2.863 1 94.94 102 ASN B O 1
ATOM 2696 N N . ASN B 1 103 ? -20.234 -14.562 2.879 1 91.38 103 ASN B N 1
ATOM 2697 C CA . ASN B 1 103 ? -19.688 -14.391 4.219 1 91.38 103 ASN B CA 1
ATOM 2698 C C . ASN B 1 103 ? -18.312 -15.031 4.344 1 91.38 103 ASN B C 1
ATOM 2700 O O . ASN B 1 103 ? -18.047 -15.766 5.301 1 91.38 103 ASN B O 1
ATOM 2704 N N . VAL B 1 104 ? -17.547 -14.867 3.32 1 94.06 104 VAL B N 1
ATOM 2705 C CA . VAL B 1 104 ? -16.156 -15.328 3.285 1 94.06 104 VAL B CA 1
ATOM 2706 C C . VAL B 1 104 ? -15.242 -14.172 2.881 1 94.06 104 VAL B C 1
ATOM 2708 O O . VAL B 1 104 ? -15.711 -13.141 2.389 1 94.06 104 VAL B O 1
ATOM 2711 N N . SER B 1 105 ? -14 -14.336 3.131 1 93 105 SER B N 1
ATOM 2712 C CA . SER B 1 105 ? -13.008 -13.43 2.564 1 93 105 SER B CA 1
ATOM 2713 C C . SER B 1 105 ? -12.609 -13.852 1.154 1 93 105 SER B C 1
ATOM 2715 O O . SER B 1 105 ? -12.594 -15.039 0.839 1 93 105 SER B O 1
ATOM 2717 N N . VAL B 1 106 ? -12.336 -12.898 0.365 1 96 106 VAL B N 1
ATOM 2718 C CA . VAL B 1 106 ? -11.875 -13.18 -0.991 1 96 106 VAL B CA 1
ATOM 2719 C C . VAL B 1 106 ? -10.672 -12.305 -1.322 1 96 106 VAL B C 1
ATOM 2721 O O . VAL B 1 106 ? -10.617 -11.141 -0.931 1 96 106 VAL B O 1
ATOM 2724 N N . SER B 1 107 ? -9.719 -12.914 -2.045 1 96.19 107 SER B N 1
ATOM 2725 C CA . SER B 1 107 ? -8.484 -12.211 -2.373 1 96.19 107 SER B CA 1
ATOM 2726 C C . SER B 1 107 ? -8.094 -12.43 -3.828 1 96.19 107 SER B C 1
ATOM 2728 O O . SER B 1 107 ? -8.414 -13.469 -4.414 1 96.19 107 SER B O 1
ATOM 2730 N N . LEU B 1 108 ? -7.434 -11.445 -4.367 1 96.56 108 LEU B N 1
ATOM 2731 C CA . LEU B 1 108 ? -6.809 -11.453 -5.684 1 96.56 108 LEU B CA 1
ATOM 2732 C C . LEU B 1 108 ? -5.293 -11.312 -5.566 1 96.56 108 LEU B C 1
ATOM 2734 O O . LEU B 1 108 ? -4.805 -10.43 -4.855 1 96.56 108 LEU B O 1
ATOM 2738 N N . ALA B 1 109 ? -4.594 -12.195 -6.293 1 96.69 109 ALA B N 1
ATOM 2739 C CA . ALA B 1 109 ? -3.145 -12.148 -6.102 1 96.69 109 ALA B CA 1
ATOM 2740 C C . ALA B 1 109 ? -2.41 -12.406 -7.414 1 96.69 109 ALA B C 1
ATOM 2742 O O . ALA B 1 109 ? -2.961 -13.016 -8.336 1 96.69 109 ALA B O 1
ATOM 2743 N N . LEU B 1 110 ? -1.183 -11.914 -7.426 1 95 110 LEU B N 1
ATOM 2744 C CA . LEU B 1 110 ? -0.208 -12.164 -8.477 1 95 110 LEU B CA 1
ATOM 2745 C C . LEU B 1 110 ? 0.991 -12.938 -7.938 1 95 110 LEU B C 1
ATOM 2747 O O . LEU B 1 110 ? 1.27 -12.898 -6.734 1 95 110 LEU B O 1
ATOM 2751 N N . ARG B 1 111 ? 1.645 -13.531 -8.883 1 94.56 111 ARG B N 1
ATOM 2752 C CA . ARG B 1 111 ? 2.854 -14.25 -8.5 1 94.56 111 ARG B CA 1
ATOM 2753 C C . ARG B 1 111 ? 4.059 -13.312 -8.453 1 94.56 111 ARG B C 1
ATOM 2755 O O . ARG B 1 111 ? 4.23 -12.477 -9.336 1 94.56 111 ARG B O 1
ATOM 2762 N N . ASP B 1 112 ? 4.855 -13.523 -7.473 1 90.31 112 ASP B N 1
ATOM 2763 C CA . ASP B 1 112 ? 6.199 -12.961 -7.363 1 90.31 112 ASP B CA 1
ATOM 2764 C C . ASP B 1 112 ? 7.184 -14 -6.828 1 90.31 112 ASP B C 1
ATOM 2766 O O . ASP B 1 112 ? 7.227 -14.258 -5.625 1 90.31 112 ASP B O 1
ATOM 2770 N N . GLY B 1 113 ? 8.016 -14.422 -7.758 1 90 113 GLY B N 1
ATOM 2771 C CA . GLY B 1 113 ? 8.875 -15.523 -7.367 1 90 113 GLY B CA 1
ATOM 2772 C C . GLY B 1 113 ? 8.117 -16.766 -6.949 1 90 113 GLY B C 1
ATOM 2773 O O . GLY B 1 113 ? 7.301 -17.281 -7.711 1 90 113 GLY B O 1
ATOM 2774 N N . SER B 1 114 ? 8.414 -17.203 -5.672 1 94.81 114 SER B N 1
ATOM 2775 C CA . SER B 1 114 ? 7.801 -18.422 -5.152 1 94.81 114 SER B CA 1
ATOM 2776 C C . SER B 1 114 ? 6.57 -18.094 -4.309 1 94.81 114 SER B C 1
ATOM 2778 O O . SER B 1 114 ? 6.027 -18.984 -3.637 1 94.81 114 SER B O 1
ATOM 2780 N N . ASP B 1 115 ? 6.168 -16.828 -4.348 1 94.81 115 ASP B N 1
ATOM 2781 C CA . ASP B 1 115 ? 5.055 -16.406 -3.506 1 94.81 115 ASP B CA 1
ATOM 2782 C C . ASP B 1 115 ? 3.951 -15.758 -4.344 1 94.81 115 ASP B C 1
ATOM 2784 O O . ASP B 1 115 ? 4.148 -15.469 -5.527 1 94.81 115 ASP B O 1
ATOM 2788 N N . MET B 1 116 ? 2.793 -15.688 -3.674 1 95.88 116 MET B N 1
ATOM 2789 C CA . MET B 1 116 ? 1.695 -14.859 -4.168 1 95.88 116 MET B CA 1
ATOM 2790 C C . MET B 1 116 ? 1.608 -13.547 -3.389 1 95.88 116 MET B C 1
ATOM 2792 O O . MET B 1 116 ? 1.774 -13.539 -2.168 1 95.88 116 MET B O 1
ATOM 2796 N N . VAL B 1 117 ? 1.369 -12.492 -4.141 1 93.06 117 VAL B N 1
ATOM 2797 C CA . VAL B 1 117 ? 1.202 -11.195 -3.506 1 93.06 117 VAL B CA 1
ATOM 2798 C C . VAL B 1 117 ? -0.228 -10.695 -3.711 1 93.06 117 VAL B C 1
ATOM 2800 O O . VAL B 1 117 ? -0.707 -10.617 -4.844 1 93.06 117 VAL B O 1
ATOM 2803 N N . TYR B 1 118 ? -0.827 -10.336 -2.572 1 92.56 118 TYR B N 1
ATOM 2804 C CA . TYR B 1 118 ? -2.221 -9.906 -2.625 1 92.56 118 TYR B CA 1
ATOM 2805 C C . TYR B 1 118 ? -2.346 -8.508 -3.217 1 92.56 118 TYR B C 1
ATOM 2807 O O . TYR B 1 118 ? -1.671 -7.578 -2.771 1 92.56 118 TYR B O 1
ATOM 2815 N N . LEU B 1 119 ? -3.229 -8.414 -4.18 1 91.25 119 LEU B N 1
ATOM 2816 C CA . LEU B 1 119 ? -3.539 -7.133 -4.809 1 91.25 119 LEU B CA 1
ATOM 2817 C C . LEU B 1 119 ? -4.789 -6.516 -4.191 1 91.25 119 LEU B C 1
ATOM 2819 O O . LEU B 1 119 ? -4.941 -5.293 -4.184 1 91.25 119 LEU B O 1
ATOM 2823 N N . GLU B 1 120 ? -5.656 -7.359 -3.807 1 89.94 120 GLU B N 1
ATOM 2824 C CA . GLU B 1 120 ? -6.938 -6.961 -3.232 1 89.94 120 GLU B CA 1
ATOM 2825 C C . GLU B 1 120 ? -7.465 -8.023 -2.27 1 89.94 120 GLU B C 1
ATOM 2827 O O . GLU B 1 120 ? -7.305 -9.219 -2.508 1 89.94 120 GLU B O 1
ATOM 2832 N N . THR B 1 121 ? -7.98 -7.527 -1.209 1 90.38 121 THR B N 1
ATOM 2833 C CA . THR B 1 121 ? -8.633 -8.422 -0.259 1 90.38 121 THR B CA 1
ATOM 2834 C C . THR B 1 121 ? -9.922 -7.805 0.275 1 90.38 121 THR B C 1
ATOM 2836 O O . THR B 1 121 ? -9.953 -6.617 0.603 1 90.38 121 THR B O 1
ATOM 2839 N N . CYS B 1 122 ? -10.953 -8.578 0.254 1 86.75 122 CYS B N 1
ATOM 2840 C CA . CYS B 1 122 ? -12.227 -8.242 0.892 1 86.75 122 CYS B CA 1
ATOM 2841 C C . CYS B 1 122 ? -12.523 -9.203 2.039 1 86.75 122 CYS B C 1
ATOM 2843 O O . CYS B 1 122 ? -12.773 -10.383 1.816 1 86.75 122 CYS B O 1
ATOM 2845 N N . ARG B 1 123 ? -12.57 -8.562 3.182 1 81.94 123 ARG B N 1
ATOM 2846 C CA . ARG B 1 123 ? -12.664 -9.406 4.371 1 81.94 123 ARG B CA 1
ATOM 2847 C C . ARG B 1 123 ? -14.117 -9.602 4.785 1 81.94 123 ARG B C 1
ATOM 2849 O O . ARG B 1 123 ? -14.922 -8.672 4.699 1 81.94 123 ARG B O 1
ATOM 2856 N N . SER B 1 124 ? -14.242 -10.805 5.215 1 77.19 124 SER B N 1
ATOM 2857 C CA . SER B 1 124 ? -15.547 -11.102 5.797 1 77.19 124 SER B CA 1
ATOM 2858 C C . SER B 1 124 ? -15.688 -10.477 7.18 1 77.19 124 SER B C 1
ATOM 2860 O O . SER B 1 124 ? -14.688 -10.109 7.805 1 77.19 124 SER B O 1
ATOM 2862 N N . GLN B 1 125 ? -16.875 -10.273 7.559 1 65.62 125 GLN B N 1
ATOM 2863 C CA . GLN B 1 125 ? -17.156 -9.773 8.906 1 65.62 125 GLN B CA 1
ATOM 2864 C C . GLN B 1 125 ? -16.812 -10.82 9.961 1 65.62 125 GLN B C 1
ATOM 2866 O O . GLN B 1 125 ? -16.672 -10.5 11.141 1 65.62 125 GLN B O 1
ATOM 2871 N N . ALA B 1 126 ? -16.656 -11.938 9.398 1 61.06 126 ALA B N 1
ATOM 2872 C CA . ALA B 1 126 ? -16.312 -13 10.352 1 61.06 126 ALA B CA 1
ATOM 2873 C C . ALA B 1 126 ? -14.867 -12.875 10.82 1 61.06 126 ALA B C 1
ATOM 2875 O O . ALA B 1 126 ? -13.992 -12.477 10.047 1 61.06 126 ALA B O 1
ATOM 2876 N N . ARG B 1 127 ? -14.664 -12.766 12.031 1 55.44 127 ARG B N 1
ATOM 2877 C CA . ARG B 1 127 ? -13.344 -12.625 12.625 1 55.44 127 ARG B CA 1
ATOM 2878 C C . ARG B 1 127 ? -12.43 -13.773 12.211 1 55.44 127 ARG B C 1
ATOM 2880 O O . ARG B 1 127 ? -12.758 -14.938 12.422 1 55.44 127 ARG B O 1
ATOM 2887 N N . VAL B 1 128 ? -11.547 -13.633 11.211 1 56.66 128 VAL B N 1
ATOM 2888 C CA . VAL B 1 128 ? -10.578 -14.672 10.906 1 56.66 128 VAL B CA 1
ATOM 2889 C C . VAL B 1 128 ? -9.266 -14.391 11.633 1 56.66 128 VAL B C 1
ATOM 2891 O O . VAL B 1 128 ? -8.977 -13.242 11.984 1 56.66 128 VAL B O 1
ATOM 2894 N N . SER B 1 129 ? -8.539 -15.477 12.055 1 53.5 129 SER B N 1
ATOM 2895 C CA . SER B 1 129 ? -7.309 -15.469 12.844 1 53.5 129 SER B CA 1
ATOM 2896 C C . SER B 1 129 ? -6.203 -14.703 12.117 1 53.5 129 SER B C 1
ATOM 2898 O O . SER B 1 129 ? -5.414 -14 12.75 1 53.5 129 SER B O 1
ATOM 2900 N N . VAL B 1 130 ? -6.066 -15.047 10.844 1 56.16 130 VAL B N 1
ATOM 2901 C CA . VAL B 1 130 ? -4.957 -14.391 10.156 1 56.16 130 VAL B CA 1
ATOM 2902 C C . VAL B 1 130 ? -5.492 -13.25 9.289 1 56.16 130 VAL B C 1
ATOM 2904 O O . VAL B 1 130 ? -6.414 -13.445 8.492 1 56.16 130 VAL B O 1
ATOM 2907 N N . GLN B 1 131 ? -4.91 -12.141 9.617 1 70.44 131 GLN B N 1
ATOM 2908 C CA . GLN B 1 131 ? -5.398 -10.992 8.867 1 70.44 131 GLN B CA 1
ATOM 2909 C C . GLN B 1 131 ? -4.43 -10.617 7.75 1 70.44 131 GLN B C 1
ATOM 2911 O O . GLN B 1 131 ? -3.436 -9.93 7.984 1 70.44 131 GLN B O 1
ATOM 2916 N N . LEU B 1 132 ? -4.695 -11.234 6.598 1 77.62 132 LEU B N 1
ATOM 2917 C CA . LEU B 1 132 ? -3.957 -10.867 5.395 1 77.62 132 LEU B CA 1
ATOM 2918 C C . LEU B 1 132 ? -4.586 -9.648 4.723 1 77.62 132 LEU B C 1
ATOM 2920 O O . LEU B 1 132 ? -5.805 -9.469 4.781 1 77.62 132 LEU B O 1
ATOM 2924 N N . SER B 1 133 ? -3.707 -8.844 4.211 1 81.88 133 SER B N 1
ATOM 2925 C CA . SER B 1 133 ? -4.148 -7.605 3.582 1 81.88 133 SER B CA 1
ATOM 2926 C C . SER B 1 133 ? -3.441 -7.379 2.248 1 81.88 133 SER B C 1
ATOM 2928 O O . SER B 1 133 ? -2.586 -8.172 1.851 1 81.88 133 SER B O 1
ATOM 2930 N N . THR B 1 134 ? -3.855 -6.391 1.563 1 85.06 134 THR B N 1
ATOM 2931 C CA . THR B 1 134 ? -3.162 -5.992 0.344 1 85.06 134 THR B CA 1
ATOM 2932 C C . THR B 1 134 ? -1.662 -5.867 0.591 1 85.06 134 THR B C 1
ATOM 2934 O O . THR B 1 134 ? -1.238 -5.293 1.597 1 85.06 134 THR B O 1
ATOM 2937 N N . GLY B 1 135 ? -0.9 -6.52 -0.336 1 86.38 135 GLY B N 1
ATOM 2938 C CA . GLY B 1 135 ? 0.548 -6.504 -0.205 1 86.38 135 GLY B CA 1
ATOM 2939 C C . GLY B 1 135 ? 1.093 -7.711 0.535 1 86.38 135 GLY B C 1
ATOM 2940 O O . GLY B 1 135 ? 2.293 -7.988 0.485 1 86.38 135 GLY B O 1
ATOM 2941 N N . SER B 1 136 ? 0.261 -8.422 1.227 1 87.19 136 SER B N 1
ATOM 2942 C CA . SER B 1 136 ? 0.688 -9.633 1.925 1 87.19 136 SER B CA 1
ATOM 2943 C C . SER B 1 136 ? 1.25 -10.664 0.952 1 87.19 136 SER B C 1
ATOM 2945 O O . SER B 1 136 ? 0.77 -10.789 -0.177 1 87.19 136 SER B O 1
ATOM 2947 N N . ARG B 1 137 ? 2.238 -11.391 1.48 1 89.06 137 ARG B N 1
ATOM 2948 C CA . ARG B 1 137 ? 2.854 -12.469 0.72 1 89.06 137 ARG B CA 1
ATOM 2949 C C . ARG B 1 137 ? 2.52 -13.828 1.33 1 89.06 137 ARG B C 1
ATOM 2951 O O . ARG B 1 137 ? 2.576 -13.992 2.551 1 89.06 137 ARG B O 1
ATOM 2958 N N . VAL B 1 138 ? 2.096 -14.734 0.473 1 92.88 138 VAL B N 1
ATOM 2959 C CA . VAL B 1 138 ? 1.834 -16.094 0.916 1 92.88 138 VAL B CA 1
ATOM 2960 C C . VAL B 1 138 ? 2.525 -17.094 -0.021 1 92.88 138 VAL B C 1
ATOM 2962 O O . VAL B 1 138 ? 2.695 -16.812 -1.211 1 92.88 138 VAL B O 1
ATOM 2965 N N . PRO B 1 139 ? 2.877 -18.234 0.464 1 95.56 139 PRO B N 1
ATOM 2966 C CA . PRO B 1 139 ? 3.607 -19.188 -0.378 1 95.56 139 PRO B CA 1
ATOM 2967 C C . PRO B 1 139 ? 2.736 -19.797 -1.474 1 95.56 139 PRO B C 1
ATOM 2969 O O . PRO B 1 139 ? 1.59 -20.172 -1.218 1 95.56 139 PRO B O 1
ATOM 2972 N N . LEU B 1 140 ? 3.316 -19.891 -2.648 1 97.25 140 LEU B N 1
ATOM 2973 C CA . LEU B 1 140 ? 2.602 -20.422 -3.807 1 97.25 140 LEU B CA 1
ATOM 2974 C C . LEU B 1 140 ? 2.229 -21.891 -3.596 1 97.25 140 LEU B C 1
ATOM 2976 O O . LEU B 1 140 ? 1.065 -22.266 -3.756 1 97.25 140 LEU B O 1
ATOM 2980 N N . ALA B 1 141 ? 3.078 -22.688 -3.043 1 96.69 141 ALA B N 1
ATOM 2981 C CA . ALA B 1 141 ? 2.949 -24.141 -3.074 1 96.69 141 ALA B CA 1
ATOM 2982 C C . ALA B 1 141 ? 1.983 -24.641 -1.997 1 96.69 141 ALA B C 1
ATOM 2984 O O . ALA B 1 141 ? 1.431 -25.734 -2.102 1 96.69 141 ALA B O 1
ATOM 2985 N N . THR B 1 142 ? 1.757 -23.812 -0.976 1 95.5 142 THR B N 1
ATOM 2986 C CA . THR B 1 142 ? 1.043 -24.375 0.167 1 95.5 142 THR B CA 1
ATOM 2987 C C . THR B 1 142 ? -0.295 -23.656 0.367 1 95.5 142 THR B C 1
ATOM 2989 O O . THR B 1 142 ? -1.066 -24.031 1.259 1 95.5 142 THR B O 1
ATOM 2992 N N . THR B 1 143 ? -0.559 -22.75 -0.408 1 97 143 THR B N 1
ATOM 2993 C CA . THR B 1 143 ? -1.815 -22.016 -0.262 1 97 143 THR B CA 1
ATOM 2994 C C . THR B 1 143 ? -2.775 -22.359 -1.398 1 97 143 THR B C 1
ATOM 2996 O O . THR B 1 143 ? -2.342 -22.734 -2.49 1 97 143 THR B O 1
ATOM 2999 N N . ALA B 1 144 ? -4.098 -22.234 -1.107 1 97.81 144 ALA B N 1
ATOM 3000 C CA . ALA B 1 144 ? -5.102 -22.484 -2.139 1 97.81 144 ALA B CA 1
ATOM 3001 C C . ALA B 1 144 ? -4.91 -21.547 -3.332 1 97.81 144 ALA B C 1
ATOM 3003 O O . ALA B 1 144 ? -5 -21.984 -4.484 1 97.81 144 ALA B O 1
ATOM 3004 N N . ILE B 1 145 ? -4.652 -20.344 -3.09 1 98.19 145 ILE B N 1
ATOM 3005 C CA . ILE B 1 145 ? -4.512 -19.344 -4.141 1 98.19 145 ILE B CA 1
ATOM 3006 C C . ILE B 1 145 ? -3.252 -19.625 -4.957 1 98.19 145 ILE B C 1
ATOM 3008 O O . ILE B 1 145 ? -3.258 -19.484 -6.184 1 98.19 145 ILE B O 1
ATOM 3012 N N . GLY B 1 146 ? -2.186 -20.031 -4.305 1 98.38 146 GLY B N 1
ATOM 3013 C CA . GLY B 1 146 ? -0.959 -20.359 -5.008 1 98.38 146 GLY B CA 1
ATOM 3014 C C . GLY B 1 146 ? -1.092 -21.609 -5.875 1 98.38 146 GLY B C 1
ATOM 3015 O O . GLY B 1 146 ? -0.638 -21.625 -7.02 1 98.38 146 GLY B O 1
ATOM 3016 N N . ARG B 1 147 ? -1.707 -22.594 -5.297 1 98.44 147 ARG B N 1
ATOM 3017 C CA . ARG B 1 147 ? -1.946 -23.812 -6.047 1 98.44 147 ARG B CA 1
ATOM 3018 C C . ARG B 1 147 ? -2.818 -23.547 -7.273 1 98.44 147 ARG B C 1
ATOM 3020 O O . ARG B 1 147 ? -2.59 -24.125 -8.336 1 98.44 147 ARG B O 1
ATOM 3027 N N . ALA B 1 148 ? -3.771 -22.719 -7.117 1 98.69 148 ALA B N 1
ATOM 3028 C CA . ALA B 1 148 ? -4.656 -22.375 -8.227 1 98.69 148 ALA B CA 1
ATOM 3029 C C . ALA B 1 148 ? -3.893 -21.656 -9.336 1 98.69 148 ALA B C 1
ATOM 3031 O O . ALA B 1 148 ? -4.078 -21.953 -10.516 1 98.69 148 ALA B O 1
ATOM 3032 N N . TYR B 1 149 ? -3.09 -20.703 -8.938 1 98.5 149 TYR B N 1
ATOM 3033 C CA . TYR B 1 149 ? -2.256 -20 -9.906 1 98.5 149 TYR B CA 1
ATOM 3034 C C . TYR B 1 149 ? -1.435 -21 -10.727 1 98.5 149 TYR B C 1
ATOM 3036 O O . TYR B 1 149 ? -1.467 -20.969 -11.961 1 98.5 149 TYR B O 1
ATOM 3044 N N . PHE B 1 150 ? -0.798 -21.859 -10.023 1 98.38 150 PHE B N 1
ATOM 3045 C CA . PHE B 1 150 ? 0.073 -22.844 -10.641 1 98.38 150 PHE B CA 1
ATOM 3046 C C . PHE B 1 150 ? -0.717 -23.75 -11.578 1 98.38 150 PHE B C 1
ATOM 3048 O O . PHE B 1 150 ? -0.313 -23.984 -12.719 1 98.38 150 PHE B O 1
ATOM 3055 N N . ALA B 1 151 ? -1.806 -24.234 -11.094 1 98.19 151 ALA B N 1
ATOM 3056 C CA . ALA B 1 151 ? -2.602 -25.234 -11.805 1 98.19 151 ALA B CA 1
ATOM 3057 C C . ALA B 1 151 ? -3.143 -24.672 -13.117 1 98.19 151 ALA B C 1
ATOM 3059 O O . ALA B 1 151 ? -3.309 -25.406 -14.094 1 98.19 151 ALA B O 1
ATOM 3060 N N . GLY B 1 152 ? -3.402 -23.406 -13.172 1 97.12 152 GLY B N 1
ATOM 3061 C CA . GLY B 1 152 ? -4.027 -22.812 -14.336 1 97.12 152 GLY B CA 1
ATOM 3062 C C . GLY B 1 152 ? -3.029 -22.391 -15.398 1 97.12 152 GLY B C 1
ATOM 3063 O O . GLY B 1 152 ? -3.416 -22 -16.5 1 97.12 152 GLY B O 1
ATOM 3064 N N . LEU B 1 153 ? -1.814 -22.469 -15.141 1 96.25 153 LEU B N 1
ATOM 3065 C CA . LEU B 1 153 ? -0.777 -22.047 -16.078 1 96.25 153 LEU B CA 1
ATOM 3066 C C . LEU B 1 153 ? -0.61 -23.078 -17.188 1 96.25 153 LEU B C 1
ATOM 3068 O O . LEU B 1 153 ? -0.861 -24.266 -16.984 1 96.25 153 LEU B O 1
ATOM 3072 N N . PRO B 1 154 ? -0.161 -22.578 -18.359 1 95 154 PRO B N 1
ATOM 3073 C CA . PRO B 1 154 ? 0.294 -23.562 -19.359 1 95 154 PRO B CA 1
ATOM 3074 C C . PRO B 1 154 ? 1.409 -24.453 -18.844 1 95 154 PRO B C 1
ATOM 3076 O O . PRO B 1 154 ? 2.205 -24.031 -18 1 95 154 PRO B O 1
ATOM 3079 N N . GLN B 1 155 ? 1.496 -25.656 -19.375 1 95.5 155 GLN B N 1
ATOM 3080 C CA . GLN B 1 155 ? 2.426 -26.672 -18.891 1 95.5 155 GLN B CA 1
ATOM 3081 C C . GLN B 1 155 ? 3.859 -26.141 -18.891 1 95.5 155 GLN B C 1
ATOM 3083 O O . GLN B 1 155 ? 4.609 -26.391 -17.938 1 95.5 155 GLN B O 1
ATOM 3088 N N . ALA B 1 156 ? 4.215 -25.469 -19.922 1 96.31 156 ALA B N 1
ATOM 3089 C CA . ALA B 1 156 ? 5.574 -24.938 -20.031 1 96.31 156 ALA B CA 1
ATOM 3090 C C . ALA B 1 156 ? 5.895 -24 -18.875 1 96.31 156 ALA B C 1
ATOM 3092 O O . ALA B 1 156 ? 7.008 -24 -18.344 1 96.31 156 ALA B O 1
ATOM 3093 N N . GLU B 1 157 ? 4.953 -23.203 -18.5 1 94.94 157 GLU B N 1
ATOM 3094 C CA . GLU B 1 157 ? 5.145 -22.25 -17.422 1 94.94 157 GLU B CA 1
ATOM 3095 C C . GLU B 1 157 ? 5.176 -22.953 -16.062 1 94.94 157 GLU B C 1
ATOM 3097 O O . GLU B 1 157 ? 5.922 -22.547 -15.172 1 94.94 157 GLU B O 1
ATOM 3102 N N . ARG B 1 158 ? 4.375 -23.953 -15.859 1 96.5 158 ARG B N 1
ATOM 3103 C CA . ARG B 1 158 ? 4.43 -24.75 -14.641 1 96.5 158 ARG B CA 1
ATOM 3104 C C . ARG B 1 158 ? 5.809 -25.375 -14.461 1 96.5 158 ARG B C 1
ATOM 3106 O O . ARG B 1 158 ? 6.398 -25.297 -13.383 1 96.5 158 ARG B O 1
ATOM 3113 N N . ASP B 1 159 ? 6.297 -25.891 -15.531 1 96.38 159 ASP B N 1
ATOM 3114 C CA . ASP B 1 159 ? 7.598 -26.547 -15.5 1 96.38 159 ASP B CA 1
ATOM 3115 C C . ASP B 1 159 ? 8.703 -25.562 -15.117 1 96.38 159 ASP B C 1
ATOM 3117 O O . ASP B 1 159 ? 9.641 -25.922 -14.398 1 96.38 159 ASP B O 1
ATOM 3121 N N . ALA B 1 160 ? 8.547 -24.422 -15.609 1 95.75 160 ALA B N 1
ATOM 3122 C CA . ALA B 1 160 ? 9.562 -23.391 -15.367 1 95.75 160 ALA B CA 1
ATOM 3123 C C . ALA B 1 160 ? 9.562 -22.953 -13.906 1 95.75 160 ALA B C 1
ATOM 3125 O O . ALA B 1 160 ? 10.555 -22.422 -13.406 1 95.75 160 ALA B O 1
ATOM 3126 N N . LEU B 1 161 ? 8.484 -23.156 -13.188 1 96.38 161 LEU B N 1
ATOM 3127 C CA . LEU B 1 161 ? 8.344 -22.719 -11.805 1 96.38 161 LEU B CA 1
ATOM 3128 C C . LEU B 1 161 ? 8.914 -23.766 -10.852 1 96.38 161 LEU B C 1
ATOM 3130 O O . LEU B 1 161 ? 9.273 -23.453 -9.711 1 96.38 161 LEU B O 1
ATOM 3134 N N . LEU B 1 162 ? 8.961 -24.984 -11.266 1 97.12 162 LEU B N 1
ATOM 3135 C CA . LEU B 1 162 ? 9.281 -26.094 -10.383 1 97.12 162 LEU B CA 1
ATOM 3136 C C . LEU B 1 162 ? 10.688 -25.938 -9.805 1 97.12 162 LEU B C 1
ATOM 3138 O O . LEU B 1 162 ? 10.891 -26.109 -8.602 1 97.12 162 LEU B O 1
ATOM 3142 N N . PRO B 1 163 ? 11.711 -25.547 -10.609 1 96.56 163 PRO B N 1
ATOM 3143 C CA . PRO B 1 163 ? 13.047 -25.375 -10.039 1 96.56 163 PRO B CA 1
ATOM 3144 C C . PRO B 1 163 ? 13.102 -24.281 -8.969 1 96.56 163 PRO B C 1
ATOM 3146 O O . PRO B 1 163 ? 13.82 -24.422 -7.977 1 96.56 163 PRO B O 1
ATOM 3149 N N . LEU B 1 164 ? 12.398 -23.281 -9.211 1 95.56 164 LEU B N 1
ATOM 3150 C CA . LEU B 1 164 ? 12.352 -22.203 -8.234 1 95.56 164 LEU B CA 1
ATOM 3151 C C . LEU B 1 164 ? 11.766 -22.672 -6.914 1 95.56 164 LEU B C 1
ATOM 3153 O O . LEU B 1 164 ? 12.289 -22.344 -5.844 1 95.56 164 LEU B O 1
ATOM 3157 N N . LEU B 1 165 ? 10.719 -23.422 -6.969 1 97.06 165 LEU B N 1
ATOM 3158 C CA . LEU B 1 165 ? 10.078 -23.953 -5.773 1 97.06 165 LEU B CA 1
ATOM 3159 C C . LEU B 1 165 ? 10.961 -24.984 -5.086 1 97.06 165 LEU B C 1
ATOM 3161 O O . LEU B 1 165 ? 11.023 -25.031 -3.854 1 97.06 165 LEU B O 1
ATOM 3165 N N . ALA B 1 166 ? 11.617 -25.703 -5.871 1 97.44 166 ALA B N 1
ATOM 3166 C CA . ALA B 1 166 ? 12.547 -26.688 -5.309 1 97.44 166 ALA B CA 1
ATOM 3167 C C . ALA B 1 166 ? 13.641 -26 -4.496 1 97.44 166 ALA B C 1
ATOM 3169 O O . ALA B 1 166 ? 14.008 -26.484 -3.422 1 97.44 166 ALA B O 1
ATOM 3170 N N . GLU B 1 167 ? 14.117 -25 -5.031 1 96 167 GLU B N 1
ATOM 3171 C CA . GLU B 1 167 ? 15.148 -24.234 -4.328 1 96 167 GLU B CA 1
ATOM 3172 C C . GLU B 1 167 ? 14.617 -23.672 -3.012 1 96 167 GLU B C 1
ATOM 3174 O O . GLU B 1 167 ? 15.312 -23.703 -1.994 1 96 167 GLU B O 1
ATOM 3179 N N . ARG B 1 168 ? 13.453 -23.266 -2.998 1 94 168 ARG B N 1
ATOM 3180 C CA . ARG B 1 168 ? 12.828 -22.641 -1.833 1 94 168 ARG B CA 1
ATOM 3181 C C . ARG B 1 168 ? 12.641 -23.656 -0.706 1 94 168 ARG B C 1
ATOM 3183 O O . ARG B 1 168 ? 12.875 -23.344 0.463 1 94 168 ARG B O 1
ATOM 3190 N N . TYR B 1 169 ? 12.258 -24.844 -1.013 1 95.62 169 TYR B N 1
ATOM 3191 C CA . TYR B 1 169 ? 11.789 -25.75 0.03 1 95.62 169 TYR B CA 1
ATOM 3192 C C . TYR B 1 169 ? 12.836 -26.812 0.334 1 95.62 169 TYR B C 1
ATOM 3194 O O . TYR B 1 169 ? 12.727 -27.516 1.336 1 95.62 169 TYR B O 1
ATOM 3202 N N . GLY B 1 170 ? 13.812 -26.922 -0.563 1 95.88 170 GLY B N 1
ATOM 3203 C CA . GLY B 1 170 ? 14.891 -27.844 -0.289 1 95.88 170 GLY B CA 1
ATOM 3204 C C . GLY B 1 170 ? 14.414 -29.266 -0.064 1 95.88 170 GLY B C 1
ATOM 3205 O O . GLY B 1 170 ? 13.664 -29.812 -0.878 1 95.88 170 GLY B O 1
ATOM 3206 N N . GLY B 1 171 ? 14.75 -29.797 1.112 1 95.69 171 GLY B N 1
ATOM 3207 C CA . GLY B 1 171 ? 14.469 -31.172 1.459 1 95.69 171 GLY B CA 1
ATOM 3208 C C . GLY B 1 171 ? 12.984 -31.484 1.563 1 95.69 171 GLY B C 1
ATOM 3209 O O . GLY B 1 171 ? 12.57 -32.625 1.435 1 95.69 171 GLY B O 1
ATOM 3210 N N . ASP B 1 172 ? 12.195 -30.531 1.749 1 96.06 172 ASP B N 1
ATOM 3211 C CA . ASP B 1 172 ? 10.758 -30.719 1.888 1 96.06 172 ASP B CA 1
ATOM 3212 C C . ASP B 1 172 ? 10.07 -30.734 0.522 1 96.06 172 ASP B C 1
ATOM 3214 O O . ASP B 1 172 ? 8.891 -31.062 0.42 1 96.06 172 ASP B O 1
ATOM 3218 N N . TRP B 1 173 ? 10.789 -30.484 -0.495 1 96.62 173 TRP B N 1
ATOM 3219 C CA . TRP B 1 173 ? 10.219 -30.203 -1.808 1 96.62 173 TRP B CA 1
ATOM 3220 C C . TRP B 1 173 ? 9.555 -31.453 -2.387 1 96.62 173 TRP B C 1
ATOM 3222 O O . TRP B 1 173 ? 8.453 -31.391 -2.932 1 96.62 173 TRP B O 1
ATOM 3232 N N . PRO B 1 174 ? 10.094 -32.625 -2.232 1 96.81 174 PRO B N 1
ATOM 3233 C CA . PRO B 1 174 ? 9.453 -33.781 -2.873 1 96.81 174 PRO B CA 1
ATOM 3234 C C . PRO B 1 174 ? 8.016 -33.969 -2.408 1 96.81 174 PRO B C 1
ATOM 3236 O O . PRO B 1 174 ? 7.117 -34.188 -3.232 1 96.81 174 PRO B O 1
ATOM 3239 N N . ALA B 1 175 ? 7.77 -33.844 -1.153 1 96.44 175 ALA B N 1
ATOM 3240 C CA . ALA B 1 175 ? 6.414 -34 -0.63 1 96.44 175 ALA B CA 1
ATOM 3241 C C . ALA B 1 175 ? 5.512 -32.844 -1.09 1 96.44 175 ALA B C 1
ATOM 3243 O O . ALA B 1 175 ? 4.352 -33.062 -1.443 1 96.44 175 ALA B O 1
ATOM 3244 N N . LEU B 1 176 ? 6.043 -31.719 -1.078 1 96.12 176 LEU B N 1
ATOM 3245 C CA . LEU B 1 176 ? 5.273 -30.547 -1.482 1 96.12 176 LEU B CA 1
ATOM 3246 C C . LEU B 1 176 ? 4.984 -30.578 -2.98 1 96.12 176 LEU B C 1
ATOM 3248 O O . LEU B 1 176 ? 3.902 -30.172 -3.416 1 96.12 176 LEU B O 1
ATOM 3252 N N . ARG B 1 177 ? 5.957 -31.016 -3.697 1 97.31 177 ARG B N 1
ATOM 3253 C CA . ARG B 1 177 ? 5.77 -31.156 -5.137 1 97.31 177 ARG B CA 1
ATOM 3254 C C . ARG B 1 177 ? 4.609 -32.094 -5.449 1 97.31 177 ARG B C 1
ATOM 3256 O O . ARG B 1 177 ? 3.775 -31.797 -6.309 1 97.31 177 ARG B O 1
ATOM 3263 N N . ASP B 1 178 ? 4.555 -33.188 -4.781 1 97.19 178 ASP B N 1
ATOM 3264 C CA . ASP B 1 178 ? 3.477 -34.156 -4.996 1 97.19 178 ASP B CA 1
ATOM 3265 C C . ASP B 1 178 ? 2.117 -33.531 -4.688 1 97.19 178 ASP B C 1
ATOM 3267 O O . ASP B 1 178 ? 1.15 -33.719 -5.422 1 97.19 178 ASP B O 1
ATOM 3271 N N . ARG B 1 179 ? 2.061 -32.812 -3.646 1 95.69 179 ARG B N 1
ATOM 3272 C CA . ARG B 1 179 ? 0.82 -32.156 -3.271 1 95.69 179 ARG B CA 1
ATOM 3273 C C . ARG B 1 179 ? 0.429 -31.094 -4.309 1 95.69 179 ARG B C 1
ATOM 3275 O O . ARG B 1 179 ? -0.752 -30.953 -4.625 1 95.69 179 ARG B O 1
ATOM 3282 N N . LEU B 1 180 ? 1.437 -30.391 -4.758 1 97.38 180 LEU B N 1
ATOM 3283 C CA . LEU B 1 180 ? 1.202 -29.359 -5.766 1 97.38 180 LEU B CA 1
ATOM 3284 C C . LEU B 1 180 ? 0.683 -29.984 -7.059 1 97.38 180 LEU B C 1
ATOM 3286 O O . LEU B 1 180 ? -0.25 -29.453 -7.672 1 97.38 180 LEU B O 1
ATOM 3290 N N . LEU B 1 181 ? 1.238 -31.094 -7.484 1 96.88 181 LEU B N 1
ATOM 3291 C CA . LEU B 1 181 ? 0.807 -31.766 -8.703 1 96.88 181 LEU B CA 1
ATOM 3292 C C . LEU B 1 181 ? -0.588 -32.375 -8.531 1 96.88 181 LEU B C 1
ATOM 3294 O O . LEU B 1 181 ? -1.394 -32.344 -9.469 1 96.88 181 LEU B O 1
ATOM 3298 N N . ARG B 1 182 ? -0.864 -32.844 -7.383 1 96.44 182 ARG B N 1
ATOM 3299 C CA . ARG B 1 182 ? -2.213 -33.344 -7.098 1 96.44 182 ARG B CA 1
ATOM 3300 C C . ARG B 1 182 ? -3.229 -32.188 -7.176 1 96.44 182 ARG B C 1
ATOM 3302 O O . ARG B 1 182 ? -4.336 -32.375 -7.688 1 96.44 182 ARG B O 1
ATOM 3309 N N . ALA B 1 183 ? -2.877 -31.109 -6.637 1 96.25 183 ALA B N 1
ATOM 3310 C CA . ALA B 1 183 ? -3.756 -29.953 -6.699 1 96.25 183 ALA B CA 1
ATOM 3311 C C . ALA B 1 183 ? -4.039 -29.547 -8.141 1 96.25 183 ALA B C 1
ATOM 3313 O O . ALA B 1 183 ? -5.16 -29.156 -8.477 1 96.25 183 ALA B O 1
ATOM 3314 N N . SER B 1 184 ? -3.025 -29.656 -8.938 1 97.06 184 SER B N 1
ATOM 3315 C CA . SER B 1 184 ? -3.199 -29.344 -10.352 1 97.06 184 SER B CA 1
ATOM 3316 C C . SER B 1 184 ? -4.164 -30.328 -11.016 1 97.06 184 SER B C 1
ATOM 3318 O O . SER B 1 184 ? -5 -29.922 -11.828 1 97.06 184 SER B O 1
ATOM 3320 N N . ALA B 1 185 ? -4.016 -31.578 -10.656 1 96.56 185 ALA B N 1
ATOM 3321 C CA . ALA B 1 185 ? -4.93 -32.594 -11.18 1 96.56 185 ALA B CA 1
ATOM 3322 C C . ALA B 1 185 ? -6.363 -32.312 -10.727 1 96.56 185 ALA B C 1
ATOM 3324 O O . ALA B 1 185 ? -7.301 -32.375 -11.531 1 96.56 185 ALA B O 1
ATOM 3325 N N . ASP B 1 186 ? -6.504 -32 -9.492 1 95.19 186 ASP B N 1
ATOM 3326 C CA . ASP B 1 186 ? -7.812 -31.688 -8.938 1 95.19 186 ASP B CA 1
ATOM 3327 C C . ASP B 1 186 ? -8.422 -30.469 -9.648 1 95.19 186 ASP B C 1
ATOM 3329 O O . ASP B 1 186 ? -9.625 -30.438 -9.906 1 95.19 186 ASP B O 1
ATOM 3333 N N . TYR B 1 187 ? -7.578 -29.531 -9.883 1 97.88 187 TYR B N 1
ATOM 3334 C CA . TYR B 1 187 ? -8.039 -28.344 -10.602 1 97.88 187 TYR B CA 1
ATOM 3335 C C . TYR B 1 187 ? -8.609 -28.703 -11.961 1 97.88 187 TYR B C 1
ATOM 3337 O O . TYR B 1 187 ? -9.602 -28.125 -12.406 1 97.88 187 TYR B O 1
ATOM 3345 N N . GLY B 1 188 ? -8.016 -29.578 -12.664 1 96.25 188 GLY B N 1
ATOM 3346 C CA . GLY B 1 188 ? -8.5 -30.047 -13.953 1 96.25 188 GLY B CA 1
ATOM 3347 C C . GLY B 1 188 ? -9.875 -30.688 -13.875 1 96.25 188 GLY B C 1
ATOM 3348 O O . GLY B 1 188 ? -10.672 -30.562 -14.812 1 96.25 188 GLY B O 1
ATOM 3349 N N . VAL B 1 189 ? -10.172 -31.281 -12.773 1 96.31 189 VAL B N 1
ATOM 3350 C CA . VAL B 1 189 ? -11.422 -32 -12.609 1 96.31 189 VAL B CA 1
ATOM 3351 C C . VAL B 1 189 ? -12.492 -31.094 -12.047 1 96.31 189 VAL B C 1
ATOM 3353 O O . VAL B 1 189 ? -13.617 -31.047 -12.555 1 96.31 189 VAL B O 1
ATOM 3356 N N . HIS B 1 190 ? -12.141 -30.344 -11.031 1 96.62 190 HIS B N 1
ATOM 3357 C CA . HIS B 1 190 ? -13.148 -29.625 -10.266 1 96.62 190 HIS B CA 1
ATOM 3358 C C . HIS B 1 190 ? -13.18 -28.156 -10.648 1 96.62 190 HIS B C 1
ATOM 3360 O O . HIS B 1 190 ? -14.148 -27.453 -10.352 1 96.62 190 HIS B O 1
ATOM 3366 N N . GLY B 1 191 ? -12.047 -27.656 -11.188 1 97.12 191 GLY B N 1
ATOM 3367 C CA . GLY B 1 191 ? -11.953 -26.25 -11.57 1 97.12 191 GLY B CA 1
ATOM 3368 C C . GLY B 1 191 ? -11.492 -25.344 -10.445 1 97.12 191 GLY B C 1
ATOM 3369 O O . GLY B 1 191 ? -11.562 -24.125 -10.555 1 97.12 191 GLY B O 1
ATOM 3370 N N . TYR B 1 192 ? -11.133 -25.969 -9.312 1 98.38 192 TYR B N 1
ATOM 3371 C CA . TYR B 1 192 ? -10.609 -25.203 -8.18 1 98.38 192 TYR B CA 1
ATOM 3372 C C . TYR B 1 192 ? -9.617 -26.031 -7.379 1 98.38 192 TYR B C 1
ATOM 3374 O O . TYR B 1 192 ? -9.539 -27.25 -7.543 1 98.38 192 TYR B O 1
ATOM 3382 N N . THR B 1 193 ? -8.828 -25.312 -6.57 1 98.44 193 THR B N 1
ATOM 3383 C CA . THR B 1 193 ? -7.945 -25.938 -5.594 1 98.44 193 THR B CA 1
ATOM 3384 C C . THR B 1 193 ? -8.438 -25.688 -4.176 1 98.44 193 THR B C 1
ATOM 3386 O O . THR B 1 193 ? -9.32 -24.844 -3.961 1 98.44 193 THR B O 1
ATOM 3389 N N . ALA B 1 194 ? -7.801 -26.469 -3.234 1 97.62 194 ALA B N 1
ATOM 3390 C CA . ALA B 1 194 ? -8.25 -26.328 -1.854 1 97.62 194 ALA B CA 1
ATOM 3391 C C . ALA B 1 194 ? -7.078 -26.406 -0.881 1 97.62 194 ALA B C 1
ATOM 3393 O O . ALA B 1 194 ? -6.051 -27.016 -1.191 1 97.62 194 ALA B O 1
ATOM 3394 N N . SER B 1 195 ? -7.148 -25.734 0.142 1 96 195 SER B N 1
ATOM 3395 C CA . SER B 1 195 ? -6.367 -25.859 1.367 1 96 195 SER B CA 1
ATOM 3396 C C . SER B 1 195 ? -7.266 -25.875 2.598 1 96 195 SER B C 1
ATOM 3398 O O . SER B 1 195 ? -7.723 -24.828 3.051 1 96 195 SER B O 1
ATOM 3400 N N . PHE B 1 196 ? -7.484 -26.984 3.09 1 94.94 196 PHE B N 1
ATOM 3401 C CA . PHE B 1 196 ? -8.375 -27.156 4.23 1 94.94 196 PHE B CA 1
ATOM 3402 C C . PHE B 1 196 ? -7.582 -27.406 5.508 1 94.94 196 PHE B C 1
ATOM 3404 O O . PHE B 1 196 ? -7.352 -28.562 5.883 1 94.94 196 PHE B O 1
ATOM 3411 N N . GLY B 1 197 ? -7.172 -26.281 6.098 1 89.94 197 GLY B N 1
ATOM 3412 C CA . GLY B 1 197 ? -6.426 -26.344 7.344 1 89.94 197 GLY B CA 1
ATOM 3413 C C . GLY B 1 197 ? -4.953 -26.641 7.141 1 89.94 197 GLY B C 1
ATOM 3414 O O . GLY B 1 197 ? -4.238 -26.953 8.102 1 89.94 197 GLY B O 1
ATOM 3415 N N . GLU B 1 198 ? -4.473 -26.641 5.926 1 87.69 198 GLU B N 1
ATOM 3416 C CA . GLU B 1 198 ? -3.086 -26.984 5.637 1 87.69 198 GLU B CA 1
ATOM 3417 C C . GLU B 1 198 ? -2.162 -25.797 5.836 1 87.69 198 GLU B C 1
ATOM 3419 O O . GLU B 1 198 ? -1.118 -25.906 6.48 1 87.69 198 GLU B O 1
ATOM 3424 N N . TYR B 1 199 ? -2.504 -24.734 5.27 1 87.62 199 TYR B N 1
ATOM 3425 C CA . TYR B 1 199 ? -1.698 -23.531 5.406 1 87.62 199 TYR B CA 1
ATOM 3426 C C . TYR B 1 199 ? -1.863 -22.906 6.793 1 87.62 199 TYR B C 1
ATOM 3428 O O . TYR B 1 199 ? -0.875 -22.609 7.465 1 87.62 199 TYR B O 1
ATOM 3436 N N . GLU B 1 200 ? -3.045 -22.672 7.152 1 89.38 200 GLU B N 1
ATOM 3437 C CA . GLU B 1 200 ? -3.463 -22.25 8.484 1 89.38 200 GLU B CA 1
ATOM 3438 C C . GLU B 1 200 ? -4.555 -23.156 9.039 1 89.38 200 GLU B C 1
ATOM 3440 O O . GLU B 1 200 ? -5.625 -23.281 8.445 1 89.38 200 GLU B O 1
ATOM 3445 N N . PRO B 1 201 ? -4.309 -23.797 10.211 1 89.69 201 PRO B N 1
ATOM 3446 C CA . PRO B 1 201 ? -5.199 -24.844 10.719 1 89.69 201 PRO B CA 1
ATOM 3447 C C . PRO B 1 201 ? -6.648 -24.375 10.828 1 89.69 201 PRO B C 1
ATOM 3449 O O . PRO B 1 201 ? -7.574 -25.172 10.648 1 89.69 201 PRO B O 1
ATOM 3452 N N . ASP B 1 202 ? -6.895 -23.219 11.086 1 90.94 202 ASP B N 1
ATOM 3453 C CA . ASP B 1 202 ? -8.25 -22.75 11.367 1 90.94 202 ASP B CA 1
ATOM 3454 C C . ASP B 1 202 ? -8.852 -22.047 10.148 1 90.94 202 ASP B C 1
ATOM 3456 O O . ASP B 1 202 ? -9.891 -21.391 10.266 1 90.94 202 ASP B O 1
ATOM 3460 N N . VAL B 1 203 ? -8.234 -22.312 9 1 92.31 203 VAL B N 1
ATOM 3461 C CA . VAL B 1 203 ? -8.719 -21.594 7.816 1 92.31 203 VAL B CA 1
ATOM 3462 C C . VAL B 1 203 ? -9.016 -22.609 6.703 1 92.31 203 VAL B C 1
ATOM 3464 O O . VAL B 1 203 ? -8.188 -23.469 6.398 1 92.31 203 VAL B O 1
ATOM 3467 N N . MET B 1 204 ? -10.195 -22.469 6.188 1 95.56 204 MET B N 1
ATOM 3468 C CA . MET B 1 204 ? -10.609 -23.219 5.004 1 95.56 204 MET B CA 1
ATOM 3469 C C . MET B 1 204 ? -10.594 -22.328 3.766 1 95.56 204 MET B C 1
ATOM 3471 O O . MET B 1 204 ? -11.156 -21.234 3.777 1 95.56 204 MET B O 1
ATOM 3475 N N . ALA B 1 205 ? -9.906 -22.891 2.703 1 96.88 205 ALA B N 1
ATOM 3476 C CA . ALA B 1 205 ? -9.797 -22 1.543 1 96.88 205 ALA B CA 1
ATOM 3477 C C . ALA B 1 205 ? -9.922 -22.781 0.242 1 96.88 205 ALA B C 1
ATOM 3479 O O . ALA B 1 205 ? -9.508 -23.953 0.168 1 96.88 205 ALA B O 1
ATOM 3480 N N . VAL B 1 206 ? -10.508 -22.156 -0.732 1 98.44 206 VAL B N 1
ATOM 3481 C CA . VAL B 1 206 ? -10.484 -22.625 -2.113 1 98.44 206 VAL B CA 1
ATOM 3482 C C . VAL B 1 206 ? -9.891 -21.547 -3.02 1 98.44 206 VAL B C 1
ATOM 3484 O O . VAL B 1 206 ? -9.953 -20.359 -2.703 1 98.44 206 VAL B O 1
ATOM 3487 N N . GLY B 1 207 ? -9.25 -21.984 -4.082 1 98.56 207 GLY B N 1
ATOM 3488 C CA . GLY B 1 207 ? -8.594 -21.078 -5.004 1 98.56 207 GLY B CA 1
ATOM 3489 C C . GLY B 1 207 ? -8.922 -21.359 -6.457 1 98.56 207 GLY B C 1
ATOM 3490 O O . GLY B 1 207 ? -9.25 -22.484 -6.816 1 98.56 207 GLY B O 1
ATOM 3491 N N . ILE B 1 208 ? -8.805 -20.359 -7.309 1 98.56 208 ILE B N 1
ATOM 3492 C CA . ILE B 1 208 ? -9.07 -20.516 -8.734 1 98.56 208 ILE B CA 1
ATOM 3493 C C . ILE B 1 208 ? -8.117 -19.625 -9.539 1 98.56 208 ILE B C 1
ATOM 3495 O O . ILE B 1 208 ? -7.805 -18.5 -9.117 1 98.56 208 ILE B O 1
ATOM 3499 N N . HIS B 1 209 ? -7.746 -20.156 -10.656 1 98.19 209 HIS B N 1
ATOM 3500 C CA . HIS B 1 209 ? -6.883 -19.422 -11.586 1 98.19 209 HIS B CA 1
ATOM 3501 C C . HIS B 1 209 ? -7.652 -18.328 -12.305 1 98.19 209 HIS B C 1
ATOM 3503 O O . HIS B 1 209 ? -8.82 -18.5 -12.664 1 98.19 209 HIS B O 1
ATOM 3509 N N . LEU B 1 210 ? -7.07 -17.203 -12.422 1 96.75 210 LEU B N 1
ATOM 3510 C CA . LEU B 1 210 ? -7.574 -16.094 -13.227 1 96.75 210 LEU B CA 1
ATOM 3511 C C . LEU B 1 210 ? -6.609 -15.766 -14.359 1 96.75 210 LEU B C 1
ATOM 3513 O O . LEU B 1 210 ? -5.52 -15.242 -14.125 1 96.75 210 LEU B O 1
ATOM 3517 N N . PRO B 1 211 ? -6.992 -16.094 -15.57 1 92.69 211 PRO B N 1
ATOM 3518 C CA . PRO B 1 211 ? -6.094 -15.781 -16.688 1 92.69 211 PRO B CA 1
ATOM 3519 C C . PRO B 1 211 ? -5.875 -14.281 -16.875 1 92.69 211 PRO B C 1
ATOM 3521 O O . PRO B 1 211 ? -6.629 -13.477 -16.312 1 92.69 211 PRO B O 1
ATOM 3524 N N . ALA B 1 212 ? -4.859 -13.969 -17.609 1 87.19 212 ALA B N 1
ATOM 3525 C CA . ALA B 1 212 ? -4.633 -12.562 -17.938 1 87.19 212 ALA B CA 1
ATOM 3526 C C . ALA B 1 212 ? -5.871 -11.938 -18.578 1 87.19 212 ALA B C 1
ATOM 3528 O O . ALA B 1 212 ? -6.48 -12.539 -19.469 1 87.19 212 ALA B O 1
ATOM 3529 N N . LEU B 1 213 ? -6.18 -10.797 -18.078 1 82.38 213 LEU B N 1
ATOM 3530 C CA . LEU B 1 213 ? -7.375 -10.141 -18.609 1 82.38 213 LEU B CA 1
ATOM 3531 C C . LEU B 1 213 ? -7.105 -9.547 -20 1 82.38 213 LEU B C 1
ATOM 3533 O O . LEU B 1 213 ? -8.008 -9.484 -20.828 1 82.38 213 LEU B O 1
ATOM 3537 N N . LEU B 1 214 ? -5.949 -9.109 -20.172 1 75.94 214 LEU B N 1
ATOM 3538 C CA . LEU B 1 214 ? -5.516 -8.57 -21.469 1 75.94 214 LEU B CA 1
ATOM 3539 C C . LEU B 1 214 ? -4.188 -9.195 -21.891 1 75.94 214 LEU B C 1
ATOM 3541 O O . LEU B 1 214 ? -3.412 -9.648 -21.047 1 75.94 214 LEU B O 1
ATOM 3545 N N . PRO B 1 215 ? -4.031 -9.219 -23.219 1 72.31 215 PRO B N 1
ATOM 3546 C CA . PRO B 1 215 ? -2.742 -9.742 -23.672 1 72.31 215 PRO B CA 1
ATOM 3547 C C . PRO B 1 215 ? -1.553 -9.016 -23.047 1 72.31 215 PRO B C 1
ATOM 3549 O O . PRO B 1 215 ? -1.593 -7.797 -22.875 1 72.31 215 PRO B O 1
ATOM 3552 N N . GLY B 1 216 ? -0.615 -9.812 -22.672 1 71 216 GLY B N 1
ATOM 3553 C CA . GLY B 1 216 ? 0.601 -9.227 -22.141 1 71 216 GLY B CA 1
ATOM 3554 C C . GLY B 1 216 ? 0.549 -9.031 -20.625 1 71 216 GLY B C 1
ATOM 3555 O O . GLY B 1 216 ? 1.573 -8.773 -20 1 71 216 GLY B O 1
ATOM 3556 N N . GLN B 1 217 ? -0.591 -9.18 -20.078 1 78.81 217 GLN B N 1
ATOM 3557 C CA . GLN B 1 217 ? -0.724 -9.086 -18.625 1 78.81 217 GLN B CA 1
ATOM 3558 C C . GLN B 1 217 ? -0.493 -10.438 -17.969 1 78.81 217 GLN B C 1
ATOM 3560 O O . GLN B 1 217 ? -0.648 -11.484 -18.594 1 78.81 217 GLN B O 1
ATOM 3565 N N . PRO B 1 218 ? -0.053 -10.344 -16.766 1 86.06 218 PRO B N 1
ATOM 3566 C CA . PRO B 1 218 ? 0.153 -11.617 -16.062 1 86.06 218 PRO B CA 1
ATOM 3567 C C . PRO B 1 218 ? -1.157 -12.273 -15.641 1 86.06 218 PRO B C 1
ATOM 3569 O O . PRO B 1 218 ? -2.158 -11.586 -15.43 1 86.06 218 PRO B O 1
ATOM 3572 N N . ALA B 1 219 ? -1.089 -13.602 -15.555 1 93.75 219 ALA B N 1
ATOM 3573 C CA . ALA B 1 219 ? -2.186 -14.328 -14.914 1 93.75 219 ALA B CA 1
ATOM 3574 C C . ALA B 1 219 ? -2.24 -14.031 -13.414 1 93.75 219 ALA B C 1
ATOM 3576 O O . ALA B 1 219 ? -1.266 -13.547 -12.836 1 93.75 219 ALA B O 1
ATOM 3577 N N . MET B 1 220 ? -3.371 -14.266 -12.867 1 96.56 220 MET B N 1
ATOM 3578 C CA . MET B 1 220 ? -3.615 -14.07 -11.438 1 96.56 220 MET B CA 1
ATOM 3579 C C . MET B 1 220 ? -4.375 -15.25 -10.844 1 96.56 220 MET B C 1
ATOM 3581 O O . MET B 1 220 ? -4.555 -16.281 -11.508 1 96.56 220 MET B O 1
ATOM 3585 N N . ALA B 1 221 ? -4.68 -15.125 -9.609 1 98.19 221 ALA B N 1
ATOM 3586 C CA . ALA B 1 221 ? -5.531 -16.109 -8.945 1 98.19 221 ALA B CA 1
ATOM 3587 C C . ALA B 1 221 ? -6.418 -15.453 -7.891 1 98.19 221 ALA B C 1
ATOM 3589 O O . ALA B 1 221 ? -6.086 -14.383 -7.375 1 98.19 221 ALA B O 1
ATOM 3590 N N . LEU B 1 222 ? -7.512 -16.125 -7.641 1 98.12 222 LEU B N 1
ATOM 3591 C CA . LEU B 1 222 ? -8.445 -15.75 -6.578 1 98.12 222 LEU B CA 1
ATOM 3592 C C . LEU B 1 222 ? -8.516 -16.844 -5.516 1 98.12 222 LEU B C 1
ATOM 3594 O O . LEU B 1 222 ? -8.352 -18.031 -5.824 1 98.12 222 LEU B O 1
ATOM 3598 N N . ASN B 1 223 ? -8.82 -16.406 -4.359 1 97.94 223 ASN B N 1
ATOM 3599 C CA . ASN B 1 223 ? -9.242 -17.391 -3.365 1 97.94 223 ASN B CA 1
ATOM 3600 C C . ASN B 1 223 ? -10.375 -16.859 -2.496 1 97.94 223 ASN B C 1
ATOM 3602 O O . ASN B 1 223 ? -10.586 -15.641 -2.41 1 97.94 223 ASN B O 1
ATOM 3606 N N . ALA B 1 224 ? -11.125 -17.781 -1.938 1 97.12 224 ALA B N 1
ATOM 3607 C CA . ALA B 1 224 ? -12.117 -17.531 -0.894 1 97.12 224 ALA B CA 1
ATOM 3608 C C . ALA B 1 224 ? -11.82 -18.359 0.352 1 97.12 224 ALA B C 1
ATOM 3610 O O . ALA B 1 224 ? -11.438 -19.531 0.25 1 97.12 224 ALA B O 1
ATOM 3611 N N . SER B 1 225 ? -11.961 -17.672 1.448 1 95.5 225 SER B N 1
ATOM 3612 C CA . SER B 1 225 ? -11.602 -18.375 2.678 1 95.5 225 SER B CA 1
ATOM 3613 C C . SER B 1 225 ? -12.547 -18 3.818 1 95.5 225 SER B C 1
ATOM 3615 O O . SER B 1 225 ? -13.125 -16.906 3.822 1 95.5 225 SER B O 1
ATOM 3617 N N . GLY B 1 226 ? -12.703 -18.922 4.73 1 93.12 226 GLY B N 1
ATOM 3618 C CA . GLY B 1 226 ? -13.469 -18.75 5.953 1 93.12 226 GLY B CA 1
ATOM 3619 C C . GLY B 1 226 ? -12.945 -19.578 7.105 1 93.12 226 GLY B C 1
ATOM 3620 O O . GLY B 1 226 ? -12.133 -20.5 6.906 1 93.12 226 GLY B O 1
ATOM 3621 N N . PRO B 1 227 ? -13.367 -19.203 8.242 1 92.56 227 PRO B N 1
ATOM 3622 C CA . PRO B 1 227 ? -12.898 -19.969 9.406 1 92.56 227 PRO B CA 1
ATOM 3623 C C . PRO B 1 227 ? -13.453 -21.391 9.445 1 92.56 227 PRO B C 1
ATOM 3625 O O . PRO B 1 227 ? -14.609 -21.609 9.086 1 92.56 227 PRO B O 1
ATOM 3628 N N . ALA B 1 228 ? -12.656 -22.281 10.008 1 92.19 228 ALA B N 1
ATOM 3629 C CA . ALA B 1 228 ? -13.023 -23.703 10.055 1 92.19 228 ALA B CA 1
ATOM 3630 C C . ALA B 1 228 ? -14.258 -23.922 10.914 1 92.19 228 ALA B C 1
ATOM 3632 O O . ALA B 1 228 ? -15 -24.891 10.711 1 92.19 228 ALA B O 1
ATOM 3633 N N . PHE B 1 229 ? -14.5 -23.094 11.844 1 90.38 229 PHE B N 1
ATOM 3634 C CA . PHE B 1 229 ? -15.641 -23.281 12.734 1 90.38 229 PHE B CA 1
ATOM 3635 C C . PHE B 1 229 ? -16.938 -22.938 12.016 1 90.38 229 PHE B C 1
ATOM 3637 O O . PHE B 1 229 ? -18.016 -23.406 12.406 1 90.38 229 PHE B O 1
ATOM 3644 N N . ALA B 1 230 ? -16.844 -22.219 10.945 1 92.12 230 ALA B N 1
ATOM 3645 C CA . ALA B 1 230 ? -18.047 -21.781 10.242 1 92.12 230 ALA B CA 1
ATOM 3646 C C . ALA B 1 230 ? -18.172 -22.469 8.883 1 92.12 230 ALA B C 1
ATOM 3648 O O . ALA B 1 230 ? -19.266 -22.578 8.328 1 92.12 230 ALA B O 1
ATOM 3649 N N . PHE B 1 231 ? -17.062 -22.922 8.391 1 94.12 231 PHE B N 1
ATOM 3650 C CA . PHE B 1 231 ? -17.047 -23.547 7.07 1 94.12 231 PHE B CA 1
ATOM 3651 C C . PHE B 1 231 ? -16.312 -24.875 7.109 1 94.12 231 PHE B C 1
ATOM 3653 O O . PHE B 1 231 ? -15.086 -24.906 7.285 1 94.12 231 PHE B O 1
ATOM 3660 N N . ASP B 1 232 ? -17.062 -25.859 6.887 1 95.06 232 ASP B N 1
ATOM 3661 C CA . ASP B 1 232 ? -16.406 -27.156 6.727 1 95.06 232 ASP B CA 1
ATOM 3662 C C . ASP B 1 232 ? -16.125 -27.453 5.258 1 95.06 232 ASP B C 1
ATOM 3664 O O . ASP B 1 232 ? -16.391 -26.625 4.387 1 95.06 232 ASP B O 1
ATOM 3668 N N . GLU B 1 233 ? -15.562 -28.625 5.012 1 96.5 233 GLU B N 1
ATOM 3669 C CA . GLU B 1 233 ? -15.141 -28.984 3.658 1 96.5 233 GLU B CA 1
ATOM 3670 C C . GLU B 1 233 ? -16.328 -29.016 2.703 1 96.5 233 GLU B C 1
ATOM 3672 O O . GLU B 1 233 ? -16.234 -28.562 1.563 1 96.5 233 GLU B O 1
ATOM 3677 N N . ALA B 1 234 ? -17.375 -29.531 3.16 1 97.31 234 ALA B N 1
ATOM 3678 C CA . ALA B 1 234 ? -18.562 -29.641 2.322 1 97.31 234 ALA B CA 1
ATOM 3679 C C . ALA B 1 234 ? -19.094 -28.266 1.92 1 97.31 234 ALA B C 1
ATOM 3681 O O . ALA B 1 234 ? -19.422 -28.047 0.755 1 97.31 234 ALA B O 1
ATOM 3682 N N . ALA B 1 235 ? -19.156 -27.438 2.854 1 96.75 235 ALA B N 1
ATOM 3683 C CA . ALA B 1 235 ? -19.625 -26.078 2.578 1 96.75 235 ALA B CA 1
ATOM 3684 C C . ALA B 1 235 ? -18.703 -25.375 1.576 1 96.75 235 ALA B C 1
ATOM 3686 O O . ALA B 1 235 ? -19.172 -24.672 0.683 1 96.75 235 ALA B O 1
ATOM 3687 N N . MET B 1 236 ? -17.453 -25.609 1.737 1 97.62 236 MET B N 1
ATOM 3688 C CA . MET B 1 236 ? -16.484 -25 0.827 1 97.62 236 MET B CA 1
ATOM 3689 C C . MET B 1 236 ? -16.656 -25.547 -0.585 1 97.62 236 MET B C 1
ATOM 3691 O O . MET B 1 236 ? -16.656 -24.797 -1.557 1 97.62 236 MET B O 1
ATOM 3695 N N . ARG B 1 237 ? -16.828 -26.844 -0.707 1 97.56 237 ARG B N 1
ATOM 3696 C CA . ARG B 1 237 ? -16.859 -27.516 -2.002 1 97.56 237 ARG B CA 1
ATOM 3697 C C . ARG B 1 237 ? -18.188 -27.281 -2.705 1 97.56 237 ARG B C 1
ATOM 3699 O O . ARG B 1 237 ? -18.234 -27.125 -3.928 1 97.56 237 ARG B O 1
ATOM 3706 N N . GLU B 1 238 ? -19.219 -27.172 -1.909 1 97.62 238 GLU B N 1
ATOM 3707 C CA . GLU B 1 238 ? -20.547 -27.219 -2.5 1 97.62 238 GLU B CA 1
ATOM 3708 C C . GLU B 1 238 ? -21.109 -25.812 -2.682 1 97.62 238 GLU B C 1
ATOM 3710 O O . GLU B 1 238 ? -21.953 -25.578 -3.559 1 97.62 238 GLU B O 1
ATOM 3715 N N . ARG B 1 239 ? -20.641 -24.969 -1.886 1 97.62 239 ARG B N 1
ATOM 3716 C CA . ARG B 1 239 ? -21.234 -23.641 -1.923 1 97.62 239 ARG B CA 1
ATOM 3717 C C . ARG B 1 239 ? -20.203 -22.594 -2.344 1 97.62 239 ARG B C 1
ATOM 3719 O O . ARG B 1 239 ? -20.406 -21.875 -3.322 1 97.62 239 ARG B O 1
ATOM 3726 N N . VAL B 1 240 ? -19.094 -22.547 -1.714 1 98 240 VAL B N 1
ATOM 3727 C CA . VAL B 1 240 ? -18.141 -21.469 -1.9 1 98 240 VAL B CA 1
ATOM 3728 C C . VAL B 1 240 ? -17.406 -21.641 -3.225 1 98 240 VAL B C 1
ATOM 3730 O O . VAL B 1 240 ? -17.219 -20.688 -3.975 1 98 240 VAL B O 1
ATOM 3733 N N . ALA B 1 241 ? -17 -22.859 -3.539 1 98.5 241 ALA B N 1
ATOM 3734 C CA . ALA B 1 241 ? -16.219 -23.109 -4.75 1 98.5 241 ALA B CA 1
ATOM 3735 C C . ALA B 1 241 ? -17.031 -22.781 -6 1 98.5 241 ALA B C 1
ATOM 3737 O O . ALA B 1 241 ? -16.562 -22.062 -6.883 1 98.5 241 ALA B O 1
ATOM 3738 N N . PRO B 1 242 ? -18.312 -23.25 -6.07 1 98.44 242 PRO B N 1
ATOM 3739 C CA . PRO B 1 242 ? -19.109 -22.875 -7.242 1 98.44 242 PRO B CA 1
ATOM 3740 C C . PRO B 1 242 ? -19.312 -21.359 -7.359 1 98.44 242 PRO B C 1
ATOM 3742 O O . PRO B 1 242 ? -19.281 -20.812 -8.469 1 98.44 242 PRO B O 1
ATOM 3745 N N . ALA B 1 243 ? -19.5 -20.766 -6.273 1 98.44 243 ALA B N 1
ATOM 3746 C CA . ALA B 1 243 ? -19.672 -19.312 -6.285 1 98.44 243 ALA B CA 1
ATOM 3747 C C . ALA B 1 243 ? -18.391 -18.609 -6.758 1 98.44 243 ALA B C 1
ATOM 3749 O O . ALA B 1 243 ? -18.453 -17.625 -7.484 1 98.44 243 ALA B O 1
ATOM 3750 N N . LEU B 1 244 ? -17.234 -19.125 -6.312 1 98.56 244 LEU B N 1
ATOM 3751 C CA . LEU B 1 244 ? -15.953 -18.562 -6.719 1 98.56 244 LEU B CA 1
ATOM 3752 C C . LEU B 1 244 ? -15.734 -18.734 -8.219 1 98.56 244 LEU B C 1
ATOM 3754 O O . LEU B 1 244 ? -15.195 -17.844 -8.883 1 98.56 244 LEU B O 1
ATOM 3758 N N . LYS B 1 245 ? -16.141 -19.844 -8.734 1 97.94 245 LYS B N 1
ATOM 3759 C CA . LYS B 1 245 ? -16.062 -20.078 -10.172 1 97.94 245 LYS B CA 1
ATOM 3760 C C . LYS B 1 245 ? -16.906 -19.062 -10.938 1 97.94 245 LYS B C 1
ATOM 3762 O O . LYS B 1 245 ? -16.5 -18.562 -11.977 1 97.94 245 LYS B O 1
ATOM 3767 N N . ALA B 1 246 ? -18.062 -18.812 -10.398 1 97.62 246 ALA B N 1
ATOM 3768 C CA . ALA B 1 246 ? -18.938 -17.828 -11.023 1 97.62 246 ALA B CA 1
ATOM 3769 C C . ALA B 1 246 ? -18.312 -16.438 -10.992 1 97.62 246 ALA B C 1
ATOM 3771 O O . ALA B 1 246 ? -18.406 -15.68 -11.969 1 97.62 246 ALA B O 1
ATOM 3772 N N . LEU B 1 247 ? -17.672 -16.125 -9.891 1 97.44 247 LEU B N 1
ATOM 3773 C CA . LEU B 1 247 ? -16.984 -14.852 -9.773 1 97.44 247 LEU B CA 1
ATOM 3774 C C . LEU B 1 247 ? -15.875 -14.734 -10.82 1 97.44 247 LEU B C 1
ATOM 3776 O O . LEU B 1 247 ? -15.75 -13.703 -11.484 1 97.44 247 LEU B O 1
ATOM 3780 N N . ARG B 1 248 ? -15.094 -15.797 -10.867 1 96.94 248 ARG B N 1
ATOM 3781 C CA . ARG B 1 248 ? -14.023 -15.844 -11.852 1 96.94 248 ARG B CA 1
ATOM 3782 C C . ARG B 1 248 ? -14.555 -15.578 -13.258 1 96.94 248 ARG B C 1
ATOM 3784 O O . ARG B 1 248 ? -13.938 -14.852 -14.031 1 96.94 248 ARG B O 1
ATOM 3791 N N . GLN B 1 249 ? -15.68 -16.109 -13.594 1 95.38 249 GLN B N 1
ATOM 3792 C CA . GLN B 1 249 ? -16.297 -15.945 -14.914 1 95.38 249 GLN B CA 1
ATOM 3793 C C . GLN B 1 249 ? -16.75 -14.508 -15.133 1 95.38 249 GLN B C 1
ATOM 3795 O O . GLN B 1 249 ? -16.703 -13.992 -16.25 1 95.38 249 GLN B O 1
ATOM 3800 N N . ARG B 1 250 ? -17.234 -13.93 -14.141 1 95 250 ARG B N 1
ATOM 3801 C CA . ARG B 1 250 ? -17.672 -12.547 -14.242 1 95 250 ARG B CA 1
ATOM 3802 C C . ARG B 1 250 ? -16.484 -11.609 -14.453 1 95 250 ARG B C 1
ATOM 3804 O O . ARG B 1 250 ? -16.594 -10.625 -15.188 1 95 250 ARG B O 1
ATOM 3811 N N . ILE B 1 251 ? -15.406 -11.906 -13.789 1 93.88 251 ILE B N 1
ATOM 3812 C CA . ILE B 1 251 ? -14.227 -11.055 -13.883 1 93.88 251 ILE B CA 1
ATOM 3813 C C . ILE B 1 251 ? -13.539 -11.266 -15.234 1 93.88 251 ILE B C 1
ATOM 3815 O O . ILE B 1 251 ? -13.109 -10.305 -15.875 1 93.88 251 ILE B O 1
ATOM 3819 N N . ALA B 1 252 ? -13.359 -12.461 -15.578 1 90.69 252 ALA B N 1
ATOM 3820 C CA . ALA B 1 252 ? -12.719 -12.844 -16.828 1 90.69 252 ALA B CA 1
ATOM 3821 C C . ALA B 1 252 ? -13.586 -13.82 -17.625 1 90.69 252 ALA B C 1
ATOM 3823 O O . ALA B 1 252 ? -13.375 -15.031 -17.562 1 90.69 252 ALA B O 1
ATOM 3824 N N . PRO B 1 253 ? -14.469 -13.141 -18.359 1 80.56 253 PRO B N 1
ATOM 3825 C CA . PRO B 1 253 ? -15.344 -14.031 -19.125 1 80.56 253 PRO B CA 1
ATOM 3826 C C . PRO B 1 253 ? -14.586 -14.883 -20.141 1 80.56 253 PRO B C 1
ATOM 3828 O O . PRO B 1 253 ? -13.617 -14.414 -20.734 1 80.56 253 PRO B O 1
ATOM 3831 N N . THR B 1 254 ? -14.734 -16.156 -20.078 1 70.06 254 THR B N 1
ATOM 3832 C CA . THR B 1 254 ? -14.18 -17.078 -21.062 1 70.06 254 THR B CA 1
ATOM 3833 C C . THR B 1 254 ? -15 -17.047 -22.359 1 70.06 254 THR B C 1
ATOM 3835 O O . THR B 1 254 ? -16.234 -17.062 -22.312 1 70.06 254 THR B O 1
ATOM 3838 N N . PRO B 1 255 ? -14.297 -16.641 -23.484 1 55.94 255 PRO B N 1
ATOM 3839 C CA . PRO B 1 255 ? -15.078 -16.688 -24.719 1 55.94 255 PRO B CA 1
ATOM 3840 C C . PRO B 1 255 ? -15.828 -18 -24.891 1 55.94 255 PRO B C 1
ATOM 3842 O O . PRO B 1 255 ? -15.32 -19.062 -24.5 1 55.94 255 PRO B O 1
ATOM 3845 N N . GLY B 1 256 ? -17.109 -18 -24.766 1 43.66 256 GLY B N 1
ATOM 3846 C CA . GLY B 1 256 ? -17.875 -19.156 -25.234 1 43.66 256 GLY B CA 1
ATOM 3847 C C . GLY B 1 256 ? -17.469 -19.609 -26.625 1 43.66 256 GLY B C 1
ATOM 3848 O O . GLY B 1 256 ? -16.859 -18.859 -27.375 1 43.66 256 GLY B O 1
#

Solvent-accessible surface area (backbone atoms only — not comparable to full-atom values): 26642 Å² total; per-residue (Å²): 131,80,79,71,79,57,86,51,52,47,60,61,31,52,51,42,51,43,60,63,65,66,61,50,64,74,49,76,65,41,40,67,66,53,50,16,66,72,65,70,46,55,58,70,57,43,50,24,40,49,49,36,33,35,76,69,31,48,24,39,63,52,63,97,83,38,35,34,37,64,15,67,52,34,26,33,49,11,33,28,31,54,51,60,41,62,65,52,70,66,35,48,66,58,41,45,51,49,15,64,76,65,61,20,24,32,37,34,30,34,74,54,90,66,24,29,33,29,72,39,61,34,77,29,87,60,85,56,92,73,84,78,45,50,24,37,74,44,53,19,73,58,30,17,34,25,34,9,34,50,43,62,44,56,68,72,58,42,59,66,46,47,62,58,45,37,64,73,45,49,89,54,22,69,64,48,48,51,52,39,52,48,36,27,53,41,23,74,74,71,63,37,23,66,22,76,31,69,68,45,71,58,35,26,31,32,8,25,50,33,71,43,88,46,92,92,46,70,54,28,17,30,31,39,34,37,37,42,92,80,32,48,71,64,49,41,63,69,48,49,44,54,51,50,53,52,48,47,39,70,67,50,65,68,85,125,129,79,78,71,79,56,84,52,52,49,62,61,31,52,53,42,51,44,58,62,64,66,60,50,63,73,49,76,63,41,39,66,67,53,50,17,66,72,65,72,46,54,57,72,56,43,51,24,40,50,49,37,33,34,76,70,32,48,24,38,64,53,63,97,84,38,36,34,37,64,17,65,54,32,26,33,47,11,33,29,30,54,50,61,41,62,64,53,70,66,36,48,66,58,41,45,53,49,15,65,76,67,61,19,25,31,36,34,30,36,76,53,89,66,25,28,33,29,71,38,61,33,76,29,88,61,85,58,92,73,83,77,47,50,24,37,75,44,54,20,74,58,31,17,34,25,36,10,34,50,45,62,43,58,68,71,57,42,59,65,45,48,63,57,44,37,65,73,44,50,89,56,22,68,65,46,49,52,51,41,54,48,36,27,53,42,24,73,74,72,64,37,23,68,21,79,31,68,68,44,69,59,35,27,31,34,8,25,50,33,73,42,86,46,91,90,48,71,53,29,16,30,29,41,34,35,38,43,92,80,33,49,70,64,50,40,61,69,48,48,43,56,51,49,51,51,49,47,39,71,67,49,66,67,84,125

Secondary structure (DSSP, 8-state):
------TT--HHHHHHHHHHHT--TT---B-HHHHHHHHT--HHHHHHHHHHHHHTTSEEESSTT--EEE-THHHHHHHHHHHT-HHHHHHHHHHHHHHHHHTSEEEEEEEETTEEEEEEEE--SS--SS---TT-EEETTTSHHHHHHHHHS-HHHHHHHHHHHHHHHGGGHHHHHHHHHHHHHHHHHHS-EEEESSSSTTEEEEEEEE--SSTTPPPEEEEEEEETTT--HHHIIIIIHHHHHHHHHHHS----/------TT--HHHHHHHHHHHT--TT---B-HHHHHHHHT--HHHHHHHHHHHHHTTSEEESSTT--EEE-THHHHHHHHHHHT-HHHHHHHHHHHHHHHHHTSEEEEEEEETTEEEEEEEE--SS--SS---TT-EEETTTSHHHHHHHHHS-HHHHHHHHHHHHHHHGGGHHHHHHHHHHHHHHHHHHS-EEEESSSSTTEEEEEEEE--SSTTPPPEEEEEEEETTT--HHHIIIIIHHHHHHHHHHHS----

InterPro domains:
  IPR005471 Transcription regulator IclR, N-terminal [PF09339] (12-62)
  IPR005471 Transcription regulator IclR, N-terminal [PS51077] (10-72)
  IPR005471 Transcription regulator IclR, N-terminal [SM00346] (10-100)
  IPR014757 Transcription regulator IclR, C-terminal [PF01614] (80-250)
  IPR014757 Transcription regulator IclR, C-terminal [PS51078] (73-256)
  IPR029016 GAF-like domain superfamily [G3DSA:3.30.450.40] (85-255)
  IPR036388 Winged helix-like DNA-binding domain superfamily [G3DSA:1.10.10.10] (2-80)
  IPR036390 Winged helix DNA-binding domain superfamily [SSF46785] (10-82)
  IPR050707 HTH-type Transcriptional Regulators in Metabolic Pathways [PTHR30136] (2-251)

Radius of gyration: 24.13 Å; Cα contacts (8 Å, |Δi|>4): 954; chains: 2; bounding box: 59×69×56 Å

Sequence (512 aa):
MQQQEDRQFVTALARGLEVLAAFRPGEGALSNQELARRTGLPKSTVSRLSYTLTRLGYLQQEGENGQYRLGLALLALGAAALAGYDARAAAAPLMREFALANNVSVSLALRDGSDMVYLETCRSQARVSVQLSTGSRVPLATTAIGRAYFAGLPQAERDALLPLLAERYGGDWPALRDRLLRASADYGVHGYTASFGEYEPDVMAVGIHLPALLPGQPAMALNASGPAFAFDEAAMRERVAPALKALRQRIAPTPGMQQQEDRQFVTALARGLEVLAAFRPGEGALSNQELARRTGLPKSTVSRLSYTLTRLGYLQQEGENGQYRLGLALLALGAAALAGYDARAAAAPLMREFALANNVSVSLALRDGSDMVYLETCRSQARVSVQLSTGSRVPLATTAIGRAYFAGLPQAERDALLPLLAERYGGDWPALRDRLLRASADYGVHGYTASFGEYEPDVMAVGIHLPALLPGQPAMALNASGPAFAFDEAAMRERVAPALKALRQRIAPTPG

pLDDT: mean 90.34, std 11.43, range [30.62, 98.69]

Nearest PDB structures (foldseek):
  5whm-assembly1_C  TM=8.465E-01  e=1.148E-27  Brucella abortus
  1mkm-assembly1_B  TM=7.424E-01  e=5.135E-17  Thermotoga maritima
  7dqb-assembly1_A  TM=8.192E-01  e=2.916E-15  Microbacterium hydrocarbonoxydans
  5y6i-assembly1_A  TM=5.824E-01  e=5.192E-15  Pseudomonas aeruginosa
  5y6i-assembly1_B  TM=7.314E-01  e=6.277E-12  Pseudomonas aeruginosa

Foldseek 3Di:
DPPPPPPVDDVLVVLLVLLLVLDDPPDDFAALVRSCVSSVHDSVSSVVSQVVCCVVFQWPADPPRGGIDGGCVVVVVLVVVLVPDVLCVLQVVLQQVLCAVLQWKKFKWDDDQQWTFTSAIDHGPPDDPDDDGHGDIDGLLFAFQSLQQLLPDDPVVNVVNLVSQCVVPPPCSVVSVVVSVVQSVVCVVQVKGWDDCRRPNQKTKIKHKACDQDPPDHTMMMMIMDTCVVDPPCCCSPPVSVSVVVSSCSSRPDDD/DPPPPPPVDDVLVVLLVLLLVLDDPPDDFAALVRSCVSSVHDSVSSVVSQVVCCVVFQWPADPPRGGIDGGCVVVVVLVVVLVPDVLCVLQVVLQQVLCVVLQWKKFKWDDDQQWTFTSAIDHGPPDDPDDDGHGDIDGLLFAFFSLQQLLPDPPVVNVVNLVSQCVVPPPCSVVSVVVSVVQSVVCVVQVKGWDDCRRPNQKTKIKHKACDQDPPDHTMMMMIMDTCVVDPPCCCSPPVSVSVVVSSCSSRPDDD

Organism: Chromobacterium violaceum (strain ATCC 12472 / DSM 30191 / JCM 1249 / CCUG 213 / NBRC 12614 / NCIMB 9131 / NCTC 9757 / MK) (NCBI:txid243365)